Protein AF-A0A226E2F6-F1 (afdb_monomer_lite)

Secondary structure (DSSP, 8-state):
----------B--------PPP----------PPP-------PPP---------------------------------PPPPP--------PPPPTT--HHHHHHHHHHHHHT--SS--EEE-HHHHHH-EETTEEEEEETTEEEE-TTGGGT-TT-HHHHHTTTTEE-HHHHHHH-TTS-HHHHSGGGEEEEE-------------TTS-SSSSTT--EEEE-SSSSEEEEE---TT--GGGEEEEEETTTEEEEEEEEETTEEEEEEEEESS--SS--EEEEEETTTTEEEEEE--SSTT---SSSEEEPTTTTEEEETTT----EEEEEEEEEEE-SSSEEEEEEEESSEEE---TT-BEEEEEETTEEEEE--B-SSSSS-SHHHHHHHHHHT-EEEEEEEE--TT-HHHHHHHHHHHHHTTSSSS---EEEEEEEPPB----THHHHT-SSEEEEEEEGGGGHHHHHHHHHHHHTTTTS---EEEEEEEESSGGGSTTHHHHHHHHHTT-STT-SEEEEEEESS-TTS-TTS---S--HHHHHHHHHHHS-GGGSSSS--EEEEES-HHHHHHHHHHHHHTTSS-TT-TTSEEEE--

Structure (mmCIF, N/CA/C/O backbone):
data_AF-A0A226E2F6-F1
#
_entry.id   AF-A0A226E2F6-F1
#
loop_
_atom_site.group_PDB
_atom_site.id
_atom_site.type_symbol
_atom_site.label_atom_id
_atom_site.label_alt_id
_atom_site.label_comp_id
_atom_site.label_asym_id
_atom_site.label_entity_id
_atom_site.label_seq_id
_atom_site.pdbx_PDB_ins_code
_atom_site.Cartn_x
_atom_site.Cartn_y
_atom_site.Cartn_z
_atom_site.occupancy
_atom_site.B_iso_or_equiv
_atom_site.auth_seq_id
_atom_site.auth_comp_id
_atom_site.auth_asym_id
_atom_site.auth_atom_id
_atom_site.pdbx_PDB_model_num
ATOM 1 N N . MET A 1 1 ? -35.158 -21.942 29.501 1.00 29.14 1 MET A N 1
ATOM 2 C CA . MET A 1 1 ? -34.166 -21.169 30.271 1.00 29.14 1 MET A CA 1
ATOM 3 C C . MET A 1 1 ? -33.006 -20.903 29.334 1.00 29.14 1 MET A C 1
ATOM 5 O O . MET A 1 1 ? -32.248 -21.818 29.056 1.00 29.14 1 MET A O 1
ATOM 9 N N . ALA A 1 2 ? -32.993 -19.720 28.723 1.00 26.75 2 ALA A N 1
ATOM 10 C CA . ALA A 1 2 ? -31.900 -19.259 27.877 1.00 26.75 2 ALA A CA 1
ATOM 11 C C . ALA A 1 2 ? -30.891 -18.575 28.801 1.00 26.75 2 ALA A C 1
ATOM 13 O O . ALA A 1 2 ? -31.249 -17.608 29.470 1.00 26.75 2 ALA A O 1
ATOM 14 N N . THR A 1 3 ? -29.690 -19.129 28.910 1.00 27.70 3 THR A N 1
ATOM 15 C CA . THR A 1 3 ? -28.581 -18.489 29.616 1.00 27.70 3 THR A CA 1
ATOM 16 C C . THR A 1 3 ? -27.995 -17.420 28.701 1.00 27.70 3 THR A C 1
ATOM 18 O O . THR A 1 3 ? -27.703 -17.668 27.534 1.00 27.70 3 THR A O 1
ATOM 21 N N . SER A 1 4 ? -27.931 -16.203 29.226 1.00 32.97 4 SER A N 1
ATOM 22 C CA . SER A 1 4 ? -27.279 -15.043 28.638 1.00 32.97 4 SER A CA 1
ATOM 23 C C . SER A 1 4 ? -25.767 -15.266 28.598 1.00 32.97 4 SER A C 1
ATOM 25 O O . SER A 1 4 ? -25.115 -15.201 29.638 1.00 32.97 4 SER A O 1
ATOM 27 N N . ASP A 1 5 ? -25.216 -15.513 27.411 1.00 31.39 5 ASP A N 1
ATOM 28 C CA . ASP A 1 5 ? -23.769 -15.470 27.174 1.00 31.39 5 ASP A CA 1
ATOM 29 C C . ASP A 1 5 ? -23.309 -14.004 27.081 1.00 31.39 5 ASP A C 1
ATOM 31 O O . ASP A 1 5 ? -23.069 -13.472 25.994 1.00 31.39 5 ASP A O 1
ATOM 35 N N . ASP A 1 6 ? -23.240 -13.341 28.235 1.00 35.56 6 ASP A N 1
ATOM 36 C CA . ASP A 1 6 ? -22.464 -12.116 28.434 1.00 35.56 6 ASP A CA 1
ATOM 37 C C . ASP A 1 6 ? -21.092 -12.532 28.985 1.00 35.56 6 ASP A C 1
ATOM 39 O O . ASP A 1 6 ? -20.973 -12.945 30.137 1.00 35.56 6 ASP A O 1
ATOM 43 N N . GLN A 1 7 ? -20.054 -12.466 28.149 1.00 37.06 7 GLN A N 1
ATOM 44 C CA . GLN A 1 7 ? -18.663 -12.748 28.530 1.00 37.06 7 GLN A CA 1
ATOM 45 C C . GLN A 1 7 ? -17.840 -11.443 28.459 1.00 37.06 7 GLN A C 1
ATOM 47 O O . GLN A 1 7 ? -18.036 -10.659 27.525 1.00 37.06 7 GLN A O 1
ATOM 52 N N . PRO A 1 8 ? -16.951 -11.169 29.434 1.00 33.81 8 PRO A N 1
ATOM 53 C CA . PRO A 1 8 ? -16.326 -9.859 29.607 1.00 33.81 8 PRO A CA 1
ATOM 54 C C . PRO A 1 8 ? -15.238 -9.548 28.566 1.00 33.81 8 PRO A C 1
ATOM 56 O O . PRO A 1 8 ? -14.503 -10.417 28.100 1.00 33.81 8 PRO A O 1
ATOM 59 N N . ILE A 1 9 ? -15.125 -8.260 28.237 1.00 37.84 9 ILE A N 1
ATOM 60 C CA . ILE A 1 9 ? -14.129 -7.668 27.337 1.00 37.84 9 ILE A CA 1
ATOM 61 C C . ILE A 1 9 ? -12.982 -7.113 28.184 1.00 37.84 9 ILE A C 1
ATOM 63 O O . ILE A 1 9 ? -13.234 -6.423 29.170 1.00 37.84 9 ILE A O 1
ATOM 67 N N . VAL A 1 10 ? -11.731 -7.325 27.766 1.00 42.31 10 VAL A N 1
ATOM 68 C CA . VAL A 1 10 ? -10.587 -6.582 28.314 1.00 42.31 10 VAL A CA 1
ATOM 69 C C . VAL A 1 10 ? -10.218 -5.463 27.340 1.00 42.31 10 VAL A C 1
ATOM 71 O O . VAL A 1 10 ? -9.406 -5.652 26.435 1.00 42.31 10 VAL A O 1
ATOM 74 N N . ILE A 1 11 ? -10.834 -4.288 27.510 1.00 46.06 11 ILE A N 1
ATOM 75 C CA . ILE A 1 11 ? -10.255 -3.037 27.006 1.00 46.06 11 ILE A CA 1
ATOM 76 C C . ILE A 1 11 ? -9.177 -2.663 28.018 1.00 46.06 11 ILE A C 1
ATOM 78 O O . ILE A 1 11 ? -9.477 -2.339 29.166 1.00 46.06 11 ILE A O 1
ATOM 82 N N . VAL A 1 12 ? -7.914 -2.780 27.620 1.00 39.91 12 VAL A N 1
ATOM 83 C CA . VAL A 1 12 ? -6.788 -2.515 28.517 1.00 39.91 12 VAL A CA 1
ATOM 84 C C . VAL A 1 12 ? -6.653 -0.996 28.703 1.00 39.91 12 VAL A C 1
ATOM 86 O O . VAL A 1 12 ? -5.993 -0.330 27.911 1.00 39.91 12 VAL A O 1
ATOM 89 N N . ASN A 1 13 ? -7.282 -0.448 29.748 1.00 33.69 13 ASN A N 1
ATOM 90 C CA . ASN A 1 13 ? -7.002 0.899 30.253 1.00 33.69 13 ASN A CA 1
ATOM 91 C C . ASN A 1 13 ? -5.906 0.797 31.319 1.00 33.69 13 ASN A C 1
ATOM 93 O O . ASN A 1 13 ? -6.098 0.124 32.329 1.00 33.69 13 ASN A O 1
ATOM 97 N N . VAL A 1 14 ? -4.764 1.459 31.118 1.00 33.75 14 VAL A N 1
ATOM 98 C CA . VAL A 1 14 ? -3.654 1.442 32.086 1.00 33.75 14 VAL A CA 1
ATOM 99 C C . VAL A 1 14 ? -3.438 2.845 32.638 1.00 33.75 14 VAL A C 1
ATOM 101 O O . VAL A 1 14 ? -2.894 3.702 31.949 1.00 33.75 14 VAL A O 1
ATOM 104 N N . THR A 1 15 ? -3.833 3.066 33.891 1.00 29.45 15 THR A N 1
ATOM 105 C CA . THR A 1 15 ? -3.348 4.176 34.727 1.00 29.45 15 THR A CA 1
ATOM 106 C C . THR A 1 15 ? -2.287 3.629 35.675 1.00 29.45 15 THR A C 1
ATOM 108 O O . THR A 1 15 ? -2.497 2.575 36.274 1.00 29.45 15 THR A O 1
ATOM 111 N N . GLN A 1 16 ? -1.146 4.304 35.802 1.00 31.12 16 GLN A N 1
ATOM 112 C CA . GLN A 1 16 ? -0.064 3.864 36.684 1.00 31.12 16 GLN A CA 1
ATOM 113 C C . GLN A 1 16 ? -0.259 4.455 38.091 1.00 31.12 16 GLN A C 1
ATOM 115 O O . GLN A 1 16 ? -0.462 5.659 38.225 1.00 31.12 16 GLN A O 1
ATOM 120 N N . ASP A 1 17 ? -0.209 3.609 39.125 1.00 28.25 17 ASP A N 1
ATOM 121 C CA . ASP A 1 17 ? -0.193 4.034 40.529 1.00 28.25 17 ASP A CA 1
ATOM 122 C C . ASP A 1 17 ? 1.178 4.637 40.877 1.00 28.25 17 ASP A C 1
ATOM 124 O O . ASP A 1 17 ? 2.197 3.941 40.908 1.00 28.25 17 ASP A O 1
ATOM 128 N N . ASP A 1 18 ? 1.196 5.937 41.174 1.00 34.03 18 ASP A N 1
ATOM 129 C CA . ASP A 1 18 ? 2.343 6.638 41.748 1.00 34.03 18 ASP A CA 1
ATOM 130 C C . ASP A 1 18 ? 2.498 6.255 43.227 1.00 34.03 18 ASP A C 1
ATOM 132 O O . ASP A 1 18 ? 1.880 6.835 44.118 1.00 34.03 18 ASP A O 1
ATOM 136 N N . ASN A 1 19 ? 3.361 5.279 43.507 1.00 29.83 19 ASN A N 1
ATOM 137 C CA . ASN A 1 19 ? 3.920 5.064 44.843 1.00 29.83 19 ASN A CA 1
ATOM 138 C C . ASN A 1 19 ? 5.431 4.824 44.746 1.00 29.83 19 ASN A C 1
ATOM 140 O O . ASN A 1 19 ? 5.929 3.711 44.905 1.00 29.83 19 ASN A O 1
ATOM 144 N N . GLY A 1 20 ? 6.182 5.896 44.489 1.00 26.53 20 GLY A N 1
ATOM 145 C CA . GLY A 1 20 ? 7.627 5.912 44.711 1.00 26.53 20 GLY A CA 1
ATOM 146 C C . GLY A 1 20 ? 7.957 6.227 46.177 1.00 26.53 20 GLY A C 1
ATOM 147 O O . GLY A 1 20 ? 7.425 7.202 46.717 1.00 26.53 20 GLY A O 1
ATOM 148 N N . PRO A 1 21 ? 8.856 5.484 46.849 1.00 27.59 21 PRO A N 1
ATOM 149 C CA . PRO A 1 21 ? 9.433 5.946 48.101 1.00 27.59 21 PRO A CA 1
ATOM 150 C C . PRO A 1 21 ? 10.548 6.968 47.823 1.00 27.59 21 PRO A C 1
ATOM 152 O O . PRO A 1 21 ? 11.365 6.814 46.917 1.00 27.59 21 PRO A O 1
ATOM 155 N N . LYS A 1 22 ? 10.560 8.042 48.620 1.00 30.28 22 LYS A N 1
ATOM 156 C CA . LYS A 1 22 ? 11.579 9.105 48.625 1.00 30.28 22 LYS A CA 1
ATOM 157 C C . LYS A 1 22 ? 12.880 8.658 49.318 1.00 30.28 22 LYS A C 1
ATOM 159 O O . LYS A 1 22 ? 12.857 7.733 50.125 1.00 30.28 22 LYS A O 1
ATOM 164 N N . THR A 1 23 ? 13.925 9.483 49.124 1.00 29.69 23 THR A N 1
ATOM 165 C CA . THR A 1 23 ? 15.297 9.519 49.717 1.00 29.69 23 THR A CA 1
ATOM 166 C C . THR A 1 23 ? 16.363 8.764 48.897 1.00 29.69 23 THR A C 1
ATOM 168 O O . THR A 1 23 ? 16.068 7.700 48.383 1.00 29.69 23 THR A O 1
ATOM 171 N N . GLY A 1 24 ? 17.607 9.215 48.661 1.00 25.20 24 GLY A N 1
ATOM 172 C CA . GLY A 1 24 ? 18.409 10.404 49.002 1.00 25.20 24 GLY A CA 1
ATOM 173 C C . GLY A 1 24 ? 19.843 10.240 48.419 1.00 25.20 24 GLY A C 1
ATOM 174 O O . GLY A 1 24 ? 20.258 9.124 48.129 1.00 25.20 24 GLY A O 1
ATOM 175 N N . ASN A 1 25 ? 20.572 11.344 48.203 1.00 26.64 25 ASN A N 1
ATOM 176 C CA . ASN A 1 25 ? 21.879 11.469 47.510 1.00 26.64 25 ASN A CA 1
ATOM 177 C C . ASN A 1 25 ? 23.057 10.612 48.051 1.00 26.64 25 ASN A C 1
ATOM 179 O O . ASN A 1 25 ? 23.248 10.586 49.262 1.00 26.64 25 ASN A O 1
ATOM 183 N N . LEU A 1 26 ? 23.949 10.103 47.173 1.00 25.78 26 LEU A N 1
ATOM 184 C CA . LEU A 1 26 ? 25.378 10.504 47.019 1.00 25.78 26 LEU A CA 1
ATOM 185 C C . LEU A 1 26 ? 26.110 9.680 45.924 1.00 25.78 26 LEU A C 1
ATOM 187 O O . LEU A 1 26 ? 25.760 8.540 45.645 1.00 25.78 26 LEU A O 1
ATOM 191 N N . ALA A 1 27 ? 27.142 10.278 45.320 1.00 27.56 27 ALA A N 1
ATOM 192 C CA . ALA A 1 27 ? 27.911 9.792 44.169 1.00 27.56 27 ALA A CA 1
ATOM 193 C C . ALA A 1 27 ? 28.984 8.724 44.483 1.00 27.56 27 ALA A C 1
ATOM 195 O O . ALA A 1 27 ? 29.599 8.762 45.545 1.00 27.56 27 ALA A O 1
ATOM 196 N N . THR A 1 28 ? 29.308 7.861 43.506 1.00 25.06 28 THR A N 1
ATOM 197 C CA . THR A 1 28 ? 30.686 7.429 43.161 1.00 25.06 28 THR A CA 1
ATOM 198 C C . THR A 1 28 ? 30.715 6.629 41.850 1.00 25.06 28 THR A C 1
ATOM 200 O O . THR A 1 28 ? 29.845 5.809 41.579 1.00 25.06 28 THR A O 1
ATOM 203 N N . ILE A 1 29 ? 31.732 6.903 41.030 1.00 28.53 29 ILE A N 1
ATOM 204 C CA . ILE A 1 29 ? 32.050 6.236 39.760 1.00 28.53 29 ILE A CA 1
ATOM 205 C C . ILE A 1 29 ? 32.831 4.949 40.062 1.00 28.53 29 ILE A C 1
ATOM 207 O O . ILE A 1 29 ? 33.846 5.011 40.753 1.00 28.53 29 ILE A O 1
ATOM 211 N N . SER A 1 30 ? 32.412 3.810 39.502 1.00 24.23 30 SER A N 1
ATOM 212 C CA . SER A 1 30 ? 33.289 2.655 39.279 1.00 24.23 30 SER A CA 1
ATOM 213 C C . SER A 1 30 ? 32.788 1.798 38.115 1.00 24.23 30 SER A C 1
ATOM 215 O O . SER A 1 30 ? 31.594 1.577 37.933 1.00 24.23 30 SER A O 1
ATOM 217 N N . THR A 1 31 ? 33.754 1.371 37.316 1.00 26.61 31 THR A N 1
ATOM 218 C CA . THR A 1 31 ? 33.702 0.579 36.087 1.00 26.61 31 THR A CA 1
ATOM 219 C C . THR A 1 31 ? 33.392 -0.904 36.333 1.00 26.61 31 THR A C 1
ATOM 221 O O . THR A 1 31 ? 33.811 -1.434 37.358 1.00 26.61 31 THR A O 1
ATOM 224 N N . VAL A 1 32 ? 32.804 -1.556 35.310 1.00 27.95 32 VAL A N 1
ATOM 225 C CA . VAL A 1 32 ? 32.543 -3.007 35.061 1.00 27.95 32 VAL A CA 1
ATOM 226 C C . VAL A 1 32 ? 31.028 -3.334 34.999 1.00 27.95 32 VAL A C 1
ATOM 228 O O . VAL A 1 32 ? 30.280 -2.898 35.872 1.00 27.95 32 VAL A O 1
ATOM 231 N N . PRO A 1 33 ? 30.538 -4.051 33.957 1.00 26.52 33 PRO A N 1
ATOM 232 C CA . PRO A 1 33 ? 29.108 -4.152 33.654 1.00 26.52 33 PRO A CA 1
ATOM 233 C C . PRO A 1 33 ? 28.421 -5.277 34.448 1.00 26.52 33 PRO A C 1
ATOM 235 O O . PRO A 1 33 ? 28.984 -6.370 34.539 1.00 26.52 33 PRO A O 1
ATOM 238 N N . PRO A 1 34 ? 27.185 -5.092 34.950 1.00 26.31 34 PRO A N 1
ATOM 239 C CA . PRO A 1 34 ? 26.358 -6.208 35.374 1.00 26.31 34 PRO A CA 1
ATOM 240 C C . PRO A 1 34 ? 25.352 -6.599 34.283 1.00 26.31 34 PRO A C 1
ATOM 242 O O . PRO A 1 34 ? 24.802 -5.769 33.559 1.00 26.31 34 PRO A O 1
ATOM 245 N N . ALA A 1 35 ? 25.144 -7.908 34.177 1.00 25.41 35 ALA A N 1
ATOM 246 C CA . ALA A 1 35 ? 24.231 -8.575 33.265 1.00 25.41 35 ALA A CA 1
ATOM 247 C C . ALA A 1 35 ? 22.788 -8.050 33.375 1.00 25.41 35 ALA A C 1
ATOM 249 O O . ALA A 1 35 ? 22.246 -7.885 34.468 1.00 25.41 35 ALA A O 1
ATOM 250 N N . ILE A 1 36 ? 22.152 -7.841 32.222 1.00 26.83 36 ILE A N 1
ATOM 251 C CA . ILE A 1 36 ? 20.745 -7.459 32.118 1.00 26.83 36 ILE A CA 1
ATOM 252 C C . ILE A 1 36 ? 19.897 -8.729 32.216 1.00 26.83 36 ILE A C 1
ATOM 254 O O . ILE A 1 36 ? 19.836 -9.520 31.282 1.00 26.83 36 ILE A O 1
ATOM 258 N N . ASN A 1 37 ? 19.231 -8.895 33.352 1.00 30.47 37 ASN A N 1
ATOM 259 C CA . ASN A 1 37 ? 17.923 -9.534 33.445 1.00 30.47 37 ASN A CA 1
ATOM 260 C C . ASN A 1 37 ? 17.161 -8.847 34.582 1.00 30.47 37 ASN A C 1
ATOM 262 O O . ASN A 1 37 ? 17.550 -8.963 35.744 1.00 30.47 37 ASN A O 1
ATOM 266 N N . PRO A 1 38 ? 16.047 -8.181 34.256 1.00 27.84 38 PRO A N 1
ATOM 267 C CA . PRO A 1 38 ? 14.869 -8.363 35.077 1.00 27.84 38 PRO A CA 1
ATOM 268 C C . PRO A 1 38 ? 13.688 -8.753 34.192 1.00 27.84 38 PRO A C 1
ATOM 270 O O . PRO A 1 38 ? 13.253 -8.012 33.311 1.00 27.84 38 PRO A O 1
ATOM 273 N N . THR A 1 39 ? 13.149 -9.937 34.457 1.00 26.97 39 THR A N 1
ATOM 274 C CA . THR A 1 39 ? 11.805 -10.326 34.047 1.00 26.97 39 THR A CA 1
ATOM 275 C C . THR A 1 39 ? 10.828 -9.335 34.682 1.00 26.97 39 THR A C 1
ATOM 277 O O . THR A 1 39 ? 10.557 -9.406 35.878 1.00 26.97 39 THR A O 1
ATOM 280 N N . LEU A 1 40 ? 10.335 -8.370 33.905 1.00 23.69 40 LEU A N 1
ATOM 281 C CA . LEU A 1 40 ? 9.222 -7.515 34.313 1.00 23.69 40 LEU A CA 1
ATOM 282 C C . LEU A 1 40 ? 7.948 -8.366 34.295 1.00 23.69 40 LEU A C 1
ATOM 284 O O . LEU A 1 40 ? 7.384 -8.633 33.237 1.00 23.69 40 LEU A O 1
ATOM 288 N N . SER A 1 41 ? 7.506 -8.815 35.469 1.00 24.44 41 SER A N 1
ATOM 289 C CA . SER A 1 41 ? 6.156 -9.342 35.654 1.00 24.44 41 SER A CA 1
ATOM 290 C C . SER A 1 41 ? 5.184 -8.166 35.736 1.00 24.44 41 SER A C 1
ATOM 292 O O . SER A 1 41 ? 5.110 -7.486 36.759 1.00 24.44 41 SER A O 1
ATOM 294 N N . ILE A 1 42 ? 4.454 -7.914 34.653 1.00 25.70 42 ILE A N 1
ATOM 295 C CA . ILE A 1 42 ? 3.318 -6.990 34.643 1.00 25.70 42 ILE A CA 1
ATOM 296 C C . ILE A 1 42 ? 2.066 -7.843 34.841 1.00 25.70 42 ILE A C 1
ATOM 298 O O . ILE A 1 42 ? 1.657 -8.564 33.936 1.00 25.70 42 ILE A O 1
ATOM 302 N N . THR A 1 43 ? 1.481 -7.802 36.034 1.00 22.88 43 THR A N 1
ATOM 303 C CA . THR A 1 43 ? 0.131 -8.321 36.290 1.00 22.88 43 THR A CA 1
ATOM 304 C C . THR A 1 43 ? -0.891 -7.266 35.853 1.00 22.88 43 THR A C 1
ATOM 306 O O . THR A 1 43 ? -0.812 -6.143 36.361 1.00 22.88 43 THR A O 1
ATOM 309 N N . PRO A 1 44 ? -1.836 -7.562 34.943 1.00 25.75 44 PRO A N 1
ATOM 310 C CA . PRO A 1 44 ? -2.905 -6.631 34.617 1.00 25.75 44 PRO A CA 1
ATOM 311 C C . PRO A 1 44 ? -3.932 -6.620 35.754 1.00 25.75 44 PRO A C 1
ATOM 313 O O . PRO A 1 44 ? -4.532 -7.638 36.084 1.00 25.75 44 PRO A O 1
ATOM 316 N N . THR A 1 45 ? -4.145 -5.460 36.370 1.00 23.91 45 THR A N 1
ATOM 317 C CA . THR A 1 45 ? -5.230 -5.274 37.339 1.00 23.91 45 THR A CA 1
ATOM 318 C C . THR A 1 45 ? -6.514 -4.930 36.584 1.00 23.91 45 THR A C 1
ATOM 320 O O . THR A 1 45 ? -6.587 -3.909 35.902 1.00 23.91 45 THR A O 1
ATOM 323 N N . ILE A 1 46 ? -7.531 -5.785 36.702 1.00 27.78 46 ILE A N 1
ATOM 324 C CA . ILE A 1 46 ? -8.871 -5.578 36.136 1.00 27.78 46 ILE A CA 1
ATOM 325 C C . ILE A 1 46 ? -9.572 -4.457 36.919 1.00 27.78 46 ILE A C 1
ATOM 327 O O . ILE A 1 46 ? -9.880 -4.629 38.098 1.00 27.78 46 ILE A O 1
ATOM 331 N N . PHE A 1 47 ? -9.869 -3.327 36.270 1.00 23.53 47 PHE A N 1
ATOM 332 C CA . PHE A 1 47 ? -10.744 -2.287 36.825 1.00 23.53 47 PHE A CA 1
ATOM 333 C C . PHE A 1 47 ? -12.071 -2.213 36.057 1.00 23.53 47 PHE A C 1
ATOM 335 O O . PHE A 1 47 ? -12.072 -2.287 34.827 1.00 23.53 47 PHE A O 1
ATOM 342 N N . PRO A 1 48 ? -13.212 -2.022 36.747 1.00 22.81 48 PRO A N 1
ATOM 343 C CA . PRO A 1 48 ? -14.476 -1.737 36.085 1.00 22.81 48 PRO A CA 1
ATOM 344 C C . PRO A 1 48 ? -14.417 -0.376 35.377 1.00 22.81 48 PRO A C 1
ATOM 346 O O . PRO A 1 48 ? -13.872 0.599 35.897 1.00 22.81 48 PRO A O 1
ATOM 349 N N . ILE A 1 49 ? -15.017 -0.324 34.188 1.00 25.81 49 ILE A N 1
ATOM 350 C CA . ILE A 1 49 ? -15.134 0.855 33.325 1.00 25.81 49 ILE A CA 1
ATOM 351 C C . ILE A 1 49 ? -15.746 2.021 34.121 1.00 25.81 49 ILE A C 1
ATOM 353 O O . ILE A 1 49 ? -16.925 1.988 34.482 1.00 25.81 49 ILE A O 1
ATOM 357 N N . ARG A 1 50 ? -14.972 3.087 34.373 1.00 22.44 50 ARG A N 1
ATOM 358 C CA . ARG A 1 50 ? -15.549 4.384 34.753 1.00 22.44 50 ARG A CA 1
ATOM 359 C C . ARG A 1 50 ? -16.072 5.062 33.493 1.00 22.44 50 ARG A C 1
ATOM 361 O O . ARG A 1 50 ? -15.296 5.431 32.618 1.00 22.44 50 ARG A O 1
ATOM 368 N N . ARG A 1 51 ? -17.391 5.266 33.434 1.00 24.28 51 ARG A N 1
ATOM 369 C CA . ARG A 1 51 ? -18.010 6.234 32.522 1.00 24.28 51 ARG A CA 1
ATOM 370 C C . ARG A 1 51 ? -17.372 7.602 32.759 1.00 24.28 51 ARG A C 1
ATOM 372 O O . ARG A 1 51 ? -17.370 8.084 33.892 1.00 24.28 51 ARG A O 1
ATOM 379 N N . TYR A 1 52 ? -16.887 8.247 31.706 1.00 25.95 52 TYR A N 1
ATOM 380 C CA . TYR A 1 52 ? -16.713 9.694 31.737 1.00 25.95 52 TYR A CA 1
ATOM 381 C C . TYR A 1 52 ? -18.107 10.327 31.666 1.00 25.95 52 TYR A C 1
ATOM 383 O O . TYR A 1 52 ? -18.700 10.443 30.596 1.00 25.95 52 TYR A O 1
ATOM 391 N N . GLU A 1 53 ? -18.664 10.695 32.820 1.00 22.83 53 GLU A N 1
ATOM 392 C CA . GLU A 1 53 ? -19.809 11.603 32.864 1.00 22.83 53 GLU A CA 1
ATOM 393 C C . GLU A 1 53 ? -19.334 13.004 32.473 1.00 22.83 53 GLU A C 1
ATOM 395 O O . GLU A 1 53 ? -18.575 13.662 33.186 1.00 22.83 53 GLU A O 1
ATOM 400 N N . PHE A 1 54 ? -19.784 13.454 31.306 1.00 24.72 54 PHE A N 1
ATOM 401 C CA . PHE A 1 54 ? -19.641 14.827 30.852 1.00 24.72 54 PHE A CA 1
ATOM 402 C C . PHE A 1 54 ? -20.469 15.723 31.788 1.00 24.72 54 PHE A C 1
ATOM 404 O O . PHE A 1 54 ? -21.698 15.678 31.753 1.00 24.72 54 PHE A O 1
ATOM 411 N N . GLN A 1 55 ? -19.830 16.521 32.650 1.00 22.88 55 GLN A N 1
ATOM 412 C CA . GLN A 1 55 ? -20.545 17.569 33.382 1.00 22.88 55 GLN A CA 1
ATOM 413 C C . GLN A 1 55 ? -20.674 18.807 32.484 1.00 22.88 55 GLN A C 1
ATOM 415 O O . GLN A 1 55 ? -19.654 19.418 32.156 1.00 22.88 55 GLN A O 1
ATOM 420 N N . PRO A 1 56 ? -21.892 19.208 32.073 1.00 26.36 56 PRO A N 1
ATOM 421 C CA . PRO A 1 56 ? -22.070 20.460 31.355 1.00 26.36 56 PRO A CA 1
ATOM 422 C C . PRO A 1 56 ? -21.765 21.655 32.281 1.00 26.36 56 PRO A C 1
ATOM 424 O O . PRO A 1 56 ? -21.986 21.576 33.495 1.00 26.36 56 PRO A O 1
ATOM 427 N N . PRO A 1 57 ? -21.264 22.779 31.737 1.00 26.86 57 PRO A N 1
ATOM 428 C CA . PRO A 1 57 ? -20.966 23.966 32.526 1.00 26.86 57 PRO A CA 1
ATOM 429 C C . PRO A 1 57 ? -22.233 24.525 33.186 1.00 26.86 57 PRO A C 1
ATOM 431 O O . PRO A 1 57 ? -23.291 24.631 32.567 1.00 26.86 57 PRO A O 1
ATOM 434 N N . LYS A 1 58 ? -22.109 24.913 34.460 1.00 25.25 58 LYS A N 1
ATOM 435 C CA . LYS A 1 58 ? -23.160 25.587 35.230 1.00 25.25 58 LYS A CA 1
ATOM 436 C C . LYS A 1 58 ? -23.460 26.954 34.609 1.00 25.25 58 LYS A C 1
ATOM 438 O O . LYS A 1 58 ? -22.738 27.915 34.860 1.00 25.25 58 LYS A O 1
ATOM 443 N N . THR A 1 59 ? -24.541 27.059 33.847 1.00 28.98 59 THR A N 1
ATOM 444 C CA . THR A 1 59 ? -25.161 28.347 33.519 1.00 28.98 59 THR A CA 1
ATOM 445 C C . THR A 1 59 ? -26.161 28.727 34.605 1.00 28.98 59 THR A C 1
ATOM 447 O O . THR A 1 59 ? -27.013 27.932 35.002 1.00 28.98 59 THR A O 1
ATOM 450 N N . SER A 1 60 ? -26.013 29.950 35.110 1.00 26.58 60 SER A N 1
ATOM 451 C CA . SER A 1 60 ? -26.853 30.563 36.132 1.00 26.58 60 SER A CA 1
ATOM 452 C C . SER A 1 60 ? -28.315 30.681 35.703 1.00 26.58 60 SER A C 1
ATOM 454 O O . SER A 1 60 ? -28.619 30.906 34.535 1.00 26.58 60 SER A O 1
ATOM 456 N N . MET A 1 61 ? -29.192 30.585 36.700 1.00 25.94 61 MET A N 1
ATOM 457 C CA . MET A 1 61 ? -30.642 30.746 36.637 1.00 25.94 61 MET A CA 1
ATOM 458 C C . MET A 1 61 ? -31.128 31.902 35.749 1.00 25.94 61 MET A C 1
ATOM 460 O O . MET A 1 61 ? -30.693 33.040 35.908 1.00 25.94 61 MET A O 1
ATOM 464 N N . ALA A 1 62 ? -32.168 31.625 34.962 1.00 26.84 62 ALA A N 1
ATOM 465 C CA . ALA A 1 62 ? -33.292 32.537 34.793 1.00 26.84 62 ALA A CA 1
ATOM 466 C C . ALA A 1 62 ? -34.582 31.713 34.674 1.00 26.84 62 ALA A C 1
ATOM 468 O O . ALA A 1 62 ? -34.718 30.819 33.843 1.00 26.84 62 ALA A O 1
ATOM 469 N N . SER A 1 63 ? -35.497 32.004 35.586 1.00 26.72 63 SER A N 1
ATOM 470 C CA . SER A 1 63 ? -36.838 31.458 35.734 1.00 26.72 63 SER A CA 1
ATOM 471 C C . SER A 1 63 ? -37.765 31.829 34.576 1.00 26.72 63 SER A C 1
ATOM 473 O O . SER A 1 63 ? -37.834 32.998 34.204 1.00 26.72 63 SER A O 1
ATOM 475 N N . SER A 1 64 ? -38.609 30.899 34.135 1.00 27.70 64 SER A N 1
ATOM 476 C CA . SER A 1 64 ? -40.037 31.190 33.960 1.00 27.70 64 SER A CA 1
ATOM 477 C C . SER A 1 64 ? -40.860 29.903 33.963 1.00 27.70 64 SER A C 1
ATOM 479 O O . SER A 1 64 ? -40.482 28.864 33.432 1.00 27.70 64 SER A O 1
ATOM 481 N N . SER A 1 65 ? -41.952 30.004 34.700 1.00 25.34 65 SER A N 1
ATOM 482 C CA . SER A 1 65 ? -42.952 29.012 35.063 1.00 25.34 65 SER A CA 1
ATOM 483 C C . SER A 1 65 ? -44.040 28.826 33.998 1.00 25.34 65 SER A C 1
ATOM 485 O O . SER A 1 65 ? -44.224 29.697 33.152 1.00 25.34 65 SER A O 1
ATOM 487 N N . SER A 1 66 ? -44.863 27.786 34.215 1.00 26.92 66 SER A N 1
ATOM 488 C CA . SER A 1 66 ? -46.239 27.549 33.714 1.00 26.92 66 SER A CA 1
ATOM 489 C C . SER A 1 66 ? -46.378 26.871 32.342 1.00 26.92 66 SER A C 1
ATOM 491 O O . SER A 1 66 ? -45.600 27.161 31.448 1.00 26.92 66 SER A O 1
ATOM 493 N N . LEU A 1 67 ? -47.350 25.994 32.055 1.00 25.77 67 LEU A N 1
ATOM 494 C CA . LEU A 1 67 ? -48.424 25.270 32.770 1.00 25.77 67 LEU A CA 1
ATOM 495 C C . LEU A 1 67 ? -49.048 24.297 31.728 1.00 25.77 67 LEU A C 1
ATOM 497 O O . LEU A 1 67 ? -48.871 24.517 30.533 1.00 25.77 67 LEU A O 1
ATOM 501 N N . LEU A 1 68 ? -49.858 23.335 32.203 1.00 27.61 68 LEU A N 1
ATOM 502 C CA . LEU A 1 68 ? -50.701 22.344 31.482 1.00 27.61 68 LEU A CA 1
ATOM 503 C C . LEU A 1 68 ? -49.956 21.066 31.039 1.00 27.61 68 LEU A C 1
ATOM 505 O O . LEU A 1 68 ? -49.050 21.126 30.225 1.00 27.61 68 LEU A O 1
ATOM 509 N N . GLY A 1 69 ? -50.240 19.853 31.523 1.00 25.11 69 GLY A N 1
ATOM 510 C CA . GLY A 1 69 ? -51.428 19.328 32.199 1.00 25.11 69 GLY A CA 1
ATOM 511 C C . GLY A 1 69 ? -52.395 18.703 31.194 1.00 25.11 69 GLY A C 1
ATOM 512 O O . GLY A 1 69 ? -53.217 19.428 30.648 1.00 25.11 69 GLY A O 1
ATOM 513 N N . ALA A 1 70 ? -52.295 17.385 30.975 1.00 28.33 70 ALA A N 1
ATOM 514 C CA . ALA A 1 70 ? -53.411 16.501 30.615 1.00 28.33 70 ALA A CA 1
ATOM 515 C C . ALA A 1 70 ? -52.958 15.028 30.611 1.00 28.33 70 ALA A C 1
ATOM 517 O O . ALA A 1 70 ? -52.207 14.593 29.738 1.00 28.33 70 ALA A O 1
ATOM 518 N N . ASP A 1 71 ? -53.459 14.278 31.590 1.00 26.36 71 ASP A N 1
ATOM 519 C CA . ASP A 1 71 ? -53.632 12.829 31.525 1.00 26.36 71 ASP A CA 1
ATOM 520 C C . ASP A 1 71 ? -54.562 12.456 30.361 1.00 26.36 71 ASP A C 1
ATOM 522 O O . ASP A 1 71 ? -55.556 13.144 30.134 1.00 26.36 71 ASP A O 1
ATOM 526 N N . LEU A 1 72 ? -54.318 11.317 29.703 1.00 28.00 72 LEU A N 1
ATOM 527 C CA . LEU A 1 72 ? -55.406 10.450 29.245 1.00 28.00 72 LEU A CA 1
ATOM 528 C C . LEU A 1 72 ? -54.945 8.991 29.096 1.00 28.00 72 LEU A C 1
ATOM 530 O O . LEU A 1 72 ? -53.861 8.675 28.615 1.00 28.00 72 LEU A O 1
ATOM 534 N N . SER A 1 73 ? -55.834 8.123 29.557 1.00 26.31 73 SER A N 1
ATOM 535 C CA . SER A 1 73 ? -55.751 6.686 29.774 1.00 26.31 73 SER A CA 1
ATOM 536 C C . SER A 1 73 ? -55.703 5.812 28.516 1.00 26.31 73 SER A C 1
ATOM 538 O O . SER A 1 73 ? -56.265 6.145 27.475 1.00 26.31 73 SER A O 1
ATOM 540 N N . SER A 1 74 ? -55.147 4.613 28.707 1.00 29.09 74 SER A N 1
ATOM 541 C CA . SER A 1 74 ? -55.201 3.423 27.853 1.00 29.09 74 SER A CA 1
ATOM 542 C C . SER A 1 74 ? -56.536 3.163 27.146 1.00 29.09 74 SER A C 1
ATOM 544 O O . SER A 1 74 ? -57.590 3.146 27.780 1.00 29.09 74 SER A O 1
ATOM 546 N N . SER A 1 75 ? -56.460 2.769 25.871 1.00 26.66 75 SER A N 1
ATOM 547 C CA . SER A 1 75 ? -57.350 1.766 25.266 1.00 26.66 75 SER A CA 1
ATOM 548 C C . SER A 1 75 ? -56.703 1.110 24.040 1.00 26.66 75 SER A C 1
ATOM 550 O O . SER A 1 75 ? -56.451 1.733 23.016 1.00 26.66 75 SER A O 1
ATOM 552 N N . THR A 1 76 ? -56.427 -0.178 24.221 1.00 28.36 76 THR A N 1
ATOM 553 C CA . THR A 1 76 ? -56.356 -1.300 23.282 1.00 28.36 76 THR A CA 1
ATOM 554 C C . THR A 1 76 ? -56.713 -1.043 21.812 1.00 28.36 76 THR A C 1
ATOM 556 O O . THR A 1 76 ? -57.875 -0.832 21.479 1.00 28.36 76 THR A O 1
ATOM 559 N N . LEU A 1 77 ? -55.747 -1.299 20.924 1.00 27.67 77 LEU A N 1
ATOM 560 C CA . LEU A 1 77 ? -55.977 -1.900 19.605 1.00 27.67 77 LEU A CA 1
ATOM 561 C C . LEU A 1 77 ? -54.820 -2.865 19.305 1.00 27.67 77 LEU A C 1
ATOM 563 O O . LEU A 1 77 ? -53.716 -2.474 18.939 1.00 27.67 77 LEU A O 1
ATOM 567 N N . MET A 1 78 ? -55.085 -4.151 19.533 1.00 26.50 78 MET A N 1
ATOM 568 C CA . MET A 1 78 ? -54.228 -5.263 19.131 1.00 26.50 78 MET A CA 1
ATOM 569 C C . MET A 1 78 ? -54.275 -5.396 17.605 1.00 26.50 78 MET A C 1
ATOM 571 O O . MET A 1 78 ? -55.313 -5.760 17.056 1.00 26.50 78 MET A O 1
ATOM 575 N N . MET A 1 79 ? -53.156 -5.152 16.921 1.00 27.78 79 MET A N 1
ATOM 576 C CA . MET A 1 79 ? -52.935 -5.675 15.572 1.00 27.78 79 MET A CA 1
ATOM 577 C C . MET A 1 79 ? -51.971 -6.855 15.660 1.00 27.78 79 MET A C 1
ATOM 579 O O . MET A 1 79 ? -50.878 -6.751 16.212 1.00 27.78 79 MET A O 1
ATOM 583 N N . ALA A 1 80 ? -52.424 -7.999 15.150 1.00 30.05 80 ALA A N 1
ATOM 584 C CA . ALA A 1 80 ? -51.650 -9.227 15.071 1.00 30.05 80 ALA A CA 1
ATOM 585 C C . ALA A 1 80 ? -50.363 -9.025 14.242 1.00 30.05 80 ALA A C 1
ATOM 587 O O . ALA A 1 80 ? -50.378 -8.259 13.274 1.00 30.05 80 ALA A O 1
ATOM 588 N N . PRO A 1 81 ? -49.263 -9.730 14.567 1.00 31.42 81 PRO A N 1
ATOM 589 C CA . PRO A 1 81 ? -48.033 -9.647 13.791 1.00 31.42 81 PRO A CA 1
ATOM 590 C C . PRO A 1 81 ? -48.265 -10.135 12.349 1.00 31.42 81 PRO A C 1
ATOM 592 O O . PRO A 1 81 ? -48.971 -11.132 12.143 1.00 31.42 81 PRO A O 1
ATOM 595 N N . PRO A 1 82 ? -47.673 -9.480 11.333 1.00 29.59 82 PRO A N 1
ATOM 596 C CA . PRO A 1 82 ? -47.735 -9.962 9.963 1.00 29.59 82 PRO A CA 1
ATOM 597 C C . PRO A 1 82 ? -47.037 -11.323 9.880 1.00 29.59 82 PRO A C 1
ATOM 599 O O . PRO A 1 82 ? -45.913 -11.505 10.351 1.00 29.59 82 PRO A O 1
ATOM 602 N N . LYS A 1 83 ? -47.730 -12.305 9.297 1.00 28.06 83 LYS A N 1
ATOM 603 C CA . LYS A 1 83 ? -47.192 -13.646 9.056 1.00 28.06 83 LYS A CA 1
ATOM 604 C C . LYS A 1 83 ? -45.895 -13.533 8.254 1.00 28.06 83 LYS A C 1
ATOM 606 O O . LYS A 1 83 ? -45.877 -12.929 7.183 1.00 28.06 83 LYS A O 1
ATOM 611 N N . LEU A 1 84 ? -44.835 -14.153 8.772 1.00 27.70 84 LEU A N 1
ATOM 612 C CA . LEU A 1 84 ? -43.575 -14.373 8.071 1.00 27.70 84 LEU A CA 1
ATOM 613 C C . LEU A 1 84 ? -43.869 -15.051 6.722 1.00 27.70 84 LEU A C 1
ATOM 615 O O . LEU A 1 84 ? -44.173 -16.246 6.675 1.00 27.70 84 LEU A O 1
ATOM 619 N N . ASN A 1 85 ? -43.742 -14.314 5.619 1.00 26.55 85 ASN A N 1
ATOM 620 C CA . ASN A 1 85 ? -43.532 -14.944 4.323 1.00 26.55 85 ASN A CA 1
ATOM 621 C C . ASN A 1 85 ? -42.118 -15.519 4.345 1.00 26.55 85 ASN A C 1
ATOM 623 O O . ASN A 1 85 ? -41.125 -14.837 4.108 1.00 26.55 85 ASN A O 1
ATOM 627 N N . THR A 1 86 ? -42.044 -16.799 4.691 1.00 27.94 86 THR A N 1
ATOM 628 C CA . THR A 1 86 ? -40.864 -17.628 4.493 1.00 27.94 86 THR A CA 1
ATOM 629 C C . THR A 1 86 ? -40.550 -17.610 3.002 1.00 27.94 86 THR A C 1
ATOM 631 O O . THR A 1 86 ? -41.236 -18.249 2.205 1.00 27.94 86 THR A O 1
ATOM 634 N N . VAL A 1 87 ? -39.503 -16.883 2.609 1.00 31.16 87 VAL A N 1
ATOM 635 C CA . VAL A 1 87 ? -38.872 -17.092 1.307 1.00 31.16 87 VAL A CA 1
ATOM 636 C C . VAL A 1 87 ? -38.297 -18.504 1.348 1.00 31.16 87 VAL A C 1
ATOM 638 O O . VAL A 1 87 ? -37.226 -18.758 1.901 1.00 31.16 87 VAL A O 1
ATOM 641 N N . LYS A 1 88 ? -39.064 -19.464 0.824 1.00 26.88 88 LYS A N 1
ATOM 642 C CA . LYS A 1 88 ? -38.574 -20.808 0.536 1.00 26.88 88 LYS A CA 1
ATOM 643 C C . LYS A 1 88 ? -37.371 -20.646 -0.391 1.00 26.88 88 LYS A C 1
ATOM 645 O O . LYS A 1 88 ? -37.532 -20.178 -1.514 1.00 26.88 88 LYS A O 1
ATOM 650 N N . LYS A 1 89 ? -36.183 -21.065 0.061 1.00 38.94 89 LYS A N 1
ATOM 651 C CA . LYS A 1 89 ? -35.081 -21.433 -0.839 1.00 38.94 89 LYS A CA 1
ATOM 652 C C . LYS A 1 89 ? -35.659 -22.424 -1.848 1.00 38.94 89 LYS A C 1
ATOM 654 O O . LYS A 1 89 ? -35.932 -23.572 -1.492 1.00 38.94 89 LYS A O 1
ATOM 659 N N . SER A 1 90 ? -35.897 -21.980 -3.076 1.00 31.91 90 SER A N 1
ATOM 660 C CA . SER A 1 90 ? -36.198 -22.879 -4.178 1.00 31.91 90 SER A CA 1
ATOM 661 C C . SER A 1 90 ? -34.961 -23.754 -4.373 1.00 31.91 90 SER A C 1
ATOM 663 O O . SER A 1 90 ? -33.900 -23.291 -4.782 1.00 31.91 90 SER A O 1
ATOM 665 N N . ARG A 1 91 ? -35.067 -25.040 -4.025 1.00 37.50 91 ARG A N 1
ATOM 666 C CA . ARG A 1 91 ? -34.186 -26.054 -4.606 1.00 37.50 91 ARG A CA 1
ATOM 667 C C . ARG A 1 91 ? -34.535 -26.076 -6.089 1.00 37.50 91 ARG A C 1
ATOM 669 O O . ARG A 1 91 ? -35.543 -26.671 -6.460 1.00 37.50 91 ARG A O 1
ATOM 676 N N . LEU A 1 92 ? -33.776 -25.342 -6.898 1.00 42.62 92 LEU A N 1
ATOM 677 C CA . LEU A 1 92 ? -33.851 -25.447 -8.349 1.00 42.62 92 LEU A CA 1
ATOM 678 C C . LEU A 1 92 ? -33.633 -26.919 -8.710 1.00 42.62 92 LEU A C 1
ATOM 680 O O . LEU A 1 92 ? -32.672 -27.551 -8.271 1.00 42.62 92 LEU A O 1
ATOM 684 N N . LEU A 1 93 ? -34.622 -27.478 -9.402 1.00 39.75 93 LEU A N 1
ATOM 685 C CA . LEU A 1 93 ? -34.649 -28.862 -9.842 1.00 39.75 93 LEU A CA 1
ATOM 686 C C . LEU A 1 93 ? -33.458 -29.094 -10.772 1.00 39.75 93 LEU A C 1
ATOM 688 O O . LEU A 1 93 ? -33.375 -28.501 -11.844 1.00 39.75 93 LEU A O 1
ATOM 692 N N . VAL A 1 94 ? -32.548 -29.973 -10.360 1.00 48.16 94 VAL A N 1
ATOM 693 C CA . VAL A 1 94 ? -31.618 -30.624 -11.283 1.00 48.16 94 VAL A CA 1
ATOM 694 C C . VAL A 1 94 ? -32.472 -31.366 -12.315 1.00 48.16 94 VAL A C 1
ATOM 696 O O . VAL A 1 94 ? -33.427 -32.047 -11.930 1.00 48.16 94 VAL A O 1
ATOM 699 N N . ASN A 1 95 ? -32.174 -31.201 -13.607 1.00 51.78 95 ASN A N 1
ATOM 700 C CA . ASN A 1 95 ? -32.902 -31.862 -14.693 1.00 51.78 95 ASN A CA 1
ATOM 701 C C . ASN A 1 95 ? -33.100 -33.363 -14.377 1.00 51.78 95 ASN A C 1
ATOM 703 O O . ASN A 1 95 ? -32.131 -34.011 -13.959 1.00 51.78 95 ASN A O 1
ATOM 707 N N . PRO A 1 96 ? -34.312 -33.937 -14.547 1.00 47.62 96 PRO A N 1
ATOM 708 C CA . PRO A 1 96 ? -34.563 -35.342 -14.238 1.00 47.62 96 PRO A CA 1
ATOM 709 C C . PRO A 1 96 ? -33.558 -36.241 -14.969 1.00 47.62 96 PRO A C 1
ATOM 711 O O . PRO A 1 96 ? -33.542 -36.286 -16.196 1.00 47.62 96 PRO A O 1
ATOM 714 N N . GLY A 1 97 ? -32.699 -36.928 -14.211 1.00 58.19 97 GLY A N 1
ATOM 715 C CA . GLY A 1 97 ? -31.720 -37.874 -14.753 1.00 58.19 97 GLY A CA 1
ATOM 716 C C . GLY A 1 97 ? -30.352 -37.308 -15.145 1.00 58.19 97 GLY A C 1
ATOM 717 O O . GLY A 1 97 ? -29.668 -37.978 -15.896 1.00 58.19 97 GLY A O 1
ATOM 718 N N . LYS A 1 98 ? -29.936 -36.121 -14.673 1.00 68.88 98 LYS A N 1
ATOM 719 C CA . LYS A 1 98 ? -28.559 -35.615 -14.866 1.00 68.88 98 LYS A CA 1
ATOM 720 C C . LYS A 1 98 ? -27.918 -35.234 -13.536 1.00 68.88 98 LYS A C 1
ATOM 722 O O . LYS A 1 98 ? -28.113 -34.132 -13.041 1.00 68.88 98 LYS A O 1
ATOM 727 N N . SER A 1 99 ? -27.172 -36.152 -12.921 1.00 81.31 99 SER A N 1
ATOM 728 C CA . SER A 1 99 ? -26.547 -35.931 -11.600 1.00 81.31 99 SER A CA 1
ATOM 729 C C . SER A 1 99 ? -25.038 -35.678 -11.685 1.00 81.31 99 SER A C 1
ATOM 731 O O . SER A 1 99 ? -24.376 -36.131 -12.615 1.00 81.31 99 SER A O 1
ATOM 733 N N . MET A 1 100 ? -24.452 -35.048 -10.660 1.00 82.62 100 MET A N 1
ATOM 734 C CA . MET A 1 100 ? -22.989 -34.904 -10.555 1.00 82.62 100 MET A CA 1
ATOM 735 C C . MET A 1 100 ? -22.249 -36.251 -10.547 1.00 82.62 100 MET A C 1
ATOM 737 O O . MET A 1 100 ? -21.105 -36.327 -10.983 1.00 82.62 100 MET A O 1
ATOM 741 N N . VAL A 1 101 ? -22.893 -37.325 -10.080 1.00 82.19 101 VAL A N 1
ATOM 742 C CA . VAL A 1 101 ? -22.314 -38.679 -10.095 1.00 82.19 101 VAL A CA 1
ATOM 743 C C . VAL A 1 101 ? -22.197 -39.209 -11.524 1.00 82.19 101 VAL A C 1
ATOM 745 O O . VAL A 1 101 ? -21.211 -39.848 -11.875 1.00 82.19 101 VAL A O 1
ATOM 748 N N . GLU A 1 102 ? -23.191 -38.929 -12.358 1.00 84.62 102 GLU A N 1
ATOM 749 C CA . GLU A 1 102 ? -23.182 -39.290 -13.772 1.00 84.62 102 GLU A CA 1
ATOM 750 C C . GLU A 1 102 ? -22.182 -38.445 -14.560 1.00 84.62 102 GLU A C 1
ATOM 752 O O . GLU A 1 102 ? -21.421 -38.984 -15.358 1.00 84.62 102 GLU A O 1
ATOM 757 N N . TRP A 1 103 ? -22.089 -37.151 -14.243 1.00 89.50 103 TRP A N 1
ATOM 758 C CA . TRP A 1 103 ? -21.064 -36.279 -14.806 1.00 89.50 103 TRP A CA 1
ATOM 759 C C . TRP A 1 103 ? -19.642 -36.776 -14.512 1.00 89.50 103 TRP A C 1
ATOM 761 O O . TRP A 1 103 ? -18.799 -36.806 -15.405 1.00 89.50 103 TRP A O 1
ATOM 771 N N . MET A 1 104 ? -19.373 -37.250 -13.290 1.00 86.75 104 MET A N 1
ATOM 772 C CA . MET A 1 104 ? -18.063 -37.818 -12.947 1.00 86.75 104 MET A CA 1
ATOM 773 C C . MET A 1 104 ? -17.724 -39.080 -13.757 1.00 86.75 104 MET A C 1
ATOM 775 O O . MET A 1 104 ? -16.558 -39.286 -14.089 1.00 86.75 104 MET A O 1
ATOM 779 N N . LYS A 1 105 ? -18.719 -39.898 -14.134 1.00 86.00 105 LYS A N 1
ATOM 780 C CA . LYS A 1 105 ? -18.505 -41.044 -15.040 1.00 86.00 105 LYS A CA 1
ATOM 781 C C . LYS A 1 105 ? -18.127 -40.575 -16.447 1.00 86.00 105 LYS A C 1
ATOM 783 O O . LYS A 1 105 ? -17.161 -41.079 -17.013 1.00 86.00 105 LYS A O 1
ATOM 788 N N . ILE A 1 106 ? -18.819 -39.557 -16.965 1.00 85.31 106 ILE A N 1
ATOM 789 C CA . ILE A 1 106 ? -18.510 -38.941 -18.266 1.00 85.31 106 ILE A CA 1
ATOM 790 C C . ILE A 1 106 ? -17.085 -38.360 -18.263 1.00 85.31 106 ILE A C 1
ATOM 792 O O . ILE A 1 106 ? -16.324 -38.592 -19.199 1.00 85.31 106 ILE A O 1
ATOM 796 N N . GLN A 1 107 ? -16.669 -37.684 -17.186 1.00 86.56 107 GLN A N 1
ATOM 797 C CA . GLN A 1 107 ? -15.299 -37.170 -17.045 1.00 86.56 107 GLN A CA 1
ATOM 798 C C . GLN A 1 107 ? -14.240 -38.273 -17.043 1.00 86.56 107 GLN A C 1
ATOM 800 O O . GLN A 1 107 ? -13.167 -38.100 -17.630 1.00 86.56 107 GLN A O 1
ATOM 805 N N . GLN A 1 108 ? -14.523 -39.408 -16.402 1.00 82.44 108 GLN A N 1
ATOM 806 C CA . GLN A 1 108 ? -13.616 -40.550 -16.391 1.00 82.44 108 GLN A CA 1
ATOM 807 C C . GLN A 1 108 ? -13.423 -41.114 -17.806 1.00 82.44 108 GLN A C 1
ATOM 809 O O . GLN A 1 108 ? -12.292 -41.400 -18.195 1.00 82.44 108 GLN A O 1
ATOM 814 N N . GLU A 1 109 ? -14.491 -41.196 -18.602 1.00 81.69 109 GLU A N 1
ATOM 815 C CA . GLU A 1 109 ? -14.430 -41.628 -20.003 1.00 81.69 109 GLU A CA 1
ATOM 816 C C . GLU A 1 109 ? -13.711 -40.617 -20.909 1.00 81.69 109 GLU A C 1
ATOM 818 O O . GLU A 1 109 ? -12.878 -41.014 -21.725 1.00 81.69 109 GLU A O 1
ATOM 823 N N . LEU A 1 110 ? -13.985 -39.316 -20.756 1.00 78.69 110 LEU A N 1
ATOM 824 C CA . LEU A 1 110 ? -13.312 -38.248 -21.507 1.00 78.69 110 LEU A CA 1
ATOM 825 C C . LEU A 1 110 ? -11.810 -38.209 -21.204 1.00 78.69 110 LEU A C 1
ATOM 827 O O . LEU A 1 110 ? -10.992 -38.085 -22.112 1.00 78.69 110 LEU A O 1
ATOM 831 N N . THR A 1 111 ? -11.435 -38.390 -19.937 1.00 74.62 111 THR A N 1
ATOM 832 C CA . THR A 1 111 ? -10.025 -38.443 -19.527 1.00 74.62 111 THR A CA 1
ATOM 833 C C . THR A 1 111 ? -9.345 -39.721 -20.033 1.00 74.62 111 THR A C 1
ATOM 835 O O . THR A 1 111 ? -8.189 -39.672 -20.450 1.00 74.62 111 THR A O 1
ATOM 838 N N . ALA A 1 112 ? -10.054 -40.858 -20.048 1.00 73.25 112 ALA A N 1
ATOM 839 C CA . ALA A 1 112 ? -9.539 -42.137 -20.545 1.00 73.25 112 ALA A CA 1
ATOM 840 C C . ALA A 1 112 ? -9.323 -42.157 -22.069 1.00 73.25 112 ALA A C 1
ATOM 842 O O . ALA A 1 112 ? -8.413 -42.832 -22.546 1.00 73.25 112 ALA A O 1
ATOM 843 N N . LYS A 1 113 ? -10.117 -41.397 -22.834 1.00 66.50 113 LYS A N 1
ATOM 844 C CA . LYS A 1 113 ? -9.948 -41.227 -24.289 1.00 66.50 113 LYS A CA 1
ATOM 845 C C . LYS A 1 113 ? -8.767 -40.316 -24.664 1.00 66.50 113 LYS A C 1
ATOM 847 O O . LYS A 1 113 ? -8.399 -40.263 -25.836 1.00 66.50 113 LYS A O 1
ATOM 852 N N . GLY A 1 114 ? -8.137 -39.660 -23.683 1.00 57.44 114 GLY A N 1
ATOM 853 C CA . GLY A 1 114 ? -7.084 -38.668 -23.898 1.00 57.44 114 GLY A CA 1
ATOM 854 C C . GLY A 1 114 ? -7.634 -37.352 -24.471 1.00 57.44 114 GLY A C 1
ATOM 855 O O . GLY A 1 114 ? -8.768 -37.307 -24.950 1.00 57.44 114 GLY A O 1
ATOM 856 N N . PRO A 1 115 ? -6.868 -36.247 -24.418 1.00 59.09 115 PRO A N 1
ATOM 857 C CA . PRO A 1 115 ? -7.334 -34.964 -24.931 1.00 59.09 115 PRO A CA 1
ATOM 858 C C . PRO A 1 115 ? -7.592 -35.069 -26.440 1.00 59.09 115 PRO A C 1
ATOM 860 O O . PRO A 1 115 ? -6.663 -35.244 -27.229 1.00 59.09 115 PRO A O 1
ATOM 863 N N . SER A 1 116 ? -8.861 -34.948 -26.841 1.00 54.31 116 SER A N 1
ATOM 864 C CA . SER A 1 116 ? -9.292 -35.083 -28.242 1.00 54.31 116 SER A CA 1
ATOM 865 C C . SER A 1 116 ? -8.758 -33.958 -29.149 1.00 54.31 116 SER A C 1
ATOM 867 O O . SER A 1 116 ? -8.843 -34.061 -30.372 1.00 54.31 116 SER A O 1
ATOM 869 N N . ALA A 1 117 ? -8.179 -32.901 -28.566 1.00 60.25 117 ALA A N 1
ATOM 870 C CA . ALA A 1 117 ? -7.536 -31.786 -29.252 1.00 60.25 117 ALA A CA 1
ATOM 871 C C . ALA A 1 117 ? -6.245 -31.363 -28.523 1.00 60.25 117 ALA A C 1
ATOM 873 O O . ALA A 1 117 ? -6.155 -31.424 -27.297 1.00 60.25 117 ALA A O 1
ATOM 874 N N . LYS A 1 118 ? -5.231 -30.904 -29.271 1.00 70.88 118 LYS A N 1
ATOM 875 C CA . LYS A 1 118 ? -4.026 -30.290 -28.682 1.00 70.88 118 LYS A CA 1
ATOM 876 C C . LYS A 1 118 ? -4.423 -29.038 -27.892 1.00 70.88 118 LYS A C 1
ATOM 878 O O . LYS A 1 118 ? -5.084 -28.164 -28.454 1.00 70.88 118 LYS A O 1
ATOM 883 N N . LEU A 1 119 ? -3.958 -28.938 -26.643 1.00 84.12 119 LEU A N 1
ATOM 884 C CA . LEU A 1 119 ? -4.122 -27.742 -25.811 1.00 84.12 119 LEU A CA 1
ATOM 885 C C . LEU A 1 119 ? -3.583 -26.516 -26.554 1.00 84.12 119 LEU A C 1
ATOM 887 O O . LEU A 1 119 ? -2.425 -26.507 -26.983 1.00 84.12 119 LEU A O 1
ATOM 891 N N . ARG A 1 120 ? -4.428 -25.497 -26.713 1.00 87.19 120 ARG A N 1
ATOM 892 C CA . ARG A 1 120 ? -4.111 -24.289 -27.486 1.00 87.19 120 ARG A CA 1
ATOM 893 C C . ARG A 1 120 ? -4.149 -23.021 -26.637 1.00 87.19 120 ARG A C 1
ATOM 895 O O . ARG A 1 120 ? -4.599 -23.010 -25.497 1.00 87.19 120 ARG A O 1
ATOM 902 N N . LYS A 1 121 ? -3.615 -21.950 -27.207 1.00 87.50 121 LYS A N 1
ATOM 903 C CA . LYS A 1 121 ? -3.691 -20.589 -26.681 1.00 87.50 121 LYS A CA 1
ATOM 904 C C . LYS A 1 121 ? -4.975 -19.954 -27.216 1.00 87.50 121 LYS A C 1
ATOM 906 O O . LYS A 1 121 ? -5.120 -19.911 -28.430 1.00 87.50 121 LYS A O 1
ATOM 911 N N . ILE A 1 122 ? -5.880 -19.529 -26.336 1.00 86.62 122 ILE A N 1
ATOM 912 C CA . ILE A 1 122 ? -7.209 -18.998 -26.696 1.00 86.62 122 ILE A CA 1
ATOM 913 C C . ILE A 1 122 ? -7.276 -17.533 -26.270 1.00 86.62 122 ILE A C 1
ATOM 915 O O . ILE A 1 122 ? -6.956 -17.225 -25.124 1.00 86.62 122 ILE A O 1
ATOM 919 N N . GLY A 1 123 ? -7.648 -16.628 -27.175 1.00 84.12 123 GLY A N 1
ATOM 920 C CA . GLY A 1 123 ? -7.798 -15.198 -26.871 1.00 84.12 123 GLY A CA 1
ATOM 921 C C . GLY A 1 123 ? -9.155 -14.860 -26.243 1.00 84.12 123 GLY A C 1
ATOM 922 O O . GLY A 1 123 ? -10.088 -15.657 -26.304 1.00 84.12 123 GLY A O 1
ATOM 923 N N . PHE A 1 124 ? -9.301 -13.657 -25.674 1.00 82.06 124 PHE A N 1
ATOM 924 C CA . PHE A 1 124 ? -10.602 -13.190 -25.165 1.00 82.06 124 PHE A CA 1
ATOM 925 C C . PHE A 1 124 ? -11.655 -13.048 -26.267 1.00 82.06 124 PHE A C 1
ATOM 927 O O . PHE A 1 124 ? -12.819 -13.341 -26.016 1.00 82.06 124 PHE A O 1
ATOM 934 N N . ASP A 1 125 ? -11.253 -12.620 -27.465 1.00 82.88 125 ASP A N 1
ATOM 935 C CA . ASP A 1 125 ? -12.176 -12.446 -28.591 1.00 82.88 125 ASP A CA 1
ATOM 936 C C . ASP A 1 125 ? -12.734 -13.792 -29.067 1.00 82.88 125 ASP A C 1
ATOM 938 O O . ASP A 1 125 ? -13.927 -13.900 -29.323 1.00 82.88 125 ASP A O 1
ATOM 942 N N . GLU A 1 126 ? -11.890 -14.830 -29.114 1.00 87.12 126 GLU A N 1
ATOM 943 C CA . GLU A 1 126 ? -12.312 -16.209 -29.394 1.00 87.12 126 GLU A CA 1
ATOM 944 C C . GLU A 1 126 ? -13.183 -16.744 -28.254 1.00 87.12 126 GLU A C 1
ATOM 946 O O . GLU A 1 126 ? -14.266 -17.254 -28.498 1.00 87.12 126 GLU A O 1
ATOM 951 N N . LEU A 1 127 ? -12.781 -16.560 -26.992 1.00 89.19 127 LEU A N 1
ATOM 952 C CA . LEU A 1 127 ? -13.597 -16.986 -25.853 1.00 89.19 127 LEU A CA 1
ATOM 953 C C . LEU A 1 127 ? -15.008 -16.369 -25.900 1.00 89.19 127 LEU A C 1
ATOM 955 O O . LEU A 1 127 ? -15.988 -17.069 -25.659 1.00 89.19 127 LEU A O 1
ATOM 959 N N . ALA A 1 128 ? -15.117 -15.088 -26.258 1.00 88.25 128 ALA A N 1
ATOM 960 C CA . ALA A 1 128 ? -16.376 -14.350 -26.305 1.00 88.25 128 ALA A CA 1
ATOM 961 C C . ALA A 1 128 ? -17.371 -14.850 -27.362 1.00 88.25 128 ALA A C 1
ATOM 963 O O . ALA A 1 128 ? -18.566 -14.572 -27.221 1.00 88.25 128 ALA A O 1
ATOM 964 N N . THR A 1 129 ? -16.930 -15.589 -28.390 1.00 89.62 129 THR A N 1
ATOM 965 C CA . THR A 1 129 ? -17.843 -16.156 -29.397 1.00 89.62 129 THR A CA 1
ATOM 966 C C . THR A 1 129 ? -18.620 -17.370 -28.891 1.00 89.62 129 THR A C 1
ATOM 968 O O . THR A 1 129 ? -19.676 -17.674 -29.437 1.00 89.62 129 THR A O 1
ATOM 971 N N . HIS A 1 130 ? -18.150 -18.023 -27.825 1.00 91.44 130 HIS A N 1
ATOM 972 C CA . HIS A 1 130 ? -18.726 -19.253 -27.271 1.00 91.44 130 HIS A CA 1
ATOM 973 C C . HIS A 1 130 ? -19.611 -18.958 -26.050 1.00 91.44 130 HIS A C 1
ATOM 975 O O . HIS A 1 130 ? -19.276 -19.287 -24.906 1.00 91.44 130 HIS A O 1
ATOM 981 N N . ASN A 1 131 ? -20.730 -18.264 -26.289 1.00 91.31 131 ASN A N 1
ATOM 982 C CA . ASN A 1 131 ? -21.623 -17.750 -25.245 1.00 91.31 131 ASN A CA 1
ATOM 983 C C . ASN A 1 131 ? -23.098 -18.190 -25.377 1.00 91.31 131 ASN A C 1
ATOM 985 O O . ASN A 1 131 ? -23.977 -17.585 -24.757 1.00 91.31 131 ASN A O 1
ATOM 989 N N . THR A 1 132 ? -23.390 -19.232 -26.162 1.00 89.25 132 THR A N 1
ATOM 990 C CA . THR A 1 132 ? -24.768 -19.666 -26.462 1.00 89.25 132 THR A CA 1
ATOM 991 C C . THR A 1 132 ? -25.081 -21.044 -25.887 1.00 89.25 132 THR A C 1
ATOM 993 O O . THR A 1 132 ? -24.193 -21.856 -25.661 1.00 89.25 132 THR A O 1
ATOM 996 N N . LEU A 1 133 ? -26.357 -21.336 -25.613 1.00 81.50 133 LEU A N 1
ATOM 997 C CA . LEU A 1 133 ? -26.751 -22.621 -25.029 1.00 81.50 133 LEU A CA 1
ATOM 998 C C . LEU A 1 133 ? -26.469 -23.771 -26.017 1.00 81.50 133 LEU A C 1
ATOM 1000 O O . LEU A 1 133 ? -27.160 -23.901 -27.024 1.00 81.50 133 LEU A O 1
ATOM 1004 N N . GLY A 1 134 ? -25.463 -24.594 -25.709 1.00 82.44 134 GLY A N 1
ATOM 1005 C CA . GLY A 1 134 ? -24.945 -25.656 -26.587 1.00 82.44 134 GLY A CA 1
ATOM 1006 C C . GLY A 1 134 ? -23.537 -25.389 -27.131 1.00 82.44 134 GLY A C 1
ATOM 1007 O O . GLY A 1 134 ? -22.916 -26.316 -27.637 1.00 82.44 134 GLY A O 1
ATOM 1008 N N . ASP A 1 135 ? -23.035 -24.162 -26.973 1.00 90.12 135 ASP A N 1
ATOM 1009 C CA . ASP A 1 135 ? -21.663 -23.751 -27.274 1.00 90.12 135 ASP A CA 1
ATOM 1010 C C . ASP A 1 135 ? -21.201 -22.720 -26.228 1.00 90.12 135 ASP A C 1
ATOM 1012 O O . ASP A 1 135 ? -21.329 -21.501 -26.400 1.00 90.12 135 ASP A O 1
ATOM 1016 N N . VAL A 1 136 ? -20.764 -23.237 -25.076 1.00 92.81 136 VAL A N 1
ATOM 1017 C CA . VAL A 1 136 ? -20.435 -22.461 -23.877 1.00 92.81 136 VAL A CA 1
ATOM 1018 C C . VAL A 1 136 ? -19.009 -22.745 -23.456 1.00 92.81 136 VAL A C 1
ATOM 1020 O O . VAL A 1 136 ? -18.715 -23.799 -22.887 1.00 92.81 136 VAL A O 1
ATOM 1023 N N . TRP A 1 137 ? -18.129 -21.770 -23.648 1.00 95.00 137 TRP A N 1
ATOM 1024 C CA . TRP A 1 137 ? -16.788 -21.815 -23.076 1.00 95.00 137 TRP A CA 1
ATOM 1025 C C . TRP A 1 137 ? -16.683 -20.843 -21.914 1.00 95.00 137 TRP A C 1
ATOM 1027 O O . TRP A 1 137 ? -17.358 -19.816 -21.865 1.00 95.00 137 TRP A O 1
ATOM 1037 N N . MET A 1 138 ? -15.819 -21.156 -20.959 1.00 94.38 138 MET A N 1
ATOM 1038 C CA . MET A 1 138 ? -15.498 -20.232 -19.877 1.00 94.38 138 MET A CA 1
ATOM 1039 C C . MET A 1 138 ? -14.057 -20.391 -19.437 1.00 94.38 138 MET A C 1
ATOM 1041 O O . MET A 1 138 ? -13.504 -21.493 -19.461 1.00 94.38 138 MET A O 1
ATOM 1045 N N . ALA A 1 139 ? -13.459 -19.282 -19.009 1.00 93.69 139 ALA A N 1
ATOM 1046 C CA . ALA A 1 139 ? -12.147 -19.309 -18.392 1.00 93.69 139 ALA A CA 1
ATOM 1047 C C . ALA A 1 139 ? -12.256 -19.280 -16.863 1.00 93.69 139 ALA A C 1
ATOM 1049 O O . ALA A 1 139 ? -12.997 -18.476 -16.298 1.00 93.69 139 ALA A O 1
ATOM 1050 N N . ILE A 1 140 ? -11.513 -20.163 -16.194 1.00 89.88 140 ILE A N 1
ATOM 1051 C CA . ILE A 1 140 ? -11.370 -20.200 -14.735 1.00 89.88 140 ILE A CA 1
ATOM 1052 C C . ILE A 1 140 ? -9.882 -20.374 -14.420 1.00 89.88 140 ILE A C 1
ATOM 1054 O O . ILE A 1 140 ? -9.269 -21.357 -14.838 1.00 89.88 140 ILE A O 1
ATOM 1058 N N . ASN A 1 141 ? -9.297 -19.422 -13.688 1.00 87.75 141 ASN A N 1
ATOM 1059 C CA . ASN A 1 141 ? -7.866 -19.357 -13.371 1.00 87.75 141 ASN A CA 1
ATOM 1060 C C . ASN A 1 141 ? -6.977 -19.513 -14.624 1.00 87.75 141 ASN A C 1
ATOM 1062 O O . ASN A 1 141 ? -6.101 -20.377 -14.670 1.00 87.75 141 ASN A O 1
ATOM 1066 N N . ASP A 1 142 ? -7.242 -18.698 -15.652 1.00 90.31 142 ASP A N 1
ATOM 1067 C CA . ASP A 1 142 ? -6.519 -18.661 -16.937 1.00 90.31 142 ASP A CA 1
ATOM 1068 C C . ASP A 1 142 ? -6.577 -19.961 -17.771 1.00 90.31 142 ASP A C 1
ATOM 1070 O O . ASP A 1 142 ? -5.846 -20.122 -18.751 1.00 90.31 142 ASP A O 1
ATOM 1074 N N . ARG A 1 143 ? -7.475 -20.893 -17.432 1.00 90.94 143 ARG A N 1
ATOM 1075 C CA . ARG A 1 143 ? -7.730 -22.125 -18.193 1.00 90.94 143 ARG A CA 1
ATOM 1076 C C . ARG A 1 143 ? -9.108 -22.079 -18.819 1.00 90.94 143 ARG A C 1
ATOM 1078 O O . ARG A 1 143 ? -10.071 -21.761 -18.129 1.00 90.94 143 ARG A O 1
ATOM 1085 N N . VAL A 1 144 ? -9.191 -22.405 -20.104 1.00 93.12 144 VAL A N 1
ATOM 1086 C CA . VAL A 1 144 ? -10.438 -22.363 -20.875 1.00 93.12 144 VAL A CA 1
ATOM 1087 C C . VAL A 1 144 ? -11.030 -23.762 -20.968 1.00 93.12 144 VAL A C 1
ATOM 1089 O O . VAL A 1 144 ? -10.364 -24.693 -21.430 1.00 93.12 144 VAL A O 1
ATOM 1092 N N . PHE A 1 145 ? -12.281 -23.893 -20.539 1.00 93.19 145 PHE A N 1
ATOM 1093 C CA . PHE A 1 145 ? -13.036 -25.140 -20.539 1.00 93.19 145 PHE A CA 1
ATOM 1094 C C . PHE A 1 145 ? -14.247 -25.032 -21.462 1.00 93.19 145 PHE A C 1
ATOM 1096 O O . PHE A 1 145 ? -14.957 -24.026 -21.423 1.00 93.19 145 PHE A O 1
ATOM 1103 N N . ASP A 1 146 ? -14.509 -26.092 -22.223 1.00 93.75 146 ASP A N 1
ATOM 1104 C CA . ASP A 1 146 ? -15.786 -26.285 -22.909 1.00 93.75 146 ASP A CA 1
ATOM 1105 C C . ASP A 1 146 ? -16.811 -26.855 -21.924 1.00 93.75 146 ASP A C 1
ATOM 1107 O O . ASP A 1 146 ? -16.787 -28.040 -21.593 1.00 93.75 146 ASP A O 1
ATOM 1111 N N . VAL A 1 147 ? -17.714 -26.022 -21.421 1.00 93.75 147 VAL A N 1
ATOM 1112 C CA . VAL A 1 147 ? -18.727 -26.440 -20.444 1.00 93.75 147 VAL A CA 1
ATOM 1113 C C . VAL A 1 147 ? -20.090 -26.695 -21.081 1.00 93.75 147 VAL A C 1
ATOM 1115 O O . VAL A 1 147 ? -21.072 -26.838 -20.351 1.00 93.75 147 VAL A O 1
ATOM 1118 N N . SER A 1 148 ? -20.164 -26.794 -22.413 1.00 91.06 148 SER A N 1
ATOM 1119 C CA . SER A 1 148 ? -21.414 -26.968 -23.167 1.00 91.06 148 SER A CA 1
ATOM 1120 C C . SER A 1 148 ? -22.245 -28.136 -22.637 1.00 91.06 148 SER A C 1
ATOM 1122 O O . SER A 1 148 ? -23.412 -27.958 -22.280 1.00 91.06 148 SER A O 1
ATOM 1124 N N . ASP A 1 149 ? -21.623 -29.303 -22.456 1.00 88.75 149 ASP A N 1
ATOM 1125 C CA . ASP A 1 149 ? -22.292 -30.488 -21.910 1.00 88.75 149 ASP A CA 1
ATOM 1126 C C . ASP A 1 149 ? -22.612 -30.347 -20.415 1.00 88.75 149 ASP A C 1
ATOM 1128 O O . ASP A 1 149 ? -23.660 -30.806 -19.947 1.00 88.75 149 ASP A O 1
ATOM 1132 N N . TYR A 1 150 ? -21.735 -29.667 -19.668 1.00 90.75 150 TYR A N 1
ATOM 1133 C CA . TYR A 1 150 ? -21.854 -29.490 -18.220 1.00 90.75 150 TYR A CA 1
ATOM 1134 C C . TYR A 1 150 ? -23.003 -28.559 -17.813 1.00 90.75 150 TYR A C 1
ATOM 1136 O O . TYR A 1 150 ? -23.503 -28.671 -16.691 1.00 90.75 150 TYR A O 1
ATOM 1144 N N . THR A 1 151 ? -23.485 -27.695 -18.715 1.00 88.50 151 THR A N 1
ATOM 1145 C CA . THR A 1 151 ? -24.640 -26.798 -18.484 1.00 88.50 151 THR A CA 1
ATOM 1146 C C . THR A 1 151 ? -25.810 -27.497 -17.795 1.00 88.50 151 THR A C 1
ATOM 1148 O O . THR A 1 151 ? -26.398 -26.960 -16.858 1.00 88.50 151 THR A O 1
ATOM 1151 N N . ASN A 1 152 ? -26.098 -28.736 -18.195 1.00 86.00 152 ASN A N 1
ATOM 1152 C CA . ASN A 1 152 ? -27.226 -29.512 -17.692 1.00 86.00 152 ASN A CA 1
ATOM 1153 C C . ASN A 1 152 ? -26.954 -30.286 -16.391 1.00 86.00 152 ASN A C 1
ATOM 1155 O O . ASN A 1 152 ? -27.899 -30.834 -15.822 1.00 86.00 152 ASN A O 1
ATOM 1159 N N . TYR A 1 153 ? -25.695 -30.360 -15.952 1.00 86.81 153 TYR A N 1
ATOM 1160 C CA . TYR A 1 153 ? -25.251 -31.061 -14.740 1.00 86.81 153 TYR A CA 1
ATOM 1161 C C . TYR A 1 153 ? -24.899 -30.091 -13.602 1.00 86.81 153 TYR A C 1
ATOM 1163 O O . TYR A 1 153 ? -24.707 -30.522 -12.464 1.00 86.81 153 TYR A O 1
ATOM 1171 N N . HIS A 1 154 ? -24.835 -28.786 -13.889 1.00 89.00 154 HIS A N 1
ATOM 1172 C CA . HIS A 1 154 ? -24.497 -27.764 -12.909 1.00 89.00 154 HIS A CA 1
ATOM 1173 C C . HIS A 1 154 ? -25.549 -27.675 -11.777 1.00 89.00 154 HIS A C 1
ATOM 1175 O O . HIS A 1 154 ? -26.710 -27.356 -12.048 1.00 89.00 154 HIS A O 1
ATOM 1181 N N . PRO A 1 155 ? -25.173 -27.875 -10.494 1.00 84.44 155 PRO A N 1
ATOM 1182 C CA . PRO A 1 155 ? -26.121 -27.870 -9.371 1.00 84.44 155 PRO A CA 1
ATOM 1183 C C . PRO A 1 155 ? -26.831 -26.532 -9.128 1.00 84.44 155 PRO A C 1
ATOM 1185 O O . PRO A 1 155 ? -27.894 -26.509 -8.512 1.00 84.44 155 PRO A O 1
ATOM 1188 N N . GLY A 1 156 ? -26.243 -25.420 -9.584 1.00 79.88 156 GLY A N 1
ATOM 1189 C CA . GLY A 1 156 ? -26.856 -24.089 -9.530 1.00 79.88 156 GLY A CA 1
ATOM 1190 C C . GLY A 1 156 ? -27.852 -23.814 -10.661 1.00 79.88 156 GLY A C 1
ATOM 1191 O O . GLY A 1 156 ? -28.469 -22.756 -10.673 1.00 79.88 156 GLY A O 1
ATOM 1192 N N . GLY A 1 157 ? -28.016 -24.751 -11.601 1.00 85.06 157 GLY A N 1
ATOM 1193 C CA . GLY A 1 157 ? -28.843 -24.589 -12.793 1.00 85.06 157 GLY A CA 1
ATOM 1194 C C . GLY A 1 157 ? -28.108 -23.923 -13.960 1.00 85.06 157 GLY A C 1
ATOM 1195 O O . GLY A 1 157 ? -27.014 -23.368 -13.806 1.00 85.06 157 GLY A O 1
ATOM 1196 N N . VAL A 1 158 ? -28.734 -24.000 -15.138 1.00 86.06 158 VAL A N 1
ATOM 1197 C CA . VAL A 1 158 ? -28.210 -23.461 -16.403 1.00 86.06 158 VAL A CA 1
ATOM 1198 C C . VAL A 1 158 ? -28.061 -21.940 -16.327 1.00 86.06 158 VAL A C 1
ATOM 1200 O O . VAL A 1 158 ? -27.027 -21.414 -16.721 1.00 86.06 158 VAL A O 1
ATOM 1203 N N . GLU A 1 159 ? -29.053 -21.235 -15.772 1.00 84.44 159 GLU A N 1
ATOM 1204 C CA . GLU A 1 159 ? -29.066 -19.765 -15.694 1.00 84.44 159 GLU A CA 1
ATOM 1205 C C . GLU A 1 159 ? -27.856 -19.202 -14.937 1.00 84.44 159 GLU A C 1
ATOM 1207 O O . GLU A 1 159 ? -27.234 -18.241 -15.388 1.00 84.44 159 GLU A O 1
ATOM 1212 N N . GLU A 1 160 ? -27.476 -19.825 -13.818 1.00 85.38 160 GLU A N 1
ATOM 1213 C CA . GLU A 1 160 ? -26.313 -19.401 -13.032 1.00 85.38 160 GLU A CA 1
ATOM 1214 C C . GLU A 1 160 ? -24.992 -19.688 -13.751 1.00 85.38 160 GLU A C 1
ATOM 1216 O O . GLU A 1 160 ? -24.078 -18.867 -13.697 1.00 85.38 160 GLU A O 1
ATOM 1221 N N . LEU A 1 161 ? -24.891 -20.815 -14.466 1.00 88.31 161 LEU A N 1
ATOM 1222 C CA . LEU A 1 161 ? -23.684 -21.142 -15.229 1.00 88.31 161 LEU A CA 1
ATOM 1223 C C . LEU A 1 161 ? -23.512 -20.205 -16.435 1.00 88.31 161 LEU A C 1
ATOM 1225 O O . LEU A 1 161 ? -22.405 -19.739 -16.705 1.00 88.31 161 LEU A O 1
ATOM 1229 N N . MET A 1 162 ? -24.609 -19.886 -17.127 1.00 90.00 162 MET A N 1
ATOM 1230 C CA . MET A 1 162 ? -24.606 -19.027 -18.315 1.00 90.00 162 MET A CA 1
ATOM 1231 C C . MET A 1 162 ? -24.155 -17.594 -18.020 1.00 90.00 162 MET A C 1
ATOM 1233 O O . MET A 1 162 ? -23.658 -16.922 -18.920 1.00 90.00 162 MET A O 1
ATOM 1237 N N . LYS A 1 163 ? -24.218 -17.133 -16.762 1.00 88.31 163 LYS A N 1
ATOM 1238 C CA . LYS A 1 163 ? -23.605 -15.855 -16.362 1.00 88.31 163 LYS A CA 1
ATOM 1239 C C . LYS A 1 163 ? -22.102 -15.819 -16.626 1.00 88.31 163 LYS A C 1
ATOM 1241 O O . LYS A 1 163 ? -21.564 -14.732 -16.763 1.00 88.31 163 LYS A O 1
ATOM 1246 N N . GLY A 1 164 ? -21.417 -16.963 -16.669 1.00 87.19 164 GLY A N 1
ATOM 1247 C CA . GLY A 1 164 ? -19.988 -17.076 -16.975 1.00 87.19 164 GLY A CA 1
ATOM 1248 C C . GLY A 1 164 ? -19.666 -17.401 -18.438 1.00 87.19 164 GLY A C 1
ATOM 1249 O O . GLY A 1 164 ? -18.492 -17.572 -18.754 1.00 87.19 164 GLY A O 1
ATOM 1250 N N . ALA A 1 165 ? -20.671 -17.519 -19.310 1.00 91.75 165 ALA A N 1
ATOM 1251 C CA . ALA A 1 165 ? -20.498 -17.953 -20.694 1.00 91.75 165 ALA A CA 1
ATOM 1252 C C . ALA A 1 165 ? -19.696 -16.938 -21.525 1.00 91.75 165 ALA A C 1
ATOM 1254 O O . ALA A 1 165 ? -19.958 -15.736 -21.481 1.00 91.75 165 ALA A O 1
ATOM 1255 N N . GLY A 1 166 ? -18.719 -17.429 -22.283 1.00 89.25 166 GLY A N 1
ATOM 1256 C CA . GLY A 1 166 ? -17.856 -16.644 -23.161 1.00 89.25 166 GLY A CA 1
ATOM 1257 C C . GLY A 1 166 ? -16.935 -15.650 -22.450 1.00 89.25 166 GLY A C 1
ATOM 1258 O O . GLY A 1 166 ? -16.466 -14.694 -23.063 1.00 89.25 166 GLY A O 1
ATOM 1259 N N . GLN A 1 167 ? -16.678 -15.821 -21.150 1.00 91.19 167 GLN A N 1
ATOM 1260 C CA . GLN A 1 167 ? -15.857 -14.876 -20.392 1.00 91.19 167 GLN A CA 1
ATOM 1261 C C . GLN A 1 167 ? -14.948 -15.536 -19.352 1.00 91.19 167 GLN A C 1
ATOM 1263 O O . GLN A 1 167 ? -15.030 -16.733 -19.067 1.00 91.19 167 GLN A O 1
ATOM 1268 N N . ASP A 1 168 ? -14.063 -14.721 -18.773 1.00 90.75 168 ASP A N 1
ATOM 1269 C CA . ASP A 1 168 ? -13.308 -15.088 -17.580 1.00 90.75 168 ASP A CA 1
ATOM 1270 C C . ASP A 1 168 ? -14.229 -15.077 -16.356 1.00 90.75 168 ASP A C 1
ATOM 1272 O O . ASP A 1 168 ? -14.483 -14.054 -15.715 1.00 90.75 168 ASP A O 1
ATOM 1276 N N . ALA A 1 169 ? -14.748 -16.261 -16.052 1.00 90.44 169 ALA A N 1
ATOM 1277 C CA . ALA A 1 169 ? -15.652 -16.522 -14.953 1.00 90.44 169 ALA A CA 1
ATOM 1278 C C . ALA A 1 169 ? -14.910 -16.747 -13.626 1.00 90.44 169 ALA A C 1
ATOM 1280 O O . ALA A 1 169 ? -15.559 -17.080 -12.638 1.00 90.44 169 ALA A O 1
ATOM 1281 N N . THR A 1 170 ? -13.587 -16.537 -13.544 1.00 87.88 170 THR A N 1
ATOM 1282 C CA . THR A 1 170 ? -12.795 -16.765 -12.319 1.00 87.88 170 THR A CA 1
ATOM 1283 C C . THR A 1 170 ? -13.389 -16.058 -11.102 1.00 87.88 170 THR A C 1
ATOM 1285 O O . THR A 1 170 ? -13.562 -16.658 -10.040 1.00 87.88 170 THR A O 1
ATOM 1288 N N . ASN A 1 171 ? -13.756 -14.783 -11.248 1.00 83.69 171 ASN A N 1
ATOM 1289 C CA . ASN A 1 171 ? -14.347 -14.014 -10.153 1.00 83.69 171 ASN A CA 1
ATOM 1290 C C . ASN A 1 171 ? -15.748 -14.517 -9.785 1.00 83.69 171 ASN A C 1
ATOM 1292 O O . ASN A 1 171 ? -16.056 -14.622 -8.600 1.00 83.69 171 ASN A O 1
ATOM 1296 N N . LEU A 1 172 ? -16.575 -14.855 -10.778 1.00 84.19 172 LEU A N 1
ATOM 1297 C CA . LEU A 1 172 ? -17.923 -15.389 -10.564 1.00 84.19 172 LEU A CA 1
ATOM 1298 C C . LEU A 1 172 ? -17.867 -16.754 -9.859 1.00 84.19 172 LEU A C 1
ATOM 1300 O O . LEU A 1 172 ? -18.567 -16.987 -8.875 1.00 84.19 172 LEU A O 1
ATOM 1304 N N . PHE A 1 173 ? -16.961 -17.623 -10.305 1.00 84.12 173 PHE A N 1
ATOM 1305 C CA . PHE A 1 173 ? -16.698 -18.921 -9.701 1.00 84.12 173 PHE A CA 1
ATOM 1306 C C . PHE A 1 173 ? -16.227 -18.771 -8.250 1.00 84.12 173 PHE A C 1
ATOM 1308 O O . PHE A 1 173 ? -16.773 -19.410 -7.355 1.00 84.12 173 PHE A O 1
ATOM 1315 N N . ASN A 1 174 ? -15.273 -17.877 -7.978 1.00 80.81 174 ASN A N 1
ATOM 1316 C CA . ASN A 1 174 ? -14.735 -17.670 -6.631 1.00 80.81 174 ASN A CA 1
ATOM 1317 C C . ASN A 1 174 ? -15.741 -17.057 -5.641 1.00 80.81 174 ASN A C 1
ATOM 1319 O O . ASN A 1 174 ? -15.559 -17.207 -4.433 1.00 80.81 174 ASN A O 1
ATOM 1323 N N . GLN A 1 175 ? -16.801 -16.394 -6.114 1.00 81.25 175 GLN A N 1
ATOM 1324 C CA . GLN A 1 175 ? -17.859 -15.863 -5.245 1.00 81.25 175 GLN A CA 1
ATOM 1325 C C . GLN A 1 175 ? -18.731 -16.969 -4.641 1.00 81.25 175 GLN A C 1
ATOM 1327 O O . GLN A 1 175 ? -19.121 -16.871 -3.479 1.00 81.25 175 GLN A O 1
ATOM 1332 N N . ILE A 1 176 ? -19.028 -18.018 -5.414 1.00 77.50 176 ILE A N 1
ATOM 1333 C CA . ILE A 1 176 ? -20.020 -19.041 -5.039 1.00 77.50 176 ILE A CA 1
ATOM 1334 C C . ILE A 1 176 ? -19.357 -20.399 -4.755 1.00 77.50 176 ILE A C 1
ATOM 1336 O O . ILE A 1 176 ? -19.769 -21.130 -3.855 1.00 77.50 176 ILE A O 1
ATOM 1340 N N . HIS A 1 177 ? -18.295 -20.734 -5.485 1.00 81.31 177 HIS A N 1
ATOM 1341 C CA . HIS A 1 177 ? -17.715 -22.075 -5.575 1.00 81.31 177 HIS A CA 1
ATOM 1342 C C . HIS A 1 177 ? -16.225 -22.127 -5.203 1.00 81.31 177 HIS A C 1
ATOM 1344 O O . HIS A 1 177 ? -15.527 -23.054 -5.599 1.00 81.31 177 HIS A O 1
ATOM 1350 N N . ARG A 1 178 ? -15.732 -21.189 -4.377 1.00 77.75 178 ARG A N 1
ATOM 1351 C CA . ARG A 1 178 ? -14.310 -21.090 -3.972 1.00 77.75 178 ARG A CA 1
ATOM 1352 C C . ARG A 1 178 ? -13.678 -22.404 -3.492 1.00 77.75 178 ARG A C 1
ATOM 1354 O O . ARG A 1 178 ? -12.491 -22.625 -3.697 1.00 77.75 178 ARG A O 1
ATOM 1361 N N . TRP A 1 179 ? -14.458 -23.247 -2.820 1.00 77.12 179 TRP A N 1
ATOM 1362 C CA . TRP A 1 179 ? -14.004 -24.515 -2.234 1.00 77.12 179 TRP A CA 1
ATOM 1363 C C . TRP A 1 179 ? -14.248 -25.729 -3.140 1.00 77.12 179 TRP A C 1
ATOM 1365 O O . TRP A 1 179 ? -13.971 -26.860 -2.750 1.00 77.12 179 TRP A O 1
ATOM 1375 N N . VAL A 1 180 ? -14.803 -25.515 -4.334 1.00 81.06 180 VAL A N 1
ATOM 1376 C CA . VAL A 1 180 ? -15.117 -26.573 -5.293 1.00 81.06 180 VAL A CA 1
ATOM 1377 C C . VAL A 1 180 ? -13.915 -26.791 -6.204 1.00 81.06 180 VAL A C 1
ATOM 1379 O O . VAL A 1 180 ? -13.399 -25.862 -6.822 1.00 81.06 180 VAL A O 1
ATOM 1382 N N . ASN A 1 181 ? -13.482 -28.044 -6.324 1.00 85.00 181 ASN A N 1
ATOM 1383 C CA . ASN A 1 181 ? -12.401 -28.418 -7.226 1.00 85.00 181 ASN A CA 1
ATOM 1384 C C . ASN A 1 181 ? -12.913 -28.522 -8.675 1.00 85.00 181 ASN A C 1
ATOM 1386 O O . ASN A 1 181 ? -13.245 -29.611 -9.150 1.00 85.00 181 ASN A O 1
ATOM 1390 N N . PHE A 1 182 ? -12.980 -27.386 -9.374 1.00 87.75 182 PHE A N 1
ATOM 1391 C CA . PHE A 1 182 ? -13.392 -27.341 -10.781 1.00 87.75 182 PHE A CA 1
ATOM 1392 C C . PHE A 1 182 ? -12.454 -28.134 -11.700 1.00 87.75 182 PHE A C 1
ATOM 1394 O O . PHE A 1 182 ? -12.914 -28.669 -12.702 1.00 87.75 182 PHE A O 1
ATOM 1401 N N . GLU A 1 183 ? -11.170 -28.272 -11.350 1.00 83.00 183 GLU A N 1
ATOM 1402 C CA . GLU A 1 183 ? -10.205 -29.030 -12.155 1.00 83.00 183 GLU A CA 1
ATOM 1403 C C . GLU A 1 183 ? -10.559 -30.513 -12.217 1.00 83.00 183 GLU A C 1
ATOM 1405 O O . GLU A 1 183 ? -10.359 -31.138 -13.249 1.00 83.00 183 GLU A O 1
ATOM 1410 N N . SER A 1 184 ? -11.102 -31.073 -11.132 1.00 81.38 184 SER A N 1
ATOM 1411 C CA . SER A 1 184 ? -11.579 -32.459 -11.108 1.00 81.38 184 SER A CA 1
ATOM 1412 C C . SER A 1 184 ? -12.869 -32.626 -11.916 1.00 81.38 184 SER A C 1
ATOM 1414 O O . SER A 1 184 ? -13.057 -33.624 -12.604 1.00 81.38 184 SER A O 1
ATOM 1416 N N . ILE A 1 185 ? -13.749 -31.623 -11.857 1.00 86.94 185 ILE A N 1
ATOM 1417 C CA . ILE A 1 185 ? -15.079 -31.662 -12.479 1.00 86.94 185 ILE A CA 1
ATOM 1418 C C . ILE A 1 185 ? -15.009 -31.418 -13.991 1.00 86.94 185 ILE A C 1
ATOM 1420 O O . ILE A 1 185 ? -15.825 -31.966 -14.720 1.00 86.94 185 ILE A O 1
ATOM 1424 N N . LEU A 1 186 ? -14.072 -30.600 -14.471 1.00 90.00 186 LEU A N 1
ATOM 1425 C CA . LEU A 1 186 ? -13.997 -30.159 -15.872 1.00 90.00 186 LEU A CA 1
ATOM 1426 C C . LEU A 1 186 ? -12.725 -30.637 -16.583 1.00 90.00 186 LEU A C 1
ATOM 1428 O O . LEU A 1 186 ? -12.387 -30.139 -17.656 1.00 90.00 186 LEU A O 1
ATOM 1432 N N . ARG A 1 187 ? -11.991 -31.585 -15.989 1.00 84.00 187 ARG A N 1
ATOM 1433 C CA . ARG A 1 187 ? -10.673 -32.018 -16.473 1.00 84.00 187 ARG A CA 1
ATOM 1434 C C . ARG A 1 187 ? -10.680 -32.429 -17.943 1.00 84.00 187 ARG A C 1
ATOM 1436 O O . ARG A 1 187 ? -9.784 -32.038 -18.688 1.00 84.00 187 ARG A O 1
ATOM 1443 N N . GLY A 1 188 ? -11.671 -33.226 -18.336 1.00 81.62 188 GLY A N 1
ATOM 1444 C CA . GLY A 1 188 ? -11.825 -33.755 -19.690 1.00 81.62 188 GLY A CA 1
ATOM 1445 C C . GLY A 1 188 ? -12.251 -32.705 -20.717 1.00 81.62 188 GLY A C 1
ATOM 1446 O O . GLY A 1 188 ? -12.167 -32.964 -21.912 1.00 81.62 188 GLY A O 1
ATOM 1447 N N . ASN A 1 189 ? -12.662 -31.520 -20.261 1.00 88.62 189 ASN A N 1
ATOM 1448 C CA . ASN A 1 189 ? -13.182 -30.423 -21.075 1.00 88.62 189 ASN A CA 1
ATOM 1449 C C . ASN A 1 189 ? -12.172 -29.282 -21.266 1.00 88.62 189 ASN A C 1
ATOM 1451 O O . ASN A 1 189 ? -12.528 -28.210 -21.754 1.00 88.62 189 ASN A O 1
ATOM 1455 N N . LEU A 1 190 ? -10.919 -29.470 -20.848 1.00 89.81 190 LEU A N 1
ATOM 1456 C CA . LEU A 1 190 ? -9.887 -28.451 -20.987 1.00 89.81 190 LEU A CA 1
ATOM 1457 C C . LEU A 1 190 ? -9.498 -28.268 -22.462 1.00 89.81 190 LEU A C 1
ATOM 1459 O O . LEU A 1 190 ? -8.936 -29.170 -23.082 1.00 89.81 190 LEU A O 1
ATOM 1463 N N . LEU A 1 191 ? -9.728 -27.069 -22.992 1.00 88.56 191 LEU A N 1
ATOM 1464 C CA . LEU A 1 191 ? -9.366 -26.699 -24.362 1.00 88.56 191 LEU A CA 1
ATOM 1465 C C . LEU A 1 191 ? -7.963 -26.095 -24.451 1.00 88.56 191 LEU A C 1
ATOM 1467 O O . LEU A 1 191 ? -7.269 -26.227 -25.465 1.00 88.56 191 LEU A O 1
ATOM 1471 N N . GLY A 1 192 ? -7.528 -25.410 -23.392 1.00 89.75 192 GLY A N 1
ATOM 1472 C CA . GLY A 1 192 ? -6.279 -24.672 -23.427 1.00 89.75 192 GLY A CA 1
ATOM 1473 C C . GLY A 1 192 ? -6.149 -23.593 -22.363 1.00 89.75 192 GLY A C 1
ATOM 1474 O O . GLY A 1 192 ? -6.808 -23.623 -21.323 1.00 89.75 192 GLY A O 1
ATOM 1475 N N . PHE A 1 193 ? -5.273 -22.635 -22.642 1.00 91.44 193 PHE A N 1
ATOM 1476 C CA . PHE A 1 193 ? -4.943 -21.538 -21.738 1.00 91.44 193 PHE A CA 1
ATOM 1477 C C . PHE A 1 193 ? -5.389 -20.212 -22.337 1.00 91.44 193 PHE A C 1
ATOM 1479 O O . PHE A 1 193 ? -5.140 -19.944 -23.517 1.00 91.44 193 PHE A O 1
ATOM 1486 N N . LEU A 1 194 ? -6.028 -19.391 -21.508 1.00 88.94 194 LEU A N 1
ATOM 1487 C CA . LEU A 1 194 ? -6.448 -18.052 -21.883 1.00 88.94 194 LEU A CA 1
ATOM 1488 C C . LEU A 1 194 ? -5.199 -17.187 -22.050 1.00 88.94 194 LEU A C 1
ATOM 1490 O O . LEU A 1 194 ? -4.477 -16.912 -21.091 1.00 88.94 194 LEU A O 1
ATOM 1494 N N . VAL A 1 195 ? -4.934 -16.761 -23.277 1.00 83.38 195 VAL A N 1
ATOM 1495 C CA . VAL A 1 195 ? -3.867 -15.818 -23.569 1.00 83.38 195 VAL A CA 1
ATOM 1496 C C . VAL A 1 195 ? -4.442 -14.427 -23.475 1.00 83.38 195 VAL A C 1
ATOM 1498 O O . VAL A 1 195 ? -5.230 -13.977 -24.305 1.00 83.38 195 VAL A O 1
ATOM 1501 N N . LYS A 1 196 ? -3.993 -13.733 -22.438 1.00 71.06 196 LYS A N 1
ATOM 1502 C CA . LYS A 1 196 ? -4.098 -12.288 -22.337 1.00 71.06 196 LYS A CA 1
ATOM 1503 C C . LYS A 1 196 ? -3.085 -11.728 -23.335 1.00 71.06 196 LYS A C 1
ATOM 1505 O O . LYS A 1 196 ? -1.973 -11.378 -22.957 1.00 71.06 196 LYS A O 1
ATOM 1510 N N . GLU A 1 197 ? -3.408 -11.757 -24.631 1.00 44.78 197 GLU A N 1
ATOM 1511 C CA . GLU A 1 197 ? -2.643 -10.948 -25.578 1.00 44.78 197 GLU A CA 1
ATOM 1512 C C . GLU A 1 197 ? -2.709 -9.498 -25.087 1.00 44.78 197 GLU A C 1
ATOM 1514 O O . GLU A 1 197 ? -3.717 -9.121 -24.473 1.00 44.78 197 GLU A O 1
ATOM 1519 N N . PRO A 1 198 ? -1.656 -8.688 -25.297 1.00 36.00 198 PRO A N 1
ATOM 1520 C CA . PRO A 1 198 ? -1.668 -7.276 -24.962 1.00 36.00 198 PRO A CA 1
ATOM 1521 C C . PRO A 1 198 ? -2.662 -6.589 -25.895 1.00 36.00 198 PRO A C 1
ATOM 1523 O O . PRO A 1 198 ? -2.302 -5.936 -26.873 1.00 36.00 198 PRO A O 1
ATOM 1526 N N . THR A 1 199 ? -3.951 -6.759 -25.618 1.00 28.97 199 THR A N 1
ATOM 1527 C CA . THR A 1 199 ? -4.999 -5.984 -26.237 1.00 28.97 199 THR A CA 1
ATOM 1528 C C . THR A 1 199 ? -4.736 -4.570 -25.765 1.00 28.97 199 THR A C 1
ATOM 1530 O O . THR A 1 199 ? -5.051 -4.207 -24.627 1.00 28.97 199 THR A O 1
ATOM 1533 N N . LEU A 1 200 ? -4.136 -3.778 -26.653 1.00 33.12 200 LEU A N 1
ATOM 1534 C CA . LEU A 1 200 ? -4.434 -2.368 -26.790 1.00 33.12 200 LEU A CA 1
ATOM 1535 C C . LEU A 1 200 ? -5.959 -2.276 -26.786 1.00 33.12 200 LEU A C 1
ATOM 1537 O O . LEU A 1 200 ? -6.606 -2.328 -27.830 1.00 33.12 200 LEU A O 1
ATOM 1541 N N . ARG A 1 201 ? -6.561 -2.198 -25.594 1.00 27.62 201 ARG A N 1
ATOM 1542 C CA . ARG A 1 201 ? -7.920 -1.709 -25.479 1.00 27.62 201 ARG A CA 1
ATOM 1543 C C . ARG A 1 201 ? -7.820 -0.342 -26.105 1.00 27.62 201 ARG A C 1
ATOM 1545 O O . ARG A 1 201 ? -7.152 0.536 -25.563 1.00 27.62 201 ARG A O 1
ATOM 1552 N N . VAL A 1 202 ? -8.425 -0.203 -27.278 1.00 32.56 202 VAL A N 1
ATOM 1553 C CA . VAL A 1 202 ? -8.756 1.089 -27.843 1.00 32.56 202 VAL A CA 1
ATOM 1554 C C . VAL A 1 202 ? -9.555 1.778 -26.748 1.00 32.56 202 VAL A C 1
ATOM 1556 O O . VAL A 1 202 ? -10.756 1.565 -26.586 1.00 32.56 202 VAL A O 1
ATOM 1559 N N . VAL A 1 203 ? -8.849 2.556 -25.924 1.00 33.56 203 VAL A N 1
ATOM 1560 C CA . VAL A 1 203 ? -9.425 3.630 -25.141 1.00 33.56 203 VAL A CA 1
ATOM 1561 C C . VAL A 1 203 ? -10.226 4.377 -26.182 1.00 33.56 203 VAL A C 1
ATOM 1563 O O . VAL A 1 203 ? -9.649 4.852 -27.165 1.00 33.56 203 VAL A O 1
ATOM 1566 N N . ARG A 1 204 ? -11.559 4.368 -26.046 1.00 29.23 204 ARG A N 1
ATOM 1567 C CA . ARG A 1 204 ? -12.429 5.195 -26.880 1.00 29.23 204 ARG A CA 1
ATOM 1568 C C . ARG A 1 204 ? -11.726 6.539 -26.983 1.00 29.23 204 ARG A C 1
ATOM 1570 O O . ARG A 1 204 ? -11.516 7.169 -25.946 1.00 29.23 204 ARG A O 1
ATOM 1577 N N . LYS A 1 205 ? -11.305 6.932 -28.194 1.00 28.66 205 LYS A N 1
ATOM 1578 C CA . LYS A 1 205 ? -10.892 8.310 -28.454 1.00 28.66 205 LYS A CA 1
ATOM 1579 C C . LYS A 1 205 ? -12.019 9.144 -27.876 1.00 28.66 205 LYS A C 1
ATOM 1581 O O . LYS A 1 205 ? -13.138 9.093 -28.386 1.00 28.66 205 LYS A O 1
ATOM 1586 N N . ILE A 1 206 ? -11.755 9.812 -26.760 1.00 32.22 206 ILE A N 1
ATOM 1587 C CA . ILE A 1 206 ? -12.675 10.806 -26.245 1.00 32.22 206 ILE A CA 1
ATOM 1588 C C . ILE A 1 206 ? -12.789 11.794 -27.396 1.00 32.22 206 ILE A C 1
ATOM 1590 O O . ILE A 1 206 ? -11.780 12.365 -27.817 1.00 32.22 206 ILE A O 1
ATOM 1594 N N . GLN A 1 207 ? -13.981 11.899 -27.985 1.00 27.28 207 GLN A N 1
ATOM 1595 C CA . GLN A 1 207 ? -14.214 12.921 -28.991 1.00 27.28 207 GLN A CA 1
ATOM 1596 C C . GLN A 1 207 ? -13.841 14.264 -28.348 1.00 27.28 207 GLN A C 1
ATOM 1598 O O . GLN A 1 207 ? -14.264 14.522 -27.214 1.00 27.28 207 GLN A O 1
ATOM 1603 N N . PRO A 1 208 ? -13.019 15.093 -29.011 1.00 33.41 208 PRO A N 1
ATOM 1604 C CA . PRO A 1 208 ? -12.633 16.393 -28.490 1.00 33.41 208 PRO A CA 1
ATOM 1605 C C . PRO A 1 208 ? -13.869 17.296 -28.516 1.00 33.41 208 PRO A C 1
ATOM 1607 O O . PRO A 1 208 ? -14.141 17.975 -29.496 1.00 33.41 208 PRO A O 1
ATOM 1610 N N . GLY A 1 209 ? -14.674 17.223 -27.459 1.00 34.38 209 GLY A N 1
ATOM 1611 C CA . GLY A 1 209 ? -15.939 17.948 -27.372 1.00 34.38 209 GLY A CA 1
ATOM 1612 C C . GLY A 1 209 ? -16.466 18.187 -25.958 1.00 34.38 209 GLY A C 1
ATOM 1613 O O . GLY A 1 209 ? -17.483 18.849 -25.820 1.00 34.38 209 GLY A O 1
ATOM 1614 N N . SER A 1 210 ? -15.804 17.703 -24.895 1.00 34.81 210 SER A N 1
ATOM 1615 C CA . SER A 1 210 ? -16.283 17.944 -23.516 1.00 34.81 210 SER A CA 1
ATOM 1616 C C . SER A 1 210 ? -15.190 18.044 -22.436 1.00 34.81 210 SER A C 1
ATOM 1618 O O . SER A 1 210 ? -15.486 17.962 -21.247 1.00 34.81 210 SER A O 1
ATOM 1620 N N . LEU A 1 211 ? -13.921 18.237 -22.799 1.00 38.16 211 LEU A N 1
ATOM 1621 C CA . LEU A 1 211 ? -12.822 18.406 -21.834 1.00 38.16 211 LEU A CA 1
ATOM 1622 C C . LEU A 1 211 ? -12.051 19.692 -22.128 1.00 38.16 211 LEU A C 1
ATOM 1624 O O . LEU A 1 211 ? -10.893 19.644 -22.522 1.00 38.16 211 LEU A O 1
ATOM 1628 N N . SER A 1 212 ? -12.686 20.852 -21.956 1.00 37.88 212 SER A N 1
ATOM 1629 C CA . SER A 1 212 ? -11.978 22.133 -22.108 1.00 37.88 212 SER A CA 1
ATOM 1630 C C . SER A 1 212 ? -11.391 22.679 -20.799 1.00 37.88 212 SER A C 1
ATOM 1632 O O . SER A 1 212 ? -10.830 23.766 -20.811 1.00 37.88 212 SER A O 1
ATOM 1634 N N . THR A 1 213 ? -11.475 21.952 -19.676 1.00 37.72 213 THR A N 1
ATOM 1635 C CA . THR A 1 213 ? -10.976 22.441 -18.371 1.00 37.72 213 THR A CA 1
ATOM 1636 C C . THR A 1 213 ? -10.052 21.486 -17.604 1.00 37.72 213 THR A C 1
ATOM 1638 O O . THR A 1 213 ? -9.522 21.888 -16.577 1.00 37.72 213 THR A O 1
ATOM 1641 N N . ALA A 1 214 ? -9.784 20.260 -18.081 1.00 39.94 214 ALA A N 1
ATOM 1642 C CA . ALA A 1 214 ? -8.942 19.282 -17.357 1.00 39.94 214 ALA A CA 1
ATOM 1643 C C . ALA A 1 214 ? -7.563 18.994 -17.993 1.00 39.94 214 ALA A C 1
ATOM 1645 O O . ALA A 1 214 ? -6.828 18.142 -17.501 1.00 39.94 214 ALA A O 1
ATOM 1646 N N . LEU A 1 215 ? -7.211 19.671 -19.091 1.00 43.50 215 LEU A N 1
ATOM 1647 C CA . LEU A 1 215 ? -5.959 19.453 -19.836 1.00 43.50 215 LEU A CA 1
ATOM 1648 C C . LEU A 1 215 ? -4.773 20.301 -19.339 1.00 43.50 215 LEU A C 1
ATOM 1650 O O . LEU A 1 215 ? -3.662 20.107 -19.816 1.00 43.50 215 LEU A O 1
ATOM 1654 N N . SER A 1 216 ? -4.973 21.211 -18.381 1.00 48.50 216 SER A N 1
ATOM 1655 C CA . SER A 1 216 ? -3.924 22.135 -17.917 1.00 48.50 216 SER A CA 1
ATOM 1656 C C . SER A 1 216 ? -2.952 21.552 -16.879 1.00 48.50 216 SER A C 1
ATOM 1658 O O . SER A 1 216 ? -2.013 22.245 -16.511 1.00 48.50 216 SER A O 1
ATOM 1660 N N . CYS A 1 217 ? -3.160 20.317 -16.399 1.00 56.75 217 CYS A N 1
ATOM 1661 C CA . CYS A 1 217 ? -2.374 19.717 -15.302 1.00 56.75 217 CYS A CA 1
ATOM 1662 C C . CYS A 1 217 ? -1.694 18.382 -15.671 1.00 56.75 217 CYS A C 1
ATOM 1664 O O . CYS A 1 217 ? -1.332 17.607 -14.784 1.00 56.75 217 CYS A O 1
ATOM 1666 N N . LEU A 1 218 ? -1.573 18.046 -16.962 1.00 75.12 218 LEU A N 1
ATOM 1667 C CA . LEU A 1 218 ? -0.829 16.849 -17.364 1.00 75.12 218 LEU A CA 1
ATOM 1668 C C . LEU A 1 218 ? 0.680 17.112 -17.269 1.00 75.12 218 LEU A C 1
ATOM 1670 O O . LEU A 1 218 ? 1.123 18.191 -17.670 1.00 75.12 218 LEU A O 1
ATOM 1674 N N . PRO A 1 219 ? 1.481 16.149 -16.779 1.00 77.50 219 PRO A N 1
ATOM 1675 C CA . PRO A 1 219 ? 2.923 16.307 -16.770 1.00 77.50 219 PRO A CA 1
ATOM 1676 C C . PRO A 1 219 ? 3.474 16.488 -18.186 1.00 77.50 219 PRO A C 1
ATOM 1678 O O . PRO A 1 219 ? 3.042 15.823 -19.129 1.00 77.50 219 PRO A O 1
ATOM 1681 N N . SER A 1 220 ? 4.464 17.364 -18.323 1.00 78.44 220 SER A N 1
ATOM 1682 C CA . SER A 1 220 ? 5.258 17.503 -19.539 1.00 78.44 220 SER A CA 1
ATOM 1683 C C . SER A 1 220 ? 6.667 16.998 -19.267 1.00 78.44 220 SER A C 1
ATOM 1685 O O . SER A 1 220 ? 7.288 17.375 -18.276 1.00 78.44 220 SER A O 1
ATOM 1687 N N . THR A 1 221 ? 7.174 16.127 -20.132 1.00 75.31 221 THR A N 1
ATOM 1688 C CA . THR A 1 221 ? 8.545 15.624 -20.029 1.00 75.31 221 THR A CA 1
ATOM 1689 C C . THR A 1 221 ? 9.359 16.190 -21.183 1.00 75.31 221 THR A C 1
ATOM 1691 O O . THR A 1 221 ? 8.996 16.028 -22.349 1.00 75.31 221 THR A O 1
ATOM 1694 N N . LYS A 1 222 ? 10.452 16.876 -20.853 1.00 73.88 222 LYS A N 1
ATOM 1695 C CA . LYS A 1 222 ? 11.441 17.385 -21.798 1.00 73.88 222 LYS A CA 1
ATOM 1696 C C . LYS A 1 222 ? 12.773 16.681 -21.568 1.00 73.88 222 LYS A C 1
ATOM 1698 O O . LYS A 1 222 ? 13.099 16.235 -20.471 1.00 73.88 222 LYS A O 1
ATOM 1703 N N . PHE A 1 223 ? 13.547 16.594 -22.637 1.00 71.44 223 PHE A N 1
ATOM 1704 C CA . PHE A 1 223 ? 14.884 16.020 -22.628 1.00 71.44 223 PHE A CA 1
ATOM 1705 C C . PHE A 1 223 ? 15.847 17.114 -23.076 1.00 71.44 223 PHE A C 1
ATOM 1707 O O . PHE A 1 223 ? 15.553 17.805 -24.053 1.00 71.44 223 PHE A O 1
ATOM 1714 N N . SER A 1 224 ? 16.954 17.301 -22.360 1.00 62.22 224 SER A N 1
ATOM 1715 C CA . SER A 1 224 ? 18.023 18.194 -22.808 1.00 62.22 224 SER A CA 1
ATOM 1716 C C . SER A 1 224 ? 19.007 17.425 -23.690 1.00 62.22 224 SER A C 1
ATOM 1718 O O . SER A 1 224 ? 19.302 16.253 -23.453 1.00 62.22 224 SER A O 1
ATOM 1720 N N . GLU A 1 225 ? 19.480 18.086 -24.748 1.00 50.28 225 GLU A N 1
ATOM 1721 C CA . GLU A 1 225 ? 20.366 17.483 -25.754 1.00 50.28 225 GLU A CA 1
ATOM 1722 C C . GLU A 1 225 ? 21.791 17.243 -25.237 1.00 50.28 225 GLU A C 1
ATOM 1724 O O . GLU A 1 225 ? 22.522 16.445 -25.831 1.00 50.28 225 GLU A O 1
ATOM 1729 N N . ASP A 1 226 ? 22.172 17.905 -24.141 1.00 54.25 226 ASP A N 1
ATOM 1730 C CA . ASP A 1 226 ? 23.573 18.005 -23.746 1.00 54.25 226 ASP A CA 1
ATOM 1731 C C . ASP A 1 226 ? 24.029 16.856 -22.833 1.00 54.25 226 ASP A C 1
ATOM 1733 O O . ASP A 1 226 ? 25.012 16.211 -23.168 1.00 54.25 226 ASP A O 1
ATOM 1737 N N . ASP A 1 227 ? 23.318 16.457 -21.772 1.00 53.03 227 ASP A N 1
ATOM 1738 C CA . ASP A 1 227 ? 23.957 15.578 -20.775 1.00 53.03 227 ASP A CA 1
ATOM 1739 C C . ASP A 1 227 ? 22.975 14.790 -19.917 1.00 53.03 227 ASP A C 1
ATOM 1741 O O . ASP A 1 227 ? 22.503 15.328 -18.952 1.00 53.03 227 ASP A O 1
ATOM 1745 N N . ASN A 1 228 ? 22.739 13.492 -20.122 1.00 61.66 228 ASN A N 1
ATOM 1746 C CA . ASN A 1 228 ? 22.279 12.595 -19.034 1.00 61.66 228 ASN A CA 1
ATOM 1747 C C . ASN A 1 228 ? 20.968 12.921 -18.261 1.00 61.66 228 ASN A C 1
ATOM 1749 O O . ASN A 1 228 ? 20.595 12.127 -17.403 1.00 61.66 228 ASN A O 1
ATOM 1753 N N . PHE A 1 229 ? 20.250 14.015 -18.529 1.00 68.00 229 PHE A N 1
ATOM 1754 C CA . PHE A 1 229 ? 19.139 14.480 -17.696 1.00 68.00 229 PHE A CA 1
ATOM 1755 C C . PHE A 1 229 ? 17.790 14.379 -18.415 1.00 68.00 229 PHE A C 1
ATOM 1757 O O . PHE A 1 229 ? 17.658 14.591 -19.623 1.00 68.00 229 PHE A O 1
ATOM 1764 N N . ILE A 1 230 ? 16.761 14.082 -17.633 1.00 69.06 230 ILE A N 1
ATOM 1765 C CA . ILE A 1 230 ? 15.356 14.130 -18.013 1.00 69.06 230 ILE A CA 1
ATOM 1766 C C . ILE A 1 230 ? 14.697 15.135 -17.098 1.00 69.06 230 ILE A C 1
ATOM 1768 O O . ILE A 1 230 ? 14.753 15.009 -15.878 1.00 69.06 230 ILE A O 1
ATOM 1772 N N . ASP A 1 231 ? 14.058 16.119 -17.702 1.00 72.81 231 ASP A N 1
ATOM 1773 C CA . ASP A 1 231 ? 13.371 17.172 -16.988 1.00 72.81 231 ASP A CA 1
ATOM 1774 C C . ASP A 1 231 ? 11.871 16.939 -17.117 1.00 72.81 231 ASP A C 1
ATOM 1776 O O . ASP A 1 231 ? 11.282 17.131 -18.185 1.00 72.81 231 ASP A O 1
ATOM 1780 N N . SER A 1 232 ? 11.253 16.456 -16.043 1.00 72.75 232 SER A N 1
ATOM 1781 C CA . SER A 1 232 ? 9.814 16.253 -16.014 1.00 72.75 232 SER A CA 1
ATOM 1782 C C . SER A 1 232 ? 9.149 17.277 -15.113 1.00 72.75 232 SER A C 1
ATOM 1784 O O . SER A 1 232 ? 9.458 17.397 -13.931 1.00 72.75 232 SER A O 1
ATOM 1786 N N . HIS A 1 233 ? 8.171 17.974 -15.676 1.00 77.44 233 HIS A N 1
ATOM 1787 C CA . HIS A 1 233 ? 7.390 18.999 -15.007 1.00 77.44 233 HIS A CA 1
ATOM 1788 C C . HIS A 1 233 ? 5.952 18.532 -14.810 1.00 77.44 233 HIS A C 1
ATOM 1790 O O . HIS A 1 233 ? 5.348 17.986 -15.732 1.00 77.44 233 HIS A O 1
ATOM 1796 N N . MET A 1 234 ? 5.387 18.783 -13.637 1.00 76.31 234 MET A N 1
ATOM 1797 C CA . MET A 1 234 ? 3.984 18.578 -13.324 1.00 76.31 234 MET A CA 1
ATOM 1798 C C . MET A 1 234 ? 3.420 19.815 -12.628 1.00 76.31 234 MET A C 1
ATOM 1800 O O . MET A 1 234 ? 3.773 20.146 -11.497 1.00 76.31 234 MET A O 1
ATOM 1804 N N . ASP A 1 235 ? 2.458 20.444 -13.293 1.00 62.19 235 ASP A N 1
ATOM 1805 C CA . ASP A 1 235 ? 1.682 21.538 -12.731 1.00 62.19 235 ASP A CA 1
ATOM 1806 C C . ASP A 1 235 ? 0.547 20.986 -11.862 1.00 62.19 235 ASP A C 1
ATOM 1808 O O . ASP A 1 235 ? -0.519 20.600 -12.342 1.00 62.19 235 ASP A O 1
ATOM 1812 N N . GLY A 1 236 ? 0.787 20.921 -10.553 1.00 61.75 236 GLY A N 1
ATOM 1813 C CA . GLY A 1 236 ? -0.207 20.503 -9.569 1.00 61.75 236 GLY A CA 1
ATOM 1814 C C . GLY A 1 236 ? 0.052 21.130 -8.205 1.00 61.75 236 GLY A C 1
ATOM 1815 O O . GLY A 1 236 ? 1.197 21.336 -7.814 1.00 61.75 236 GLY A O 1
ATOM 1816 N N . ASN A 1 237 ? -1.010 21.454 -7.469 1.00 59.50 237 ASN A N 1
ATOM 1817 C CA . ASN A 1 237 ? -0.881 22.096 -6.156 1.00 59.50 237 ASN A CA 1
ATOM 1818 C C . ASN A 1 237 ? -0.500 21.122 -5.021 1.00 59.50 237 ASN A C 1
ATOM 1820 O O . ASN A 1 237 ? -0.063 21.593 -3.980 1.00 59.50 237 ASN A O 1
ATOM 1824 N N . ASP A 1 238 ? -0.627 19.802 -5.218 1.00 67.06 238 ASP A N 1
ATOM 1825 C CA . ASP A 1 238 ? -0.337 18.763 -4.203 1.00 67.06 238 ASP A CA 1
ATOM 1826 C C . ASP A 1 238 ? 0.585 17.655 -4.757 1.00 67.06 238 ASP A C 1
ATOM 1828 O O . ASP A 1 238 ? 0.407 16.471 -4.475 1.00 67.06 238 ASP A O 1
ATOM 1832 N N . VAL A 1 239 ? 1.555 18.027 -5.602 1.00 77.81 239 VAL A N 1
ATOM 1833 C CA . VAL A 1 239 ? 2.603 17.092 -6.047 1.00 77.81 239 VAL A CA 1
ATOM 1834 C C . VAL A 1 239 ? 3.591 16.884 -4.903 1.00 77.81 239 VAL A C 1
ATOM 1836 O O . VAL A 1 239 ? 4.033 17.844 -4.275 1.00 77.81 239 VAL A O 1
ATOM 1839 N N . ARG A 1 240 ? 3.943 15.629 -4.627 1.00 82.88 240 ARG A N 1
ATOM 1840 C CA . ARG A 1 240 ? 4.891 15.248 -3.570 1.00 82.88 240 ARG A CA 1
ATOM 1841 C C . ARG A 1 240 ? 6.002 14.400 -4.161 1.00 82.88 240 ARG A C 1
ATOM 1843 O O . ARG A 1 240 ? 5.829 13.830 -5.232 1.00 82.88 240 ARG A O 1
ATOM 1850 N N . GLN A 1 241 ? 7.105 14.242 -3.437 1.00 84.44 241 GLN A N 1
ATOM 1851 C CA . GLN A 1 241 ? 8.153 13.268 -3.773 1.00 84.44 241 GLN A CA 1
ATOM 1852 C C . GLN A 1 241 ? 7.565 11.878 -4.059 1.00 84.44 241 GLN A C 1
ATOM 1854 O O . GLN A 1 241 ? 7.911 11.231 -5.040 1.00 84.44 241 GLN A O 1
ATOM 1859 N N . GLU A 1 242 ? 6.572 11.463 -3.270 1.00 87.75 242 GLU A N 1
ATOM 1860 C CA . GLU A 1 242 ? 5.906 10.163 -3.397 1.00 87.75 242 GLU A CA 1
ATOM 1861 C C . GLU A 1 242 ? 5.005 10.046 -4.638 1.00 87.75 242 GLU A C 1
ATOM 1863 O O . GLU A 1 242 ? 4.501 8.965 -4.931 1.00 87.75 242 GLU A O 1
ATOM 1868 N N . SER A 1 243 ? 4.758 11.143 -5.359 1.00 87.81 243 SER A N 1
ATOM 1869 C CA . SER A 1 243 ? 4.001 11.140 -6.613 1.00 87.81 243 SER A CA 1
ATOM 1870 C C . SER A 1 243 ? 4.831 10.635 -7.793 1.00 87.81 243 SER A C 1
ATOM 1872 O O . SER A 1 243 ? 4.258 10.298 -8.828 1.00 87.81 243 SER A O 1
ATOM 1874 N N . TRP A 1 244 ? 6.155 10.586 -7.656 1.00 89.38 244 TRP A N 1
ATOM 1875 C CA . TRP A 1 244 ? 7.080 10.251 -8.730 1.00 89.38 244 TRP A CA 1
ATOM 1876 C C . TRP A 1 244 ? 7.602 8.826 -8.563 1.00 89.38 244 TRP A C 1
ATOM 1878 O O . TRP A 1 244 ? 8.072 8.434 -7.500 1.00 89.38 244 TRP A O 1
ATOM 1888 N N . THR A 1 245 ? 7.540 8.025 -9.622 1.00 91.12 245 THR A N 1
ATOM 1889 C CA . THR A 1 245 ? 8.276 6.761 -9.704 1.00 91.12 245 THR A CA 1
ATOM 1890 C C . THR A 1 245 ? 9.057 6.718 -11.001 1.00 91.12 245 THR A C 1
ATOM 1892 O O . THR A 1 245 ? 8.488 6.901 -12.077 1.00 91.12 245 THR A O 1
ATOM 1895 N N . VAL A 1 246 ? 10.347 6.426 -10.905 1.00 90.75 246 VAL A N 1
ATOM 1896 C CA . VAL A 1 246 ? 11.227 6.231 -12.055 1.00 90.75 246 VAL A CA 1
ATOM 1897 C C . VAL A 1 246 ? 11.845 4.859 -11.937 1.00 90.75 246 VAL A C 1
ATOM 1899 O O . VAL A 1 246 ? 12.373 4.511 -10.887 1.00 90.75 246 VAL A O 1
ATOM 1902 N N . GLY A 1 247 ? 11.788 4.084 -13.007 1.00 90.12 247 GLY A N 1
ATOM 1903 C CA . GLY A 1 247 ? 12.394 2.770 -13.047 1.00 90.12 247 GLY A CA 1
ATOM 1904 C C . GLY A 1 247 ? 13.093 2.499 -14.364 1.00 90.12 247 GLY A C 1
ATOM 1905 O O . GLY A 1 247 ? 12.687 2.987 -15.424 1.00 90.12 247 GLY A O 1
ATOM 1906 N N . LEU A 1 248 ? 14.153 1.707 -14.274 1.00 87.75 248 LEU A N 1
ATOM 1907 C CA . LEU A 1 248 ? 14.977 1.281 -15.387 1.00 87.75 248 LEU A CA 1
ATOM 1908 C C . LEU A 1 248 ? 14.988 -0.247 -15.442 1.00 87.75 248 LEU A C 1
ATOM 1910 O O . LEU A 1 248 ? 15.440 -0.919 -14.521 1.00 87.75 248 LEU A O 1
ATOM 1914 N N . LEU A 1 249 ? 14.497 -0.803 -16.546 1.00 86.50 249 LEU A N 1
ATOM 1915 C CA . LEU A 1 249 ? 14.497 -2.240 -16.796 1.00 86.50 249 LEU A CA 1
ATOM 1916 C C . LEU A 1 249 ? 15.574 -2.584 -17.819 1.00 86.50 249 LEU A C 1
ATOM 1918 O O . LEU A 1 249 ? 15.615 -2.012 -18.913 1.00 86.50 249 LEU A O 1
ATOM 1922 N N . ASN A 1 250 ? 16.437 -3.535 -17.457 1.00 84.38 250 ASN A N 1
ATOM 1923 C CA . ASN A 1 250 ? 17.514 -4.061 -18.302 1.00 84.38 250 ASN A CA 1
ATOM 1924 C C . ASN A 1 250 ? 18.421 -2.975 -18.906 1.00 84.38 250 ASN A C 1
ATOM 1926 O O . ASN A 1 250 ? 18.949 -3.163 -19.995 1.00 84.38 250 ASN A O 1
ATOM 1930 N N . ARG A 1 251 ? 18.554 -1.812 -18.250 1.00 84.88 251 ARG A N 1
ATOM 1931 C CA . ARG A 1 251 ? 19.317 -0.637 -18.727 1.00 84.88 251 ARG A CA 1
ATOM 1932 C C . ARG A 1 251 ? 18.862 -0.024 -20.050 1.00 84.88 251 ARG A C 1
ATOM 1934 O O . ARG A 1 251 ? 19.473 0.935 -20.508 1.00 84.88 251 ARG A O 1
ATOM 1941 N N . GLU A 1 252 ? 17.788 -0.528 -20.644 1.00 85.50 252 GLU A N 1
ATOM 1942 C CA . GLU A 1 252 ? 17.324 -0.143 -21.979 1.00 85.50 252 GLU A CA 1
ATOM 1943 C C . GLU A 1 252 ? 15.915 0.440 -21.970 1.00 85.50 252 GLU A C 1
ATOM 1945 O O . GLU A 1 252 ? 15.522 1.120 -22.914 1.00 85.50 252 GLU A O 1
ATOM 1950 N N . ARG A 1 253 ? 15.125 0.169 -20.932 1.00 87.94 253 ARG A N 1
ATOM 1951 C CA . ARG A 1 253 ? 13.719 0.558 -20.868 1.00 87.94 253 ARG A CA 1
ATOM 1952 C C . ARG A 1 253 ? 13.499 1.461 -19.665 1.00 87.94 253 ARG A C 1
ATOM 1954 O O . ARG A 1 253 ? 13.588 1.014 -18.528 1.00 87.94 253 ARG A O 1
ATOM 1961 N N . LEU A 1 254 ? 13.201 2.726 -19.933 1.00 88.12 254 LEU A N 1
ATOM 1962 C CA . LEU A 1 254 ? 12.908 3.734 -18.924 1.00 88.12 254 LEU A CA 1
ATOM 1963 C C . LEU A 1 254 ? 11.398 3.899 -18.774 1.00 88.12 254 LEU A C 1
ATOM 1965 O O . LEU A 1 254 ? 10.691 4.149 -19.755 1.00 88.12 254 LEU A O 1
ATOM 1969 N N . ILE A 1 255 ? 10.930 3.842 -17.533 1.00 89.62 255 ILE A N 1
ATOM 1970 C CA . ILE A 1 255 ? 9.535 4.065 -17.177 1.00 89.62 255 ILE A CA 1
ATOM 1971 C C . ILE A 1 255 ? 9.477 5.152 -16.108 1.00 89.62 255 ILE A C 1
ATOM 1973 O O . ILE A 1 255 ? 9.951 4.970 -14.992 1.00 89.62 255 ILE A O 1
ATOM 1977 N N . LEU A 1 256 ? 8.864 6.278 -16.448 1.00 89.94 256 LEU A N 1
ATOM 1978 C CA . L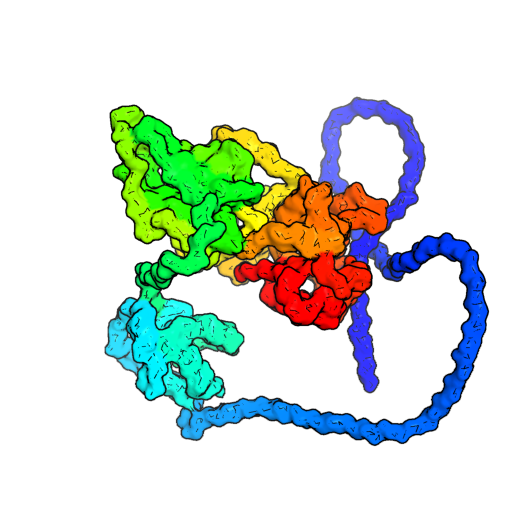EU A 1 256 ? 8.536 7.353 -15.522 1.00 89.94 256 LEU A CA 1
ATOM 1979 C C . LEU A 1 256 ? 7.019 7.369 -15.337 1.00 89.94 256 LEU A C 1
ATOM 1981 O O . LEU A 1 256 ? 6.266 7.498 -16.301 1.00 89.94 256 LEU A O 1
ATOM 1985 N N . LYS A 1 257 ? 6.570 7.234 -14.095 1.00 89.50 257 LYS A N 1
ATOM 1986 C CA . LYS A 1 257 ? 5.166 7.311 -13.702 1.00 89.50 257 LYS A CA 1
ATOM 1987 C C . LYS A 1 257 ? 4.985 8.463 -12.726 1.00 89.50 257 LYS A C 1
ATOM 1989 O O . LYS A 1 257 ? 5.701 8.557 -11.733 1.00 89.50 257 LYS A O 1
ATOM 1994 N N . VAL A 1 258 ? 4.014 9.324 -13.010 1.00 89.88 258 VAL A N 1
ATOM 1995 C CA . VAL A 1 258 ? 3.678 10.484 -12.183 1.00 89.88 258 VAL A CA 1
ATOM 1996 C C . VAL A 1 258 ? 2.219 10.382 -11.759 1.00 89.88 258 VAL A C 1
ATOM 1998 O O . VAL A 1 258 ? 1.317 10.330 -12.598 1.00 89.88 258 VAL A O 1
ATOM 2001 N N . MET A 1 259 ? 1.968 10.322 -10.455 1.00 88.69 259 MET A N 1
ATOM 2002 C CA . MET A 1 259 ? 0.625 10.280 -9.884 1.00 88.69 259 MET A CA 1
ATOM 2003 C C . MET A 1 259 ? -0.052 11.640 -10.076 1.00 88.69 259 MET A C 1
ATOM 2005 O O . MET A 1 259 ? 0.247 12.590 -9.360 1.00 88.69 259 MET A O 1
ATOM 2009 N N . VAL A 1 260 ? -0.978 11.732 -11.034 1.00 87.88 260 VAL A N 1
ATOM 2010 C CA . VAL A 1 260 ? -1.699 12.986 -11.309 1.00 87.88 260 VAL A CA 1
ATOM 2011 C C . VAL A 1 260 ? -2.818 13.188 -10.295 1.00 87.88 260 VAL A C 1
ATOM 2013 O O . VAL A 1 260 ? -2.985 14.266 -9.733 1.00 87.88 260 VAL A O 1
ATOM 2016 N N . LYS A 1 261 ? -3.605 12.133 -10.079 1.00 87.25 261 LYS A N 1
ATOM 2017 C CA . LYS A 1 261 ? -4.666 12.068 -9.072 1.00 87.25 261 LYS A CA 1
ATOM 2018 C C . LYS A 1 261 ? -5.033 10.605 -8.867 1.00 87.25 261 LYS A C 1
ATOM 2020 O O . LYS A 1 261 ? -5.390 9.988 -9.864 1.00 87.25 261 LYS A O 1
ATOM 2025 N N . PRO A 1 262 ? -5.049 10.046 -7.650 1.00 87.19 262 PRO A N 1
ATOM 2026 C CA . PRO A 1 262 ? -5.437 8.654 -7.424 1.00 87.19 262 PRO A CA 1
ATOM 2027 C C . PRO A 1 262 ? -6.759 8.259 -8.122 1.00 87.19 262 PRO A C 1
ATOM 2029 O O . PRO A 1 262 ? -7.741 8.999 -8.030 1.00 87.19 262 PRO A O 1
ATOM 2032 N N . PRO A 1 263 ? -6.832 7.117 -8.839 1.00 88.00 263 PRO A N 1
ATOM 2033 C CA . PRO A 1 263 ? -5.759 6.170 -9.181 1.00 88.00 263 PRO A CA 1
ATOM 2034 C C . PRO A 1 263 ? -5.039 6.484 -10.515 1.00 88.00 263 PRO A C 1
ATOM 2036 O O . PRO A 1 263 ? -4.329 5.640 -11.048 1.00 88.00 263 PRO A O 1
ATOM 2039 N N . LYS A 1 264 ? -5.259 7.656 -11.111 1.00 88.94 264 LYS A N 1
ATOM 2040 C CA . LYS A 1 264 ? -4.733 8.073 -12.417 1.00 88.94 264 LYS A CA 1
ATOM 2041 C C . LYS A 1 264 ? -3.253 8.455 -12.352 1.00 88.94 264 LYS A C 1
ATOM 2043 O O . LYS A 1 264 ? -2.850 9.366 -11.623 1.00 88.94 264 LYS A O 1
ATOM 2048 N N . VAL A 1 265 ? -2.475 7.809 -13.209 1.00 88.44 265 VAL A N 1
ATOM 2049 C CA . VAL A 1 265 ? -1.028 7.966 -13.340 1.00 88.44 265 VAL A CA 1
ATOM 2050 C C . VAL A 1 265 ? -0.704 8.363 -14.769 1.00 88.44 265 VAL A C 1
ATOM 2052 O O . VAL A 1 265 ? -1.179 7.738 -15.712 1.00 88.44 265 VAL A O 1
ATOM 2055 N N . TRP A 1 266 ? 0.104 9.399 -14.942 1.00 88.75 266 TRP A N 1
ATOM 2056 C CA . TRP A 1 266 ? 0.702 9.725 -16.227 1.00 88.75 266 TRP A CA 1
ATOM 2057 C C . TRP A 1 266 ? 1.965 8.900 -16.428 1.00 88.75 266 TRP A C 1
ATOM 2059 O O . TRP A 1 266 ? 2.802 8.836 -15.529 1.00 88.75 266 TRP A O 1
ATOM 2069 N N . MET A 1 267 ? 2.104 8.271 -17.589 1.00 87.94 267 MET A N 1
ATOM 2070 C CA . MET A 1 267 ? 3.225 7.392 -17.883 1.00 87.94 267 MET A CA 1
ATOM 2071 C C . MET A 1 267 ? 4.032 7.892 -19.075 1.00 87.94 267 MET A C 1
ATOM 2073 O O . MET A 1 267 ? 3.517 8.047 -20.180 1.00 87.94 267 MET A O 1
ATOM 2077 N N . THR A 1 268 ? 5.329 8.062 -18.858 1.00 87.44 268 THR A N 1
ATOM 2078 C CA . THR A 1 268 ? 6.341 8.284 -19.885 1.00 87.44 268 THR A CA 1
ATOM 2079 C C . THR A 1 268 ? 7.153 7.005 -20.012 1.00 87.44 268 THR A C 1
ATOM 2081 O O . THR A 1 268 ? 7.842 6.599 -19.079 1.00 87.44 268 THR A O 1
ATOM 2084 N N . HIS A 1 269 ? 7.066 6.359 -21.173 1.00 87.94 269 HIS A N 1
ATOM 2085 C CA . HIS A 1 269 ? 7.665 5.049 -21.385 1.00 87.94 269 HIS A CA 1
ATOM 2086 C C . HIS A 1 269 ? 8.528 5.033 -22.649 1.00 87.94 269 HIS A C 1
ATOM 2088 O O . HIS A 1 269 ? 8.046 5.318 -23.747 1.00 87.94 269 HIS A O 1
ATOM 2094 N N . LEU A 1 270 ? 9.824 4.771 -22.486 1.00 86.75 270 LEU A N 1
ATOM 2095 C CA . LEU A 1 270 ? 10.822 4.896 -23.542 1.00 86.75 270 LEU A CA 1
ATOM 2096 C C . LEU A 1 270 ? 11.731 3.671 -23.590 1.00 86.75 270 LEU A C 1
ATOM 2098 O O . LEU A 1 270 ? 12.185 3.177 -22.560 1.00 86.75 270 LEU A O 1
ATOM 2102 N N . ARG A 1 271 ? 12.077 3.244 -24.805 1.00 88.38 271 ARG A N 1
ATOM 2103 C CA . ARG A 1 271 ? 13.260 2.420 -25.055 1.00 88.38 271 ARG A CA 1
ATOM 2104 C C . ARG A 1 271 ? 14.435 3.340 -25.359 1.00 88.38 271 ARG A C 1
ATOM 2106 O O . ARG A 1 271 ? 14.389 4.067 -26.347 1.00 88.38 271 ARG A O 1
ATOM 2113 N N . LEU A 1 272 ? 15.455 3.340 -24.517 1.00 86.12 272 LEU A N 1
ATOM 2114 C CA . LEU A 1 272 ? 16.661 4.146 -24.676 1.00 86.12 272 LEU A CA 1
ATOM 2115 C C . LEU A 1 272 ? 17.396 3.782 -25.973 1.00 86.12 272 LEU A C 1
ATOM 2117 O O . LEU A 1 272 ? 17.288 2.661 -26.468 1.00 86.12 272 LEU A O 1
ATOM 2121 N N . LEU A 1 273 ? 18.133 4.742 -26.542 1.00 82.75 273 LEU A N 1
ATOM 2122 C CA . LEU A 1 273 ? 18.891 4.507 -27.780 1.00 82.75 273 LEU A CA 1
ATOM 2123 C C . LEU A 1 273 ? 20.008 3.474 -27.607 1.00 82.75 273 LEU A C 1
ATOM 2125 O O . LEU A 1 273 ? 20.305 2.730 -28.540 1.00 82.75 273 LEU A O 1
ATOM 2129 N N . LYS A 1 274 ? 20.631 3.452 -26.427 1.00 81.94 274 LYS A N 1
ATOM 2130 C CA . LYS A 1 274 ? 21.640 2.475 -26.015 1.00 81.94 274 LYS A CA 1
ATOM 2131 C C . LYS A 1 274 ? 21.444 2.146 -24.535 1.00 81.94 274 LYS A C 1
ATOM 2133 O O . LYS A 1 274 ? 20.921 2.973 -23.787 1.00 81.94 274 LYS A O 1
ATOM 2138 N N . ALA A 1 275 ? 21.890 0.961 -24.129 1.00 83.00 275 ALA A N 1
ATOM 2139 C CA . ALA A 1 275 ? 21.874 0.544 -22.733 1.00 83.00 275 ALA A CA 1
ATOM 2140 C C . ALA A 1 275 ? 22.765 1.450 -21.863 1.00 83.00 275 ALA A C 1
ATOM 2142 O O . ALA A 1 275 ? 23.875 1.790 -22.264 1.00 83.00 275 ALA A O 1
ATOM 2143 N N . LEU A 1 276 ? 22.298 1.837 -20.676 1.00 83.50 276 LEU A N 1
ATOM 2144 C CA . LEU A 1 276 ? 23.065 2.644 -19.713 1.00 83.50 276 LEU A CA 1
ATOM 2145 C C . LEU A 1 276 ? 24.277 1.893 -19.126 1.00 83.50 276 LEU A C 1
ATOM 2147 O O . LEU A 1 276 ? 24.361 0.667 -19.204 1.00 83.50 276 LEU A O 1
ATOM 2151 N N . THR A 1 277 ? 25.238 2.625 -18.542 1.00 78.81 277 THR A N 1
ATOM 2152 C CA . THR A 1 277 ? 26.443 2.013 -17.929 1.00 78.81 277 THR A CA 1
ATOM 2153 C C . THR A 1 277 ? 26.169 1.338 -16.602 1.00 78.81 277 THR A C 1
ATOM 2155 O O . THR A 1 277 ? 26.797 0.333 -16.276 1.00 78.81 277 THR A O 1
ATOM 2158 N N . ASP A 1 278 ? 25.273 1.930 -15.823 1.00 80.38 278 ASP A N 1
ATOM 2159 C CA . ASP A 1 278 ? 24.858 1.457 -14.516 1.00 80.38 278 ASP A CA 1
ATOM 2160 C C . ASP A 1 278 ? 23.343 1.621 -14.378 1.00 80.38 278 ASP A C 1
ATOM 2162 O O . ASP A 1 278 ? 22.671 2.175 -15.252 1.00 80.38 278 ASP A O 1
ATOM 2166 N N . ASP A 1 279 ? 22.812 1.057 -13.299 1.00 76.81 279 ASP A N 1
ATOM 2167 C CA . ASP A 1 279 ? 21.377 1.032 -13.025 1.00 76.81 279 ASP A CA 1
ATOM 2168 C C . ASP A 1 279 ? 20.909 2.248 -12.210 1.00 76.81 279 ASP A C 1
ATOM 2170 O O . ASP A 1 279 ? 19.728 2.382 -11.917 1.00 76.81 279 ASP A O 1
ATOM 2174 N N . ASN A 1 280 ? 21.844 3.136 -11.874 1.00 78.12 280 ASN A N 1
ATOM 2175 C CA . ASN A 1 280 ? 21.702 4.219 -10.916 1.00 78.12 280 ASN A CA 1
ATOM 2176 C C . ASN A 1 280 ? 20.786 5.340 -11.430 1.00 78.12 280 ASN A C 1
ATOM 2178 O O . ASN A 1 280 ? 21.038 5.934 -12.482 1.00 78.12 280 ASN A O 1
ATOM 2182 N N . ILE A 1 281 ? 19.770 5.691 -10.637 1.00 80.31 281 ILE A N 1
ATOM 2183 C CA . ILE A 1 281 ? 18.814 6.763 -10.940 1.00 80.31 281 ILE A CA 1
ATOM 2184 C C . ILE A 1 281 ? 18.899 7.825 -9.848 1.00 80.31 281 ILE A C 1
ATOM 2186 O O . ILE A 1 281 ? 18.453 7.595 -8.731 1.00 80.31 281 ILE A O 1
ATOM 2190 N N . ASN A 1 282 ? 19.397 9.014 -10.191 1.00 82.19 282 ASN A N 1
ATOM 2191 C CA . ASN A 1 282 ? 19.328 10.163 -9.285 1.00 82.19 282 ASN A CA 1
ATOM 2192 C C . ASN A 1 282 ? 18.125 11.033 -9.642 1.00 82.19 282 ASN A C 1
ATOM 2194 O O . ASN A 1 282 ? 17.946 11.366 -10.815 1.00 82.19 282 ASN A O 1
ATOM 2198 N N . ILE A 1 283 ? 17.344 11.452 -8.647 1.00 84.31 283 ILE A N 1
ATOM 2199 C CA . ILE A 1 283 ? 16.243 12.401 -8.835 1.00 84.31 283 ILE A CA 1
ATOM 2200 C C . ILE A 1 283 ? 16.470 13.605 -7.934 1.00 84.31 283 ILE A C 1
ATOM 2202 O O . ILE A 1 283 ? 16.576 13.462 -6.721 1.00 84.31 283 ILE A O 1
ATOM 2206 N N . ASN A 1 284 ? 16.504 14.790 -8.535 1.00 84.81 284 ASN A N 1
ATOM 2207 C CA . ASN A 1 284 ? 16.468 16.052 -7.817 1.00 84.81 284 ASN A CA 1
ATOM 2208 C C . ASN A 1 284 ? 15.097 16.710 -8.001 1.00 84.81 284 ASN A C 1
ATOM 2210 O O . ASN A 1 284 ? 14.569 16.743 -9.113 1.00 84.81 284 ASN A O 1
ATOM 2214 N N . TYR A 1 285 ? 14.521 17.239 -6.926 1.00 84.44 285 TYR A N 1
ATOM 2215 C CA . TYR A 1 285 ? 13.206 17.869 -6.954 1.00 84.44 285 TYR A CA 1
ATOM 2216 C C . TYR A 1 285 ? 13.324 19.385 -6.816 1.00 84.44 285 TYR A C 1
ATOM 2218 O O . TYR A 1 285 ? 13.996 19.894 -5.925 1.00 84.44 285 TYR A O 1
ATOM 2226 N N . GLU A 1 286 ? 12.604 20.112 -7.664 1.00 84.12 286 GLU A N 1
ATOM 2227 C CA . GLU A 1 286 ? 12.521 21.571 -7.644 1.00 84.12 286 GLU A CA 1
ATOM 2228 C C . GLU A 1 286 ? 11.057 22.026 -7.528 1.00 84.12 286 GLU A C 1
ATOM 2230 O O . GLU A 1 286 ? 10.115 21.263 -7.771 1.00 84.12 286 GLU A O 1
ATOM 2235 N N . ASN A 1 287 ? 10.853 23.298 -7.171 1.00 83.56 287 ASN A N 1
ATOM 2236 C CA . ASN A 1 287 ? 9.538 23.949 -7.130 1.00 83.56 287 ASN A CA 1
ATOM 2237 C C . ASN A 1 287 ? 8.495 23.192 -6.287 1.00 83.56 287 ASN A C 1
ATOM 2239 O O . ASN A 1 287 ? 7.357 23.018 -6.722 1.00 83.56 287 ASN A O 1
ATOM 2243 N N . ASN A 1 288 ? 8.872 22.745 -5.084 1.00 81.94 288 ASN A N 1
ATOM 2244 C CA . ASN A 1 288 ? 8.021 21.931 -4.204 1.00 81.94 288 ASN A CA 1
ATOM 2245 C C . ASN A 1 288 ? 7.539 20.645 -4.895 1.00 81.94 288 ASN A C 1
ATOM 2247 O O . ASN A 1 288 ? 6.340 20.388 -4.974 1.00 81.94 288 ASN A O 1
ATOM 2251 N N . PHE A 1 289 ? 8.479 19.864 -5.437 1.00 85.25 289 PHE A N 1
ATOM 2252 C CA . PHE A 1 289 ? 8.233 18.597 -6.143 1.00 85.25 289 PHE A CA 1
ATOM 2253 C C . PHE A 1 289 ? 7.448 18.711 -7.455 1.00 85.25 289 PHE A C 1
ATOM 2255 O O . PHE A 1 289 ? 7.150 17.686 -8.064 1.00 85.25 289 PHE A O 1
ATOM 2262 N N . LYS A 1 290 ? 7.136 19.924 -7.930 1.00 84.88 290 LYS A N 1
ATOM 2263 C CA . LYS A 1 290 ? 6.482 20.142 -9.232 1.00 84.88 290 LYS A CA 1
ATOM 2264 C C . LYS A 1 290 ? 7.404 19.848 -10.411 1.00 84.88 290 LYS A C 1
ATOM 2266 O O . LYS A 1 290 ? 6.929 19.619 -11.517 1.00 84.88 290 LYS A O 1
ATOM 2271 N N . ARG A 1 291 ? 8.718 19.839 -10.199 1.00 85.62 291 ARG A N 1
ATOM 2272 C CA . ARG A 1 291 ? 9.701 19.481 -11.219 1.00 85.62 291 ARG A CA 1
ATOM 2273 C C . ARG A 1 291 ? 10.631 18.410 -10.669 1.00 85.62 291 ARG A C 1
ATOM 2275 O O . ARG A 1 291 ? 11.153 18.563 -9.569 1.00 85.62 291 ARG A O 1
ATOM 2282 N N . ALA A 1 292 ? 10.819 17.342 -11.432 1.00 85.44 292 ALA A N 1
ATOM 2283 C CA . ALA A 1 292 ? 11.749 16.264 -11.138 1.00 85.44 292 ALA A CA 1
ATOM 2284 C C . ALA A 1 292 ? 12.822 16.221 -12.232 1.00 85.44 292 ALA A C 1
ATOM 2286 O O . ALA A 1 292 ? 12.520 15.982 -13.405 1.00 85.44 292 ALA A O 1
ATOM 2287 N N . LEU A 1 293 ? 14.070 16.455 -11.832 1.00 85.75 293 LEU A N 1
ATOM 2288 C CA . LEU A 1 293 ? 15.254 16.367 -12.672 1.00 85.75 293 LEU A CA 1
ATOM 2289 C C . LEU A 1 293 ? 15.910 14.999 -12.450 1.00 85.75 293 LEU A C 1
ATOM 2291 O O . LEU A 1 293 ? 16.506 14.738 -11.406 1.00 85.75 293 LEU A O 1
ATOM 2295 N N . ILE A 1 294 ? 15.766 14.105 -13.419 1.00 85.50 294 ILE A N 1
ATOM 2296 C CA . ILE A 1 294 ? 16.226 12.718 -13.332 1.00 85.50 294 ILE A CA 1
ATOM 2297 C C . ILE A 1 294 ? 17.542 12.598 -14.091 1.00 85.50 294 ILE A C 1
ATOM 2299 O O . ILE A 1 294 ? 17.611 12.972 -15.256 1.00 85.50 294 ILE A O 1
ATOM 2303 N N . THR A 1 295 ? 18.570 12.042 -13.462 1.00 82.19 295 THR A N 1
ATOM 2304 C CA . THR A 1 295 ? 19.907 11.884 -14.051 1.00 82.19 295 THR A CA 1
ATOM 2305 C C . THR A 1 295 ? 20.214 10.416 -14.306 1.00 82.19 295 THR A C 1
ATOM 2307 O O . THR A 1 295 ? 20.111 9.602 -13.389 1.00 82.19 295 THR A O 1
ATOM 2310 N N . LEU A 1 296 ? 20.638 10.096 -15.528 1.00 80.94 296 LEU A N 1
ATOM 2311 C CA . LEU A 1 296 ? 20.981 8.761 -16.019 1.00 80.94 296 LEU A CA 1
ATOM 2312 C C . LEU A 1 296 ? 22.398 8.747 -16.603 1.00 80.94 296 LEU A C 1
ATOM 2314 O O . LEU A 1 296 ? 22.750 9.614 -17.398 1.00 80.94 296 LEU A O 1
ATOM 2318 N N . LYS A 1 297 ? 23.213 7.738 -16.291 1.00 78.06 297 LYS A N 1
ATOM 2319 C CA . LYS A 1 297 ? 24.607 7.682 -16.757 1.00 78.06 297 LYS A CA 1
ATOM 2320 C C . LYS A 1 297 ? 24.756 6.932 -18.092 1.00 78.06 297 LYS A C 1
ATOM 2322 O O . LYS A 1 297 ? 24.550 5.719 -18.172 1.00 78.06 297 LYS A O 1
ATOM 2327 N N . LYS A 1 298 ? 25.127 7.653 -19.158 1.00 73.12 298 LYS A N 1
ATOM 2328 C CA . LYS A 1 298 ? 25.299 7.102 -20.519 1.00 73.12 298 LYS A CA 1
ATOM 2329 C C . LYS A 1 298 ? 26.554 6.218 -20.691 1.00 73.12 298 LYS A C 1
ATOM 2331 O O . LYS A 1 298 ? 27.582 6.481 -20.063 1.00 73.12 298 LYS A O 1
ATOM 2336 N N . PRO A 1 299 ? 26.520 5.239 -21.622 1.00 66.56 299 PRO A N 1
ATOM 2337 C CA . PRO A 1 299 ? 27.688 4.488 -22.095 1.00 66.56 299 PRO A CA 1
ATOM 2338 C C . PRO A 1 299 ? 28.588 5.371 -22.969 1.00 66.56 299 PRO A C 1
ATOM 2340 O O . PRO A 1 299 ? 28.281 5.611 -24.128 1.00 66.56 299 PRO A O 1
ATOM 2343 N N . GLN A 1 300 ? 29.711 5.830 -22.404 1.00 63.69 300 GLN A N 1
ATOM 2344 C CA . GLN A 1 300 ? 30.721 6.730 -22.999 1.00 63.69 300 GLN A CA 1
ATOM 2345 C C . GLN A 1 300 ? 30.300 8.205 -23.179 1.00 63.69 300 GLN A C 1
ATOM 2347 O O . GLN A 1 300 ? 29.271 8.539 -23.756 1.00 63.69 300 GLN A O 1
ATOM 2352 N N . GLN A 1 301 ? 31.174 9.109 -22.722 1.00 58.72 301 GLN A N 1
ATOM 2353 C CA . GLN A 1 301 ? 30.980 10.568 -22.652 1.00 58.72 301 GLN A CA 1
ATOM 2354 C C . GLN A 1 301 ? 31.024 11.317 -24.004 1.00 58.72 301 GLN A C 1
ATOM 2356 O O . GLN A 1 301 ? 30.939 12.539 -24.006 1.00 58.72 301 GLN A O 1
ATOM 2361 N N . GLN A 1 302 ? 31.186 10.638 -25.146 1.00 55.41 302 GLN A N 1
ATOM 2362 C CA . GLN A 1 302 ? 31.523 11.299 -26.423 1.00 55.41 302 GLN A CA 1
ATOM 2363 C C . GLN A 1 302 ? 30.435 11.257 -27.508 1.00 55.41 302 GLN A C 1
ATOM 2365 O O . GLN A 1 302 ? 30.571 11.951 -28.513 1.00 55.41 302 GLN A O 1
ATOM 2370 N N . GLU A 1 303 ? 29.342 10.510 -27.330 1.00 62.53 303 GLU A N 1
ATOM 2371 C CA . GLU A 1 303 ? 28.240 10.513 -28.299 1.00 62.53 303 GLU A CA 1
ATOM 2372 C C . GLU A 1 303 ? 27.070 11.384 -27.829 1.00 62.53 303 GLU A C 1
ATOM 2374 O O . GLU A 1 303 ? 26.375 11.074 -26.857 1.00 62.53 303 GLU A O 1
ATOM 2379 N N . ARG A 1 304 ? 26.801 12.464 -28.570 1.00 68.75 304 ARG A N 1
ATOM 2380 C CA . ARG A 1 304 ? 25.624 13.308 -28.346 1.00 68.75 304 ARG A CA 1
ATOM 2381 C C . ARG A 1 304 ? 24.356 12.548 -28.734 1.00 68.75 304 ARG A C 1
ATOM 2383 O O . ARG A 1 304 ? 24.203 12.101 -29.869 1.00 68.75 304 ARG A O 1
ATOM 2390 N N . TRP A 1 305 ? 23.422 12.423 -27.793 1.00 71.81 305 TRP A N 1
ATOM 2391 C CA . TRP A 1 305 ? 22.110 11.829 -28.052 1.00 71.81 305 TRP A CA 1
ATOM 2392 C C . TRP A 1 305 ? 21.142 12.940 -28.458 1.00 71.81 305 TRP A C 1
ATOM 2394 O O . TRP A 1 305 ? 20.705 13.707 -27.611 1.00 71.81 305 TRP A O 1
ATOM 2404 N N . LEU A 1 306 ? 20.769 13.001 -29.741 1.00 71.81 306 LEU A N 1
ATOM 2405 C CA . LEU A 1 306 ? 19.765 13.961 -30.241 1.00 71.81 306 LEU A CA 1
ATOM 2406 C C . LEU A 1 306 ? 18.354 13.707 -29.678 1.00 71.81 306 LEU A C 1
ATOM 2408 O O . LEU A 1 306 ? 17.474 14.554 -29.766 1.00 71.81 306 LEU A O 1
ATOM 2412 N N . LYS A 1 307 ? 18.117 12.510 -29.135 1.00 74.69 307 LYS A N 1
ATOM 2413 C CA . LYS A 1 307 ? 16.901 12.129 -28.411 1.00 74.69 307 LYS A CA 1
ATOM 2414 C C . LYS A 1 307 ? 17.236 11.040 -27.401 1.00 74.69 307 LYS A C 1
ATOM 2416 O O . LYS A 1 307 ? 18.151 10.257 -27.631 1.00 74.69 307 LYS A O 1
ATOM 2421 N N . LEU A 1 308 ? 16.474 10.948 -26.314 1.00 77.50 308 LEU A N 1
ATOM 2422 C CA . LEU A 1 308 ? 16.736 9.957 -25.267 1.00 77.50 308 LEU A CA 1
ATOM 2423 C C . LEU A 1 308 ? 16.463 8.511 -25.724 1.00 77.50 308 LEU A C 1
ATOM 2425 O O . LEU A 1 308 ? 17.170 7.578 -25.345 1.00 77.50 308 LEU A O 1
ATOM 2429 N N . GLY A 1 309 ? 15.427 8.316 -26.539 1.00 82.69 309 GLY A N 1
ATOM 2430 C CA . GLY A 1 309 ? 14.959 6.989 -26.909 1.00 82.69 309 GLY A CA 1
ATOM 2431 C C . GLY A 1 309 ? 13.796 6.999 -27.895 1.00 82.69 309 GLY A C 1
ATOM 2432 O O . GLY A 1 309 ? 13.430 8.034 -28.456 1.00 82.69 309 GLY A O 1
ATOM 2433 N N . VAL A 1 310 ? 13.226 5.818 -28.112 1.00 84.12 310 VAL A N 1
ATOM 2434 C CA . VAL A 1 310 ? 12.029 5.577 -28.916 1.00 84.12 310 VAL A CA 1
ATOM 2435 C C . VAL A 1 310 ? 10.834 5.370 -27.975 1.00 84.12 310 VAL A C 1
ATOM 2437 O O . VAL A 1 310 ? 10.893 4.484 -27.118 1.00 84.12 310 VAL A O 1
ATOM 2440 N N . PRO A 1 311 ? 9.753 6.157 -28.117 1.00 85.75 311 PRO A N 1
ATOM 2441 C CA . PRO A 1 311 ? 8.492 5.928 -27.417 1.00 85.75 311 PRO A CA 1
ATOM 2442 C C . PRO A 1 311 ? 7.937 4.521 -27.619 1.00 85.75 311 PRO A C 1
ATOM 2444 O O . PRO A 1 311 ? 7.937 4.003 -28.735 1.00 85.75 311 PRO A O 1
ATOM 2447 N N . LEU A 1 312 ? 7.447 3.919 -26.537 1.00 85.44 312 LEU A N 1
ATOM 2448 C CA . LEU A 1 312 ? 6.711 2.654 -26.579 1.00 85.44 312 LEU A CA 1
ATOM 2449 C C . LEU A 1 312 ? 5.197 2.908 -26.682 1.00 85.44 312 LEU A C 1
ATOM 2451 O O . LEU A 1 312 ? 4.747 4.051 -26.638 1.00 85.44 312 LEU A O 1
ATOM 2455 N N . SER A 1 313 ? 4.405 1.856 -26.910 1.00 79.88 313 SER A N 1
ATOM 2456 C CA . SER A 1 313 ? 2.980 1.951 -27.296 1.00 79.88 313 SER A CA 1
ATOM 2457 C C . SER A 1 313 ? 2.081 2.683 -26.295 1.00 79.88 313 SER A C 1
ATOM 2459 O O . SER A 1 313 ? 1.011 3.169 -26.643 1.00 79.88 313 SER A O 1
ATOM 2461 N N . ASP A 1 314 ? 2.520 2.738 -25.052 1.00 80.19 314 ASP A N 1
ATOM 2462 C CA . ASP A 1 314 ? 1.874 3.267 -23.859 1.00 80.19 314 ASP A CA 1
ATOM 2463 C C . ASP A 1 314 ? 2.557 4.560 -23.350 1.00 80.19 314 ASP A C 1
ATOM 2465 O O . ASP A 1 314 ? 2.252 5.063 -22.269 1.00 80.19 314 ASP A O 1
ATOM 2469 N N . HIS A 1 315 ? 3.467 5.131 -24.145 1.00 82.31 315 HIS A N 1
ATOM 2470 C CA . HIS A 1 315 ? 4.114 6.412 -23.878 1.00 82.31 315 HIS A CA 1
ATOM 2471 C C . HIS A 1 315 ? 3.122 7.584 -23.885 1.00 82.31 315 HIS A C 1
ATOM 2473 O O . HIS A 1 315 ? 2.299 7.703 -24.793 1.00 82.31 315 HIS A O 1
ATOM 2479 N N . HIS A 1 316 ? 3.258 8.486 -22.906 1.00 84.31 316 HIS A N 1
ATOM 2480 C CA . HIS A 1 316 ? 2.405 9.662 -22.705 1.00 84.31 316 HIS A CA 1
ATOM 2481 C C . HIS A 1 316 ? 0.919 9.300 -22.622 1.00 84.31 316 HIS A C 1
ATOM 2483 O O . HIS A 1 316 ? 0.058 9.910 -23.261 1.00 84.31 316 HIS A O 1
ATOM 2489 N N . GLN A 1 317 ? 0.625 8.275 -21.823 1.00 84.12 317 GLN A N 1
ATOM 2490 C CA . GLN A 1 317 ? -0.737 7.837 -21.557 1.00 84.12 317 GLN A CA 1
ATOM 2491 C C . GLN A 1 317 ? -1.104 8.018 -20.093 1.00 84.12 317 GLN A C 1
ATOM 2493 O O . GLN A 1 317 ? -0.289 7.851 -19.184 1.00 84.12 317 GLN A O 1
ATOM 2498 N N . LEU A 1 318 ? -2.379 8.329 -19.880 1.00 86.31 318 LEU A N 1
ATOM 2499 C CA . LEU A 1 318 ? -2.988 8.294 -18.565 1.00 86.31 318 LEU A CA 1
ATOM 2500 C C . LEU A 1 318 ? -3.487 6.873 -18.299 1.00 86.31 318 LEU A C 1
ATOM 2502 O O . LEU A 1 318 ? -4.408 6.399 -18.963 1.00 86.31 318 LEU A O 1
ATOM 2506 N N . VAL A 1 319 ? -2.882 6.208 -17.324 1.00 85.69 319 VAL A N 1
ATOM 2507 C CA . VAL A 1 319 ? -3.183 4.828 -16.943 1.00 85.69 319 VAL A CA 1
ATOM 2508 C C . VAL A 1 319 ? -3.781 4.772 -15.540 1.00 85.69 319 VAL A C 1
ATOM 2510 O O . VAL A 1 319 ? -3.601 5.677 -14.725 1.00 85.69 319 VAL A O 1
ATOM 2513 N N . ASP A 1 320 ? -4.519 3.704 -15.250 1.00 87.50 320 ASP A N 1
ATOM 2514 C CA . ASP A 1 320 ? -4.975 3.406 -13.892 1.00 87.50 320 ASP A CA 1
ATOM 2515 C C . ASP A 1 320 ? -3.864 2.643 -13.159 1.00 87.50 320 ASP A C 1
ATOM 2517 O O . ASP A 1 320 ? -3.410 1.600 -13.638 1.00 87.50 320 ASP A O 1
ATOM 2521 N N . SER A 1 321 ? -3.437 3.137 -11.994 1.00 82.62 321 SER A N 1
ATOM 2522 C CA . SER A 1 321 ? -2.404 2.508 -11.157 1.00 82.62 321 SER A CA 1
ATOM 2523 C C . SER A 1 321 ? -2.735 1.051 -10.820 1.00 82.62 321 SER A C 1
ATOM 2525 O O . SER A 1 321 ? -1.849 0.238 -10.580 1.00 82.62 321 SER A O 1
ATOM 2527 N N . ARG A 1 322 ? -4.016 0.675 -10.839 1.00 83.06 322 ARG A N 1
ATOM 2528 C CA . ARG A 1 322 ? -4.480 -0.676 -10.522 1.00 83.06 322 ARG A CA 1
ATOM 2529 C C . ARG A 1 322 ? -4.440 -1.618 -11.724 1.00 83.06 322 ARG A C 1
ATOM 2531 O O . ARG A 1 322 ? -4.634 -2.810 -11.516 1.00 83.06 322 ARG A O 1
ATOM 2538 N N . ALA A 1 323 ? -4.216 -1.140 -12.946 1.00 70.75 323 ALA A N 1
ATOM 2539 C CA . ALA A 1 323 ? -4.300 -1.964 -14.155 1.00 70.75 323 ALA A CA 1
ATOM 2540 C C . ALA A 1 323 ? -2.971 -2.631 -14.565 1.00 70.75 323 ALA A C 1
ATOM 2542 O O . ALA A 1 323 ? -2.997 -3.620 -15.290 1.00 70.75 323 ALA A O 1
ATOM 2543 N N . SER A 1 324 ? -1.822 -2.121 -14.109 1.00 61.91 324 SER A N 1
ATOM 2544 C CA . SER A 1 324 ? -0.489 -2.575 -14.540 1.00 61.91 324 SER A CA 1
ATOM 2545 C C . SER A 1 324 ? 0.176 -3.474 -13.485 1.00 61.91 324 SER A C 1
ATOM 2547 O O . SER A 1 324 ? 0.233 -3.109 -12.311 1.00 61.91 324 SER A O 1
ATOM 2549 N N . ILE A 1 325 ? 0.649 -4.659 -13.897 1.00 58.22 325 ILE A N 1
ATOM 2550 C CA . ILE A 1 325 ? 1.340 -5.658 -13.043 1.00 58.22 325 ILE A CA 1
ATOM 2551 C C . ILE A 1 325 ? 2.721 -6.046 -13.614 1.00 58.22 325 ILE A C 1
ATOM 2553 O O . ILE A 1 325 ? 3.515 -6.716 -12.957 1.00 58.22 325 ILE A O 1
ATOM 2557 N N . GLU A 1 326 ? 3.021 -5.651 -14.849 1.00 66.62 326 GLU A N 1
ATOM 2558 C CA . GLU A 1 326 ? 4.147 -6.229 -15.592 1.00 66.62 326 GLU A CA 1
ATOM 2559 C C . GLU A 1 326 ? 5.491 -5.580 -15.278 1.00 66.62 326 GLU A C 1
ATOM 2561 O O . GLU A 1 326 ? 6.530 -6.220 -15.424 1.00 66.62 326 GLU A O 1
ATOM 2566 N N . ASP A 1 327 ? 5.488 -4.336 -14.812 1.00 82.19 327 ASP A N 1
ATOM 2567 C CA . ASP A 1 327 ? 6.728 -3.621 -14.569 1.00 82.19 327 ASP A CA 1
ATOM 2568 C C . ASP A 1 327 ? 7.195 -3.845 -13.121 1.00 82.19 327 ASP A C 1
ATOM 2570 O O . ASP A 1 327 ? 6.676 -3.242 -12.173 1.00 82.19 327 ASP A O 1
ATOM 2574 N N . MET A 1 328 ? 8.166 -4.741 -12.972 1.00 89.88 328 MET A N 1
ATOM 2575 C CA . MET A 1 328 ? 8.742 -5.149 -11.695 1.00 89.88 328 MET A CA 1
ATOM 2576 C C . MET A 1 328 ? 10.248 -4.907 -11.706 1.00 89.88 328 MET A C 1
ATOM 2578 O O . MET A 1 328 ? 10.916 -5.196 -12.695 1.00 89.88 328 MET A O 1
ATOM 2582 N N . TYR A 1 329 ? 10.767 -4.384 -10.602 1.00 90.75 329 TYR A N 1
ATOM 2583 C CA . TYR A 1 329 ? 12.150 -3.943 -10.471 1.00 90.75 329 TYR A CA 1
ATOM 2584 C C . TYR A 1 329 ? 12.933 -4.869 -9.551 1.00 90.75 329 TYR A C 1
ATOM 2586 O O . TYR A 1 329 ? 12.457 -5.125 -8.440 1.00 90.75 329 TYR A O 1
ATOM 2594 N N . PRO A 1 330 ? 14.125 -5.338 -9.957 1.00 92.12 330 PRO A N 1
ATOM 2595 C CA . PRO A 1 330 ? 14.999 -6.108 -9.085 1.00 92.12 330 PRO A CA 1
ATOM 2596 C C . PRO A 1 330 ? 15.292 -5.362 -7.781 1.00 92.12 330 PRO A C 1
ATOM 2598 O O . PRO A 1 330 ? 15.626 -4.172 -7.784 1.00 92.12 330 PRO A O 1
ATOM 2601 N N . ALA A 1 331 ? 15.167 -6.067 -6.664 1.00 93.56 331 ALA A N 1
ATOM 2602 C CA . ALA A 1 331 ? 15.429 -5.558 -5.330 1.00 93.56 331 ALA A CA 1
ATOM 2603 C C . ALA A 1 331 ? 15.911 -6.685 -4.410 1.00 93.56 331 ALA A C 1
ATOM 2605 O O . ALA A 1 331 ? 15.774 -7.868 -4.713 1.00 93.56 331 ALA A O 1
ATOM 2606 N N . LYS A 1 332 ? 16.441 -6.311 -3.250 1.00 93.62 332 LYS A N 1
ATOM 2607 C CA . LYS A 1 332 ? 16.819 -7.241 -2.188 1.00 93.62 332 LYS A CA 1
ATOM 2608 C C . LYS A 1 332 ? 15.989 -6.987 -0.950 1.00 93.62 332 LYS A C 1
ATOM 2610 O O . LYS A 1 332 ? 15.917 -5.855 -0.487 1.00 93.62 332 LYS A O 1
ATOM 2615 N N . LEU A 1 333 ? 15.372 -8.029 -0.413 1.00 93.94 333 LEU A N 1
ATOM 2616 C CA . LEU A 1 333 ? 14.593 -7.978 0.813 1.00 93.94 333 LEU A CA 1
ATOM 2617 C C . LEU A 1 333 ? 15.445 -8.458 1.989 1.00 93.94 333 LEU A C 1
ATOM 2619 O O . LEU A 1 333 ? 15.918 -9.593 1.999 1.00 93.94 333 LEU A O 1
ATOM 2623 N N . VAL A 1 334 ? 15.604 -7.596 2.987 1.00 90.81 334 VAL A N 1
ATOM 2624 C CA . VAL A 1 334 ? 16.462 -7.804 4.156 1.00 90.81 334 VAL A CA 1
ATOM 2625 C C . VAL A 1 334 ? 15.612 -7.784 5.420 1.00 90.81 334 VAL A C 1
ATOM 2627 O O . VAL A 1 334 ? 14.823 -6.862 5.637 1.00 90.81 334 VAL A O 1
ATOM 2630 N N . LYS A 1 335 ? 15.745 -8.810 6.265 1.00 88.50 335 LYS A N 1
ATOM 2631 C CA . LYS A 1 335 ? 15.033 -8.898 7.549 1.00 88.50 335 LYS A CA 1
ATOM 2632 C C . LYS A 1 335 ? 15.765 -8.061 8.596 1.00 88.50 335 LYS A C 1
ATOM 2634 O O . LYS A 1 335 ? 16.840 -8.450 9.029 1.00 88.50 335 LYS A O 1
ATOM 2639 N N . ARG A 1 336 ? 15.164 -6.950 9.026 1.00 81.00 336 ARG A N 1
ATOM 2640 C CA . ARG A 1 336 ? 15.800 -5.987 9.942 1.00 81.00 336 ARG A CA 1
ATOM 2641 C C . ARG A 1 336 ? 15.506 -6.268 11.407 1.00 81.00 336 ARG A C 1
ATOM 2643 O O . ARG A 1 336 ? 16.403 -6.277 12.239 1.00 81.00 336 ARG A O 1
ATOM 2650 N N . GLN A 1 337 ? 14.235 -6.475 11.745 1.00 87.62 337 GLN A N 1
ATOM 2651 C CA . GLN A 1 337 ? 13.816 -6.478 13.146 1.00 87.62 337 GLN A CA 1
ATOM 2652 C C . GLN A 1 337 ? 12.640 -7.418 13.382 1.00 87.62 337 GLN A C 1
ATOM 2654 O O . GLN A 1 337 ? 11.720 -7.508 12.572 1.00 87.62 337 GLN A O 1
ATOM 2659 N N . LYS A 1 338 ? 12.636 -8.100 14.529 1.00 91.94 338 LYS A N 1
ATOM 2660 C CA . LYS A 1 338 ? 11.450 -8.795 15.039 1.00 91.94 338 LYS A CA 1
ATOM 2661 C C . LYS A 1 338 ? 10.586 -7.810 15.826 1.00 91.94 338 LYS A C 1
ATOM 2663 O O . LYS A 1 338 ? 11.083 -7.186 16.755 1.00 91.94 338 LYS A O 1
ATOM 2668 N N . LEU A 1 339 ? 9.313 -7.689 15.454 1.00 92.69 339 LEU A N 1
ATOM 2669 C CA . LEU A 1 339 ? 8.361 -6.762 16.079 1.00 92.69 339 LEU A CA 1
ATOM 2670 C C . LEU A 1 339 ? 7.438 -7.474 17.066 1.00 92.69 339 LEU A C 1
ATOM 2672 O O . LEU A 1 339 ? 7.185 -6.977 18.155 1.00 92.69 339 LEU A O 1
ATOM 2676 N N . THR A 1 340 ? 6.943 -8.652 16.688 1.00 92.62 340 THR A N 1
ATOM 2677 C CA . THR A 1 340 ? 6.076 -9.489 17.532 1.00 92.62 340 THR A CA 1
ATOM 2678 C C . THR A 1 340 ? 6.489 -10.953 17.414 1.00 92.62 340 THR A C 1
ATOM 2680 O O . THR A 1 340 ? 7.535 -11.270 16.841 1.00 92.62 340 THR A O 1
ATOM 2683 N N . ARG A 1 341 ? 5.677 -11.889 17.925 1.00 88.06 341 ARG A N 1
ATOM 2684 C CA . ARG A 1 341 ? 5.949 -13.332 17.821 1.00 88.06 341 ARG A CA 1
ATOM 2685 C C . ARG A 1 341 ? 6.227 -13.780 16.384 1.00 88.06 341 ARG A C 1
ATOM 2687 O O . ARG A 1 341 ? 7.161 -14.553 16.177 1.00 88.06 341 ARG A O 1
ATOM 2694 N N . ASN A 1 342 ? 5.445 -13.284 15.427 1.00 89.56 342 ASN A N 1
ATOM 2695 C CA . ASN A 1 342 ? 5.513 -13.660 14.014 1.00 89.56 342 ASN A CA 1
ATOM 2696 C C . ASN A 1 342 ? 5.494 -12.472 13.042 1.00 89.56 342 ASN A C 1
ATOM 2698 O O . ASN A 1 342 ? 5.348 -12.692 11.845 1.00 89.56 342 ASN A O 1
ATOM 2702 N N . SER A 1 343 ? 5.626 -11.232 13.515 1.00 93.62 343 SER A N 1
ATOM 2703 C CA . SER A 1 343 ? 5.729 -10.054 12.642 1.00 93.62 343 SER A CA 1
ATOM 2704 C C . SER A 1 343 ? 7.135 -9.479 12.675 1.00 93.62 343 SER A C 1
ATOM 2706 O O . SER A 1 343 ? 7.748 -9.374 13.740 1.00 93.62 343 SER A O 1
ATOM 2708 N N . TYR A 1 344 ? 7.634 -9.103 11.503 1.00 93.44 344 TYR A N 1
ATOM 2709 C CA . TYR A 1 344 ? 8.991 -8.605 11.320 1.00 93.44 344 TYR A CA 1
ATOM 2710 C C . TYR A 1 344 ? 8.994 -7.372 10.421 1.00 93.44 344 TYR A C 1
ATOM 2712 O O . TYR A 1 344 ? 8.182 -7.273 9.500 1.00 93.44 344 TYR A O 1
ATOM 2720 N N . MET A 1 345 ? 9.933 -6.468 10.685 1.00 94.06 345 MET A N 1
ATOM 2721 C CA . MET A 1 345 ? 10.286 -5.378 9.788 1.00 94.06 345 MET A CA 1
ATOM 2722 C C . MET A 1 345 ? 11.275 -5.889 8.742 1.00 94.06 345 MET A C 1
ATOM 2724 O O . MET A 1 345 ? 12.316 -6.460 9.081 1.00 94.06 345 MET A O 1
ATOM 2728 N N . PHE A 1 346 ? 10.954 -5.650 7.479 1.00 94.69 346 PHE A N 1
ATOM 2729 C CA . PHE A 1 346 ? 11.812 -5.904 6.335 1.00 94.69 346 PHE A CA 1
ATOM 2730 C C . PHE A 1 346 ? 12.128 -4.597 5.618 1.00 94.69 346 PHE A C 1
ATOM 2732 O O . PHE A 1 346 ? 11.253 -3.745 5.489 1.00 94.69 346 PHE A O 1
ATOM 2739 N N . THR A 1 347 ? 13.344 -4.470 5.102 1.00 94.94 347 THR A N 1
ATOM 2740 C CA . THR A 1 347 ? 13.724 -3.403 4.173 1.00 94.94 347 THR A CA 1
ATOM 2741 C C . THR A 1 347 ? 13.935 -4.017 2.804 1.00 94.94 347 THR A C 1
ATOM 2743 O O . THR A 1 347 ? 14.699 -4.969 2.671 1.00 94.94 347 THR A O 1
ATOM 2746 N N . ALA A 1 348 ? 13.269 -3.484 1.789 1.00 94.81 348 ALA A N 1
ATOM 2747 C CA . ALA A 1 348 ? 13.559 -3.805 0.408 1.00 94.81 348 ALA A CA 1
ATOM 2748 C C . ALA A 1 348 ? 14.425 -2.697 -0.198 1.00 94.81 348 ALA A C 1
ATOM 2750 O O . ALA A 1 348 ? 14.043 -1.529 -0.151 1.00 94.81 348 ALA A O 1
ATOM 2751 N N . VAL A 1 349 ? 15.581 -3.072 -0.739 1.00 92.75 349 VAL A N 1
ATOM 2752 C CA . VAL A 1 349 ? 16.588 -2.162 -1.294 1.00 92.75 349 VAL A CA 1
ATOM 2753 C C . VAL A 1 349 ? 16.667 -2.365 -2.801 1.00 92.75 349 VAL A C 1
ATOM 2755 O O . VAL A 1 349 ? 16.800 -3.497 -3.267 1.00 92.75 349 VAL A O 1
ATOM 2758 N N . THR A 1 350 ? 16.593 -1.287 -3.577 1.00 90.19 350 THR A N 1
ATOM 2759 C CA . THR A 1 350 ? 16.776 -1.334 -5.033 1.00 90.19 350 THR A CA 1
ATOM 2760 C C . THR A 1 350 ? 17.649 -0.186 -5.526 1.00 90.19 350 THR A C 1
ATOM 2762 O O . THR A 1 350 ? 17.630 0.913 -4.978 1.00 90.19 350 THR A O 1
ATOM 2765 N N . HIS A 1 351 ? 18.410 -0.462 -6.582 1.00 86.88 351 HIS A N 1
ATOM 2766 C CA . HIS A 1 351 ? 19.202 0.528 -7.316 1.00 86.88 351 HIS A CA 1
ATOM 2767 C C . HIS A 1 351 ? 18.585 0.864 -8.675 1.00 86.88 351 HIS A C 1
ATOM 2769 O O . HIS A 1 351 ? 18.963 1.850 -9.287 1.00 86.88 351 HIS A O 1
ATOM 2775 N N . THR A 1 352 ? 17.653 0.031 -9.154 1.00 85.81 352 THR A N 1
ATOM 2776 C CA . THR A 1 352 ? 17.101 0.098 -10.521 1.00 85.81 352 THR A CA 1
ATOM 2777 C C . THR A 1 352 ? 15.848 0.967 -10.609 1.00 85.81 352 THR A C 1
ATOM 2779 O O . THR A 1 352 ? 15.333 1.213 -11.703 1.00 85.81 352 THR A O 1
ATOM 2782 N N . ALA A 1 353 ? 15.324 1.413 -9.465 1.00 89.75 353 ALA A N 1
ATOM 2783 C CA . ALA A 1 353 ? 14.122 2.223 -9.393 1.00 89.75 353 ALA A CA 1
ATOM 2784 C C . ALA A 1 353 ? 14.124 3.158 -8.181 1.00 89.75 353 ALA A C 1
ATOM 2786 O O . ALA A 1 353 ? 14.454 2.762 -7.068 1.00 89.75 353 ALA A O 1
ATOM 2787 N N . ALA A 1 354 ? 13.652 4.380 -8.391 1.00 90.19 354 ALA A N 1
ATOM 2788 C CA . ALA A 1 354 ? 13.243 5.296 -7.339 1.00 90.19 354 ALA A CA 1
ATOM 2789 C C . ALA A 1 354 ? 11.712 5.252 -7.250 1.00 90.19 354 ALA A C 1
ATOM 2791 O O . ALA A 1 354 ? 11.014 5.724 -8.152 1.00 90.19 354 ALA A O 1
ATOM 2792 N N . ILE A 1 355 ? 11.186 4.628 -6.193 1.00 91.00 355 ILE A N 1
ATOM 2793 C CA . ILE A 1 355 ? 9.763 4.292 -6.057 1.00 91.00 355 ILE A CA 1
ATOM 2794 C C . ILE A 1 355 ? 9.096 5.190 -5.017 1.00 91.00 355 ILE A C 1
ATOM 2796 O O . ILE A 1 355 ? 9.050 4.865 -3.832 1.00 91.00 355 ILE A O 1
ATOM 2800 N N . GLY A 1 356 ? 8.516 6.303 -5.469 1.00 91.00 356 GLY A N 1
ATOM 2801 C CA . GLY A 1 356 ? 7.612 7.103 -4.652 1.00 91.00 356 GLY A CA 1
ATOM 2802 C C . GLY A 1 356 ? 6.280 6.383 -4.463 1.00 91.00 356 GLY A C 1
ATOM 2803 O O . GLY A 1 356 ? 5.532 6.188 -5.418 1.00 91.00 356 GLY A O 1
ATOM 2804 N N . VAL A 1 357 ? 5.979 5.968 -3.230 1.00 93.00 357 VAL A N 1
ATOM 2805 C CA . VAL A 1 357 ? 4.718 5.290 -2.891 1.00 93.00 357 VAL A CA 1
ATOM 2806 C C . VAL A 1 357 ? 3.810 6.272 -2.153 1.00 93.00 357 VAL A C 1
ATOM 2808 O O . VAL A 1 357 ? 4.129 6.607 -1.011 1.00 93.00 357 VAL A O 1
ATOM 2811 N N . PRO A 1 358 ? 2.674 6.721 -2.717 1.00 92.38 358 PRO A N 1
ATOM 2812 C CA . PRO A 1 358 ? 1.766 7.618 -2.005 1.00 92.38 358 PRO A CA 1
ATOM 2813 C C . PRO A 1 358 ? 1.162 6.981 -0.744 1.00 92.38 358 PRO A C 1
ATOM 2815 O O . PRO A 1 35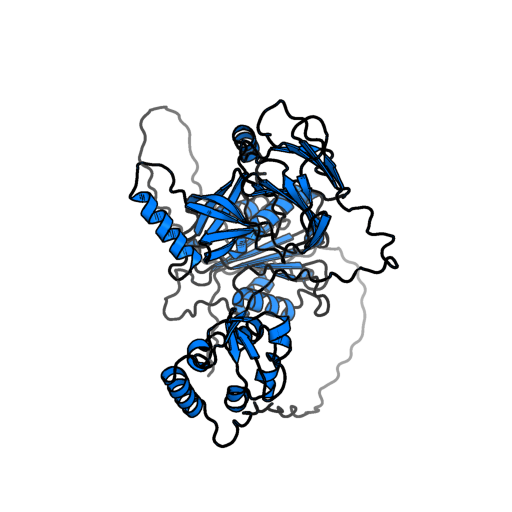8 ? 1.088 5.757 -0.606 1.00 92.38 358 PRO A O 1
ATOM 2818 N N . ILE A 1 359 ? 0.696 7.813 0.187 1.00 91.75 359 ILE A N 1
ATOM 2819 C CA . ILE A 1 359 ? 0.012 7.350 1.404 1.00 91.75 359 ILE A CA 1
ATOM 2820 C C . ILE A 1 359 ? -1.218 6.517 1.019 1.00 91.75 359 ILE A C 1
ATOM 2822 O O . ILE A 1 359 ? -1.999 6.915 0.158 1.00 91.75 359 ILE A O 1
ATOM 2826 N N . GLY A 1 360 ? -1.389 5.355 1.655 1.00 91.69 360 GLY A N 1
ATOM 2827 C CA . GLY A 1 360 ? -2.493 4.432 1.372 1.00 91.69 360 GLY A CA 1
ATOM 2828 C C . GLY A 1 360 ? -2.315 3.574 0.110 1.00 91.69 360 GLY A C 1
ATOM 2829 O O . GLY A 1 360 ? -3.225 2.833 -0.259 1.00 91.69 360 GLY A O 1
ATOM 2830 N N . PHE A 1 361 ? -1.166 3.645 -0.563 1.00 94.25 361 PHE A N 1
ATOM 2831 C CA . PHE A 1 361 ? -0.835 2.751 -1.672 1.00 94.25 361 PHE A CA 1
ATOM 2832 C C . PHE A 1 361 ? 0.020 1.583 -1.182 1.00 94.25 361 PHE A C 1
ATOM 2834 O O . PHE A 1 361 ? 0.740 1.682 -0.190 1.00 94.25 361 PHE A O 1
ATOM 2841 N N . HIS A 1 362 ? -0.044 0.476 -1.912 1.00 94.50 362 HIS A N 1
ATOM 2842 C CA . HIS A 1 362 ? 0.798 -0.695 -1.705 1.00 94.50 362 HIS A CA 1
ATOM 2843 C C . HIS A 1 362 ? 1.647 -0.958 -2.946 1.00 94.50 362 HIS A C 1
ATOM 2845 O O . HIS A 1 362 ? 1.326 -0.502 -4.041 1.00 94.50 362 HIS A O 1
ATOM 2851 N N . VAL A 1 363 ? 2.715 -1.728 -2.791 1.00 94.44 363 VAL A N 1
ATOM 2852 C CA . VAL A 1 363 ? 3.495 -2.266 -3.910 1.00 94.44 363 VAL A CA 1
ATOM 2853 C C . VAL A 1 363 ? 3.349 -3.777 -3.934 1.00 94.44 363 VAL A C 1
ATOM 2855 O O . VAL A 1 363 ? 3.038 -4.402 -2.920 1.00 94.44 363 VAL A O 1
ATOM 2858 N N . GLN A 1 364 ? 3.549 -4.384 -5.095 1.00 93.62 364 GLN A N 1
ATOM 2859 C CA . GLN A 1 364 ? 3.650 -5.834 -5.177 1.00 93.62 364 GLN A CA 1
ATOM 2860 C C . GLN A 1 364 ? 5.091 -6.260 -4.944 1.00 93.62 364 GLN A C 1
ATOM 2862 O O . GLN A 1 364 ? 5.989 -5.718 -5.573 1.00 93.62 364 GLN A O 1
ATOM 2867 N N . ILE A 1 365 ? 5.300 -7.244 -4.077 1.00 94.94 365 ILE A N 1
ATOM 2868 C CA . ILE A 1 365 ? 6.590 -7.913 -3.924 1.00 94.94 365 ILE A CA 1
ATOM 2869 C C . ILE A 1 365 ? 6.456 -9.301 -4.534 1.00 94.94 365 ILE A C 1
ATOM 2871 O O . ILE A 1 365 ? 5.494 -10.025 -4.246 1.00 94.94 365 ILE A O 1
ATOM 2875 N N . ARG A 1 366 ? 7.408 -9.668 -5.388 1.00 94.19 366 ARG A N 1
ATOM 2876 C CA . ARG A 1 366 ? 7.484 -10.970 -6.044 1.00 94.19 366 ARG A CA 1
ATOM 2877 C C . ARG A 1 366 ? 8.738 -11.705 -5.593 1.00 94.19 366 ARG A C 1
ATOM 2879 O O . ARG A 1 366 ? 9.839 -11.208 -5.776 1.00 94.19 366 ARG A O 1
ATOM 2886 N N . LEU A 1 367 ? 8.552 -12.892 -5.018 1.00 90.19 367 LEU A N 1
ATOM 2887 C CA . LEU A 1 367 ? 9.652 -13.787 -4.629 1.00 90.19 367 LEU A CA 1
ATOM 2888 C C . LEU A 1 367 ? 10.083 -14.681 -5.792 1.00 90.19 367 LEU A C 1
ATOM 2890 O O . LEU A 1 367 ? 11.255 -14.962 -5.985 1.00 90.19 367 LEU A O 1
ATOM 2894 N N . THR A 1 368 ? 9.111 -15.171 -6.558 1.00 83.81 368 THR A N 1
ATOM 2895 C CA . THR A 1 368 ? 9.320 -16.002 -7.750 1.00 83.81 368 THR A CA 1
ATOM 2896 C C . THR A 1 368 ? 8.240 -15.671 -8.771 1.00 83.81 368 THR A C 1
ATOM 2898 O O . THR A 1 368 ? 7.227 -15.069 -8.410 1.00 83.81 368 THR A O 1
ATOM 2901 N N . GLN A 1 369 ? 8.397 -16.109 -10.023 1.00 75.19 369 GLN A N 1
ATOM 2902 C CA . GLN A 1 369 ? 7.445 -15.833 -11.114 1.00 75.19 369 GLN A CA 1
ATOM 2903 C C . GLN A 1 369 ? 5.969 -16.094 -10.746 1.00 75.19 369 GLN A C 1
ATOM 2905 O O . GLN A 1 369 ? 5.090 -15.386 -11.227 1.00 75.19 369 GLN A O 1
ATOM 2910 N N . ASN A 1 370 ? 5.695 -17.040 -9.838 1.00 80.69 370 ASN A N 1
ATOM 2911 C CA . ASN A 1 370 ? 4.337 -17.424 -9.438 1.00 80.69 370 ASN A CA 1
ATOM 2912 C C . ASN A 1 370 ? 3.912 -16.912 -8.048 1.00 80.69 370 ASN A C 1
ATOM 2914 O O . ASN A 1 370 ? 2.760 -17.090 -7.653 1.00 80.69 370 ASN A O 1
ATOM 2918 N N . VAL A 1 371 ? 4.813 -16.292 -7.278 1.00 89.12 371 VAL A N 1
ATOM 2919 C CA . VAL A 1 371 ? 4.559 -15.904 -5.882 1.00 89.12 371 VAL A CA 1
ATOM 2920 C C . VAL A 1 371 ? 4.720 -14.397 -5.728 1.00 89.12 371 VAL A C 1
ATOM 2922 O O . VAL A 1 371 ? 5.804 -13.889 -5.454 1.00 89.12 371 VAL A O 1
ATOM 2925 N N . THR A 1 372 ? 3.604 -13.688 -5.903 1.00 91.81 372 THR A N 1
ATOM 2926 C CA . THR A 1 372 ? 3.496 -12.229 -5.745 1.00 91.81 372 THR A CA 1
ATOM 2927 C C . THR A 1 372 ? 2.442 -11.890 -4.694 1.00 91.81 372 THR A C 1
ATOM 2929 O O . THR A 1 372 ? 1.367 -12.501 -4.683 1.00 91.81 372 THR A O 1
ATOM 2932 N N . ARG A 1 373 ? 2.712 -10.918 -3.816 1.00 92.62 373 ARG A N 1
ATOM 2933 C CA . ARG A 1 373 ? 1.729 -10.384 -2.858 1.00 92.62 373 ARG A CA 1
ATOM 2934 C C . ARG A 1 373 ? 1.859 -8.865 -2.696 1.00 92.62 373 ARG A C 1
ATOM 2936 O O . ARG A 1 373 ? 2.959 -8.340 -2.850 1.00 92.62 373 ARG A O 1
ATOM 2943 N N . PRO A 1 374 ? 0.752 -8.160 -2.415 1.00 93.81 374 PRO A N 1
ATOM 2944 C CA . PRO A 1 374 ? 0.786 -6.740 -2.104 1.00 93.81 374 PRO A CA 1
ATOM 2945 C C . PRO A 1 374 ? 1.260 -6.504 -0.665 1.00 93.81 374 PRO A C 1
ATOM 2947 O O . PRO A 1 374 ? 0.840 -7.206 0.254 1.00 93.81 374 PRO A O 1
ATOM 2950 N N . PHE A 1 375 ? 2.091 -5.483 -0.475 1.00 95.81 375 PHE A N 1
ATOM 2951 C CA . PHE A 1 375 ? 2.519 -4.997 0.831 1.00 95.81 375 PHE A CA 1
ATOM 2952 C C . PHE A 1 375 ? 2.488 -3.472 0.858 1.00 95.81 375 PHE A C 1
ATOM 2954 O O . PHE A 1 375 ? 2.921 -2.809 -0.086 1.00 95.81 375 PHE A O 1
ATOM 2961 N N . THR A 1 376 ? 1.970 -2.916 1.948 1.00 97.12 376 THR A N 1
ATOM 2962 C CA . THR A 1 376 ? 1.921 -1.471 2.172 1.00 97.12 376 THR A CA 1
ATOM 2963 C C . THR A 1 376 ? 3.224 -1.026 2.829 1.00 97.12 376 THR A C 1
ATOM 2965 O O . THR A 1 376 ? 3.509 -1.498 3.934 1.00 97.12 376 THR A O 1
ATOM 2968 N N . PRO A 1 377 ? 4.018 -0.144 2.194 1.00 96.44 377 PRO A N 1
ATOM 2969 C CA . PRO A 1 377 ? 5.213 0.385 2.828 1.00 96.44 377 PRO A CA 1
ATOM 2970 C C . PRO A 1 377 ? 4.869 1.199 4.072 1.00 96.44 377 PRO A C 1
ATOM 2972 O O . PRO A 1 377 ? 3.888 1.950 4.088 1.00 96.44 377 PRO A O 1
ATOM 2975 N N . VAL A 1 378 ? 5.714 1.083 5.085 1.00 95.38 378 VAL A N 1
ATOM 2976 C CA . VAL A 1 378 ? 5.620 1.816 6.345 1.00 95.38 378 VAL A CA 1
ATOM 2977 C C . VAL A 1 378 ? 6.841 2.709 6.533 1.00 95.38 378 VAL A C 1
ATOM 2979 O O . VAL A 1 378 ? 7.884 2.493 5.919 1.00 95.38 378 VAL A O 1
ATOM 2982 N N . SER A 1 379 ? 6.706 3.713 7.390 1.00 91.88 379 SER A N 1
ATOM 2983 C CA . SER A 1 379 ? 7.857 4.455 7.909 1.00 91.88 379 SER A CA 1
ATOM 2984 C C . SER A 1 379 ? 8.525 3.659 9.029 1.00 91.88 379 SER A C 1
ATOM 2986 O O . SER A 1 379 ? 7.893 2.782 9.618 1.00 91.88 379 SER A O 1
ATOM 2988 N N . LEU A 1 380 ? 9.793 3.954 9.327 1.00 90.19 380 LEU A N 1
ATOM 2989 C CA . LEU A 1 380 ? 10.525 3.284 10.413 1.00 90.19 380 LEU A CA 1
ATOM 2990 C C . LEU A 1 380 ? 9.979 3.646 11.798 1.00 90.19 380 LEU A C 1
ATOM 2992 O O . LEU A 1 380 ? 10.094 2.856 12.731 1.00 90.19 380 LEU A O 1
ATOM 2996 N N . THR A 1 381 ? 9.372 4.826 11.916 1.00 88.56 381 THR A N 1
ATOM 2997 C CA . THR A 1 381 ? 8.747 5.322 13.142 1.00 88.56 381 THR A CA 1
ATOM 2998 C C . THR A 1 381 ? 7.365 5.907 12.844 1.00 88.56 381 THR A C 1
ATOM 3000 O O . THR A 1 381 ? 6.997 6.127 11.686 1.00 88.56 381 THR A O 1
ATOM 3003 N N . ILE A 1 382 ? 6.589 6.155 13.900 1.00 88.38 382 ILE A N 1
ATOM 3004 C CA . ILE A 1 382 ? 5.233 6.714 13.805 1.00 88.38 382 ILE A CA 1
ATOM 3005 C C . ILE A 1 382 ? 5.260 8.253 13.761 1.00 88.38 382 ILE A C 1
ATOM 3007 O O . ILE A 1 382 ? 4.415 8.857 13.103 1.00 88.38 382 ILE A O 1
ATOM 3011 N N . THR A 1 383 ? 6.219 8.893 14.441 1.00 85.25 383 THR A N 1
ATOM 3012 C CA . THR A 1 383 ? 6.231 10.350 14.680 1.00 85.25 383 THR A CA 1
ATOM 3013 C C . THR A 1 383 ? 7.422 11.087 14.082 1.00 85.25 383 THR A C 1
ATOM 3015 O O . THR A 1 383 ? 7.306 12.283 13.817 1.00 85.25 383 THR A O 1
ATOM 3018 N N . GLN A 1 384 ? 8.567 10.431 13.876 1.00 78.12 384 GLN A N 1
ATOM 3019 C CA . GLN A 1 384 ? 9.740 11.103 13.318 1.00 78.12 384 GLN A CA 1
ATOM 3020 C C . GLN A 1 384 ? 9.664 11.076 11.793 1.00 78.12 384 GLN A C 1
ATOM 3022 O O . GLN A 1 384 ? 9.360 10.026 11.225 1.00 78.12 384 GLN A O 1
ATOM 3027 N N . PRO A 1 385 ? 9.945 12.192 11.105 1.00 66.12 385 PRO A N 1
ATOM 3028 C CA . PRO A 1 385 ? 10.077 12.175 9.656 1.00 66.12 385 PRO A CA 1
ATOM 3029 C C . PRO A 1 385 ? 11.301 11.324 9.275 1.00 66.12 385 PRO A C 1
ATOM 3031 O O . PRO A 1 385 ? 12.264 11.256 10.035 1.00 66.12 385 PRO A O 1
ATOM 3034 N N . ASN A 1 386 ? 11.293 10.680 8.103 1.00 57.62 386 ASN A N 1
ATOM 3035 C CA . ASN A 1 386 ? 12.357 9.752 7.663 1.00 57.62 386 ASN A CA 1
ATOM 3036 C C . ASN A 1 386 ? 13.702 10.450 7.306 1.00 57.62 386 ASN A C 1
ATOM 3038 O O . ASN A 1 386 ? 14.443 9.962 6.457 1.00 57.62 386 ASN A O 1
ATOM 3042 N N . VAL A 1 387 ? 14.022 11.586 7.936 1.00 50.28 387 VAL A N 1
ATOM 3043 C CA . VAL A 1 387 ? 15.113 12.512 7.574 1.00 50.28 387 VAL A CA 1
ATOM 3044 C C . VAL A 1 387 ? 16.492 11.849 7.645 1.00 50.28 387 VAL A C 1
ATOM 3046 O O . VAL A 1 387 ? 17.333 12.108 6.793 1.00 50.28 387 VAL A O 1
ATOM 3049 N N . GLU A 1 388 ? 16.719 10.934 8.589 1.00 41.00 388 GLU A N 1
ATOM 3050 C CA . GLU A 1 388 ? 18.028 10.277 8.747 1.00 41.00 388 GLU A CA 1
ATOM 3051 C C . GLU A 1 388 ? 18.307 9.194 7.685 1.00 41.00 388 GLU A C 1
ATOM 3053 O O . GLU A 1 388 ? 19.462 8.847 7.439 1.00 41.00 388 GLU A O 1
ATOM 3058 N N . VAL A 1 389 ? 17.277 8.682 6.996 1.00 47.75 389 VAL A N 1
ATOM 3059 C CA . VAL A 1 389 ? 17.453 7.694 5.913 1.00 47.75 389 VAL A CA 1
ATOM 3060 C C . VAL A 1 389 ? 17.874 8.380 4.608 1.00 47.75 389 VAL A C 1
ATOM 3062 O O . VAL A 1 389 ? 18.620 7.798 3.820 1.00 47.75 389 VAL A O 1
ATOM 3065 N N . GLU A 1 390 ? 17.466 9.635 4.391 1.00 45.16 390 GLU A N 1
ATOM 3066 C CA . GLU A 1 390 ? 17.786 10.371 3.163 1.00 45.16 390 GLU A CA 1
ATOM 3067 C C . GLU A 1 390 ? 19.281 10.719 3.060 1.00 45.16 390 GLU A C 1
ATOM 3069 O O . GLU A 1 390 ? 19.846 10.577 1.978 1.00 45.16 390 GLU A O 1
ATOM 3074 N N . GLU A 1 391 ? 19.968 11.062 4.158 1.00 37.22 391 GLU A N 1
ATOM 3075 C CA . GLU A 1 391 ? 21.413 11.371 4.127 1.00 37.22 391 GLU A CA 1
ATOM 3076 C C . GLU A 1 391 ? 22.297 10.149 3.805 1.00 37.22 391 GLU A C 1
ATOM 3078 O O . GLU A 1 391 ? 23.314 10.282 3.121 1.00 37.22 391 GLU A O 1
ATOM 3083 N N . SER A 1 392 ? 21.887 8.950 4.230 1.00 37.69 392 SER A N 1
ATOM 3084 C CA . SER A 1 392 ? 22.532 7.669 3.888 1.00 37.69 392 SER A CA 1
ATOM 3085 C C . SER A 1 392 ? 22.233 7.234 2.440 1.00 37.69 392 SER A C 1
ATOM 3087 O O . SER A 1 392 ? 23.126 6.802 1.698 1.00 37.69 392 SER A O 1
ATOM 3089 N N . ALA A 1 393 ? 20.983 7.406 1.993 1.00 44.81 393 ALA A N 1
ATOM 3090 C CA . ALA A 1 393 ? 20.546 7.087 0.633 1.00 44.81 393 ALA A CA 1
ATOM 3091 C C . ALA A 1 393 ? 21.184 8.009 -0.424 1.00 44.81 393 ALA A C 1
ATOM 3093 O O . ALA A 1 393 ? 21.571 7.543 -1.498 1.00 44.81 393 ALA A O 1
ATOM 3094 N N . LEU A 1 394 ? 21.390 9.291 -0.094 1.00 45.88 394 LEU A N 1
ATOM 3095 C CA . LEU A 1 394 ? 22.088 10.274 -0.934 1.00 45.88 394 LEU A CA 1
ATOM 3096 C C . LEU A 1 394 ? 23.546 9.882 -1.229 1.00 45.88 394 LEU A C 1
ATOM 3098 O O . LEU A 1 394 ? 24.082 10.259 -2.269 1.00 45.88 394 LEU A O 1
ATOM 3102 N N . GLN A 1 395 ? 24.190 9.107 -0.349 1.00 43.78 395 GLN A N 1
ATOM 3103 C CA . GLN A 1 395 ? 25.572 8.645 -0.536 1.00 43.78 395 GLN A CA 1
ATOM 3104 C C . GLN A 1 395 ? 25.669 7.351 -1.354 1.00 43.78 395 GLN A C 1
ATOM 3106 O O . GLN A 1 395 ? 26.687 7.108 -2.002 1.00 43.78 395 GLN A O 1
ATOM 3111 N N . THR A 1 396 ? 24.627 6.515 -1.336 1.00 51.72 396 THR A N 1
ATOM 3112 C CA . THR A 1 396 ? 24.652 5.162 -1.922 1.00 51.72 396 THR A CA 1
ATOM 3113 C C . THR A 1 396 ? 23.780 5.001 -3.170 1.00 51.72 396 THR A C 1
ATOM 3115 O O . THR A 1 396 ? 23.856 3.965 -3.831 1.00 51.72 396 THR A O 1
ATOM 3118 N N . ASN A 1 397 ? 22.995 6.025 -3.523 1.00 67.12 397 ASN A N 1
ATOM 3119 C CA . ASN A 1 397 ? 22.049 6.028 -4.641 1.00 67.12 397 ASN A CA 1
ATOM 3120 C C . ASN A 1 397 ? 21.088 4.823 -4.611 1.00 67.12 397 ASN A C 1
ATOM 3122 O O . ASN A 1 397 ? 20.794 4.194 -5.630 1.00 67.12 397 ASN A O 1
ATOM 3126 N N . THR A 1 398 ? 20.668 4.454 -3.400 1.00 78.62 398 THR A N 1
ATOM 3127 C CA . THR A 1 398 ? 19.783 3.321 -3.129 1.00 78.62 398 THR A CA 1
ATOM 3128 C C . THR A 1 398 ? 18.415 3.820 -2.697 1.00 78.62 398 THR A C 1
ATOM 3130 O O . THR A 1 398 ? 18.300 4.792 -1.953 1.00 78.62 398 THR A O 1
ATOM 3133 N N . GLN A 1 399 ? 17.363 3.140 -3.148 1.00 86.81 399 GLN A N 1
ATOM 3134 C CA . GLN A 1 399 ? 16.020 3.334 -2.621 1.00 86.81 399 GLN A CA 1
ATOM 3135 C C . GLN A 1 399 ? 15.709 2.228 -1.616 1.00 86.81 399 GLN A C 1
ATOM 3137 O O . GLN A 1 399 ? 15.752 1.044 -1.958 1.00 86.81 399 GLN A O 1
ATOM 3142 N N . GLU A 1 400 ? 15.307 2.626 -0.411 1.00 91.38 400 GLU A N 1
ATOM 3143 C CA . GLU A 1 400 ? 14.783 1.718 0.607 1.00 91.38 400 GLU A CA 1
ATOM 3144 C C . GLU A 1 400 ? 13.261 1.864 0.744 1.00 91.38 400 GLU A C 1
ATOM 3146 O O . GLU A 1 400 ? 12.713 2.968 0.693 1.00 91.38 400 GLU A O 1
ATOM 3151 N N . LEU A 1 401 ? 12.569 0.737 0.917 1.00 94.25 401 LEU A N 1
ATOM 3152 C CA . LEU A 1 401 ? 11.158 0.667 1.301 1.00 94.25 401 LEU A CA 1
ATOM 3153 C C . LEU A 1 401 ? 11.006 -0.306 2.470 1.00 94.25 401 LEU A C 1
ATOM 3155 O O . LEU A 1 401 ? 11.489 -1.436 2.397 1.00 94.25 401 LEU A O 1
ATOM 3159 N N . HIS A 1 402 ? 10.308 0.097 3.530 1.00 95.69 402 HIS A N 1
ATOM 3160 C CA . HIS A 1 402 ? 10.144 -0.735 4.724 1.00 95.69 402 HIS A CA 1
ATOM 3161 C C . HIS A 1 402 ? 8.761 -1.376 4.783 1.00 95.69 402 HIS A C 1
ATOM 3163 O O . HIS A 1 402 ? 7.759 -0.758 4.425 1.00 95.69 402 HIS A O 1
ATOM 3169 N N . PHE A 1 403 ? 8.694 -2.615 5.260 1.00 97.00 403 PHE A N 1
ATOM 3170 C CA . PHE A 1 403 ? 7.476 -3.414 5.301 1.00 97.00 403 PHE A CA 1
ATOM 3171 C C . PHE A 1 403 ? 7.364 -4.168 6.615 1.00 97.00 403 PHE A C 1
ATOM 3173 O O . PHE A 1 403 ? 8.307 -4.827 7.045 1.00 97.00 403 PHE A O 1
ATOM 3180 N N . ILE A 1 404 ? 6.168 -4.170 7.197 1.00 96.31 404 ILE A N 1
ATOM 3181 C CA . ILE A 1 404 ? 5.839 -5.080 8.293 1.00 96.31 404 ILE A CA 1
ATOM 3182 C C . ILE A 1 404 ? 5.169 -6.310 7.694 1.00 96.31 404 ILE A C 1
ATOM 3184 O O . ILE A 1 404 ? 4.056 -6.233 7.171 1.00 96.31 404 ILE A O 1
ATOM 3188 N N . ILE A 1 405 ? 5.849 -7.452 7.770 1.00 95.38 405 ILE A N 1
ATOM 3189 C CA . ILE A 1 405 ? 5.370 -8.720 7.216 1.00 95.38 405 ILE A CA 1
ATOM 3190 C C . ILE A 1 405 ? 5.135 -9.701 8.362 1.00 95.38 405 ILE A C 1
ATOM 3192 O O . ILE A 1 405 ? 6.048 -10.036 9.121 1.00 95.38 405 ILE A O 1
ATOM 3196 N N . LYS A 1 406 ? 3.891 -10.176 8.473 1.00 92.75 406 LYS A N 1
ATOM 3197 C CA . LYS A 1 406 ? 3.503 -11.253 9.387 1.00 92.75 406 LYS A CA 1
ATOM 3198 C C . LYS A 1 406 ? 3.714 -12.599 8.699 1.00 92.75 406 LYS A C 1
ATOM 3200 O O . LYS A 1 406 ? 3.201 -12.817 7.605 1.00 92.75 406 LYS A O 1
ATOM 3205 N N . ILE A 1 407 ? 4.480 -13.484 9.326 1.00 90.75 407 ILE A N 1
ATOM 3206 C CA . ILE A 1 407 ? 4.842 -14.792 8.785 1.00 90.75 407 ILE A CA 1
ATOM 3207 C C . ILE A 1 407 ? 3.786 -15.823 9.182 1.00 90.75 407 ILE A C 1
ATOM 3209 O O . ILE A 1 407 ? 3.550 -16.072 10.366 1.00 90.75 407 ILE A O 1
ATOM 3213 N N . TYR A 1 408 ? 3.163 -16.429 8.172 1.00 87.31 408 TYR A N 1
ATOM 3214 C CA . TYR A 1 408 ? 2.199 -17.515 8.324 1.00 87.31 408 TYR A CA 1
ATOM 3215 C C . TYR A 1 408 ? 2.798 -18.826 7.790 1.00 87.31 408 TYR A C 1
ATOM 3217 O O . TYR A 1 408 ? 3.225 -18.832 6.628 1.00 87.31 408 TYR A O 1
ATOM 3225 N N . PRO A 1 409 ? 2.797 -19.924 8.575 1.00 82.88 409 PRO A N 1
ATOM 3226 C CA . PRO A 1 409 ? 3.340 -21.220 8.149 1.00 82.88 409 PRO A CA 1
ATOM 3227 C C . PRO A 1 409 ? 2.686 -21.769 6.875 1.00 82.88 409 PRO A C 1
ATOM 3229 O O . PRO A 1 409 ? 3.376 -22.253 5.984 1.00 82.88 409 PRO A O 1
ATOM 3232 N N . ASP A 1 410 ? 1.369 -21.602 6.747 1.00 83.56 410 ASP A N 1
ATOM 3233 C CA . ASP A 1 410 ? 0.595 -22.106 5.603 1.00 83.56 410 ASP A CA 1
ATOM 3234 C C . ASP A 1 410 ? 0.469 -21.078 4.461 1.00 83.56 410 ASP A C 1
ATOM 3236 O O . ASP A 1 410 ? -0.177 -21.315 3.438 1.00 83.56 410 ASP A O 1
ATOM 3240 N N . GLY A 1 411 ? 1.058 -19.889 4.626 1.00 86.06 411 GLY A N 1
ATOM 3241 C CA . GLY A 1 411 ? 0.955 -18.806 3.654 1.00 86.06 411 GLY A CA 1
ATOM 3242 C C . GLY A 1 411 ? 1.937 -18.985 2.502 1.00 86.06 411 GLY A C 1
ATOM 3243 O O . GLY A 1 411 ? 3.136 -18.897 2.719 1.00 86.06 411 GLY A O 1
ATOM 3244 N N . GLN A 1 412 ? 1.448 -19.128 1.263 1.00 88.50 412 GLN A N 1
ATOM 3245 C CA . GLN A 1 412 ? 2.291 -19.359 0.070 1.00 88.50 412 GLN A CA 1
ATOM 3246 C C . GLN A 1 412 ? 3.488 -18.401 -0.076 1.00 88.50 412 GLN A C 1
ATOM 3248 O O . GLN A 1 412 ? 4.558 -18.816 -0.507 1.00 88.50 412 GLN A O 1
ATOM 3253 N N . PHE A 1 413 ? 3.303 -17.115 0.239 1.00 92.75 413 PHE A N 1
ATOM 3254 C CA . PHE A 1 413 ? 4.376 -16.121 0.153 1.00 92.75 413 PHE A CA 1
ATOM 3255 C C . PHE A 1 413 ? 5.288 -16.169 1.379 1.00 92.75 413 PHE A C 1
ATOM 3257 O O . PHE A 1 413 ? 6.505 -16.215 1.256 1.00 92.75 413 PHE A O 1
ATOM 3264 N N . THR A 1 414 ? 4.699 -16.157 2.573 1.00 91.62 414 THR A N 1
ATOM 3265 C CA . THR A 1 414 ? 5.433 -15.994 3.831 1.00 91.62 414 THR A CA 1
ATOM 3266 C C . THR A 1 414 ? 6.191 -17.246 4.246 1.00 91.62 414 THR A C 1
ATOM 3268 O O . THR A 1 414 ? 7.260 -17.127 4.831 1.00 91.62 414 THR A O 1
ATOM 3271 N N . SER A 1 415 ? 5.680 -18.435 3.921 1.00 89.88 415 SER A N 1
ATOM 3272 C CA . SER A 1 415 ? 6.387 -19.693 4.166 1.00 89.88 415 SER A CA 1
ATOM 3273 C C . SER A 1 415 ? 7.583 -19.846 3.231 1.00 89.88 415 SER A C 1
ATOM 3275 O O . SER A 1 415 ? 8.662 -20.232 3.672 1.00 89.88 415 SER A O 1
ATOM 3277 N N . LEU A 1 416 ? 7.434 -19.460 1.958 1.00 90.81 416 LEU A N 1
ATOM 3278 C CA . LEU A 1 416 ? 8.548 -19.400 1.015 1.00 90.81 416 LEU A CA 1
ATOM 3279 C C . LEU A 1 416 ? 9.602 -18.385 1.468 1.00 90.81 416 LEU A C 1
ATOM 3281 O O . LEU A 1 416 ? 10.783 -18.714 1.466 1.00 90.81 416 LEU A O 1
ATOM 3285 N N . LEU A 1 417 ? 9.178 -17.191 1.892 1.00 91.06 417 LEU A N 1
ATOM 3286 C CA . LEU A 1 417 ? 10.074 -16.170 2.431 1.00 91.06 417 LEU A CA 1
ATOM 3287 C C . LEU A 1 417 ? 10.889 -16.711 3.614 1.00 91.06 417 LEU A C 1
ATOM 3289 O O . LEU A 1 417 ? 12.112 -16.621 3.600 1.00 91.06 417 LEU A O 1
ATOM 3293 N N . GLU A 1 418 ? 10.236 -17.322 4.606 1.00 88.38 418 GLU A N 1
ATOM 3294 C CA . GLU A 1 418 ? 10.926 -17.860 5.787 1.00 88.38 418 GLU A CA 1
ATOM 3295 C C . GLU A 1 418 ? 11.876 -19.015 5.422 1.00 88.38 418 GLU A C 1
ATOM 3297 O O . GLU A 1 418 ? 12.987 -19.080 5.941 1.00 88.38 418 GLU A O 1
ATOM 3302 N N . ASN A 1 419 ? 11.497 -19.875 4.470 1.00 87.38 419 ASN A N 1
ATOM 3303 C CA . ASN A 1 419 ? 12.360 -20.947 3.963 1.00 87.38 419 ASN A CA 1
ATOM 3304 C C . ASN A 1 419 ? 13.593 -20.427 3.208 1.00 87.38 419 ASN A C 1
ATOM 3306 O O . ASN A 1 419 ? 14.646 -21.060 3.231 1.00 87.38 419 ASN A O 1
ATOM 3310 N N . LEU A 1 420 ? 13.470 -19.311 2.488 1.00 85.38 420 LEU A N 1
ATOM 3311 C CA . LEU A 1 420 ? 14.603 -18.688 1.802 1.00 85.38 420 LEU A CA 1
ATOM 3312 C C . LEU A 1 420 ? 15.544 -18.011 2.804 1.00 85.38 420 LEU A C 1
ATOM 3314 O O . LEU A 1 420 ? 16.760 -18.136 2.662 1.00 85.38 420 LEU A O 1
ATOM 3318 N N . LEU A 1 421 ? 14.989 -17.380 3.845 1.00 83.19 421 LEU A N 1
ATOM 3319 C CA . LEU A 1 421 ? 15.755 -16.763 4.933 1.00 83.19 421 LEU A CA 1
ATOM 3320 C C . LEU A 1 421 ? 16.512 -17.796 5.774 1.00 83.19 421 LEU A C 1
ATOM 3322 O O . LEU A 1 421 ? 17.596 -17.510 6.273 1.00 83.19 421 LEU A O 1
ATOM 3326 N N . SER A 1 422 ? 15.942 -18.985 5.992 1.00 80.44 422 SER A N 1
ATOM 3327 C CA . SER A 1 422 ? 16.603 -20.031 6.780 1.00 80.44 422 SER A CA 1
ATOM 3328 C C . SER A 1 422 ? 17.781 -20.654 6.032 1.00 80.44 422 SER A C 1
ATOM 3330 O O . SER A 1 422 ? 18.833 -20.858 6.630 1.00 80.44 422 SER A O 1
ATOM 3332 N N . LYS A 1 423 ? 17.650 -20.870 4.718 1.00 73.94 423 LYS A N 1
ATOM 3333 C CA . LYS A 1 423 ? 18.722 -21.412 3.866 1.00 73.94 423 LYS A CA 1
ATOM 3334 C C . LYS A 1 423 ? 19.927 -20.485 3.739 1.00 73.94 423 LYS A C 1
ATOM 3336 O O . LYS A 1 423 ? 21.052 -20.959 3.645 1.00 73.94 423 LYS A O 1
ATOM 3341 N N . THR A 1 424 ? 19.706 -19.173 3.757 1.00 62.44 424 THR A N 1
ATOM 3342 C CA . THR A 1 424 ? 20.792 -18.181 3.699 1.00 62.44 424 THR A CA 1
ATOM 3343 C C . THR A 1 424 ? 21.624 -18.145 4.980 1.00 62.44 424 THR A C 1
ATOM 3345 O O . THR A 1 424 ? 22.770 -17.728 4.928 1.00 62.44 424 THR A O 1
ATOM 3348 N N . LYS A 1 425 ? 21.109 -18.629 6.121 1.00 57.38 425 LYS A N 1
ATOM 3349 C CA . LYS A 1 425 ? 21.884 -18.720 7.374 1.00 57.38 425 LYS A CA 1
ATOM 3350 C C . LYS A 1 425 ? 22.880 -19.878 7.413 1.00 57.38 425 LYS A C 1
ATOM 3352 O O . LYS A 1 425 ? 23.785 -19.861 8.239 1.00 57.38 425 LYS A O 1
ATOM 3357 N N . GLU A 1 426 ? 22.705 -20.893 6.569 1.00 53.72 426 GLU A N 1
ATOM 3358 C CA . GLU A 1 426 ? 23.602 -22.056 6.511 1.00 53.72 426 GLU A CA 1
ATOM 3359 C C . GLU A 1 426 ? 24.832 -21.800 5.620 1.00 53.72 426 GLU A C 1
ATOM 3361 O O . GLU A 1 426 ? 25.773 -22.593 5.619 1.00 53.72 426 GLU A O 1
ATOM 3366 N N . GLN A 1 427 ? 24.850 -20.681 4.888 1.00 47.66 427 GLN A N 1
ATOM 3367 C CA . GLN A 1 427 ? 25.921 -20.284 3.980 1.00 47.66 427 GLN A CA 1
ATOM 3368 C C . GLN A 1 427 ? 26.459 -18.900 4.385 1.00 47.66 427 GLN A C 1
ATOM 3370 O O . GLN A 1 427 ? 25.871 -17.877 4.065 1.00 47.66 427 GLN A O 1
ATOM 3375 N N . GLU A 1 428 ? 27.609 -18.904 5.061 1.00 42.22 428 GLU A N 1
ATOM 3376 C CA . GLU A 1 428 ? 28.453 -17.749 5.417 1.00 42.22 428 GLU A CA 1
ATOM 3377 C C . GLU A 1 428 ? 28.053 -16.846 6.608 1.00 42.22 428 GLU A C 1
ATOM 3379 O O . GLU A 1 428 ? 26.915 -16.728 7.052 1.00 42.22 428 GLU A O 1
ATOM 3384 N N . ILE A 1 429 ? 29.115 -16.264 7.167 1.00 44.84 429 ILE A N 1
ATOM 3385 C CA . ILE A 1 429 ? 29.265 -15.527 8.424 1.00 44.84 429 ILE A CA 1
ATOM 3386 C C . ILE A 1 429 ? 28.512 -14.185 8.382 1.00 44.84 429 ILE A C 1
ATOM 3388 O O . ILE A 1 429 ? 28.736 -13.392 7.474 1.00 44.84 429 ILE A O 1
ATOM 3392 N N . GLU A 1 430 ? 27.667 -13.930 9.389 1.00 42.41 430 GLU A N 1
ATOM 3393 C CA . GLU A 1 430 ? 27.182 -12.616 9.883 1.00 42.41 430 GLU A CA 1
ATOM 3394 C C . GLU A 1 430 ? 26.758 -11.519 8.876 1.00 42.41 430 GLU A C 1
ATOM 3396 O O . GLU A 1 430 ? 26.650 -10.353 9.253 1.00 42.41 430 GLU A O 1
ATOM 3401 N N . LYS A 1 431 ? 26.436 -11.834 7.618 1.00 49.25 431 LYS A N 1
ATOM 3402 C CA . LYS A 1 431 ? 25.663 -10.915 6.767 1.00 49.25 431 LYS A CA 1
ATOM 3403 C C . LYS A 1 431 ? 24.175 -11.165 6.981 1.00 49.25 431 LYS A C 1
ATOM 3405 O O . LYS A 1 431 ? 23.724 -12.310 6.953 1.00 49.25 431 LYS A O 1
ATOM 3410 N N . GLU A 1 432 ? 23.419 -10.092 7.230 1.00 61.25 432 GLU A N 1
ATOM 3411 C CA . GLU A 1 432 ? 21.954 -10.134 7.267 1.00 61.25 432 GLU A CA 1
ATOM 3412 C C . GLU A 1 432 ? 21.454 -10.904 6.039 1.00 61.25 432 GLU A C 1
ATOM 3414 O O . GLU A 1 432 ? 21.863 -10.621 4.918 1.00 61.25 432 GLU A O 1
ATOM 3419 N N . SER A 1 433 ? 20.626 -11.926 6.247 1.00 69.44 433 SER A N 1
ATOM 3420 C CA . SER A 1 433 ? 20.140 -12.784 5.168 1.00 69.44 433 SER A CA 1
ATOM 3421 C C . SER A 1 433 ? 19.348 -11.946 4.154 1.00 69.44 433 SER A C 1
ATOM 3423 O O . SER A 1 433 ? 18.258 -11.461 4.472 1.00 69.44 433 SER A O 1
ATOM 3425 N N . GLU A 1 434 ? 19.899 -11.760 2.953 1.00 85.62 434 GLU A N 1
ATOM 3426 C CA . GLU A 1 434 ? 19.264 -11.026 1.854 1.00 85.62 434 GLU A CA 1
ATOM 3427 C C . GLU A 1 434 ? 18.546 -11.998 0.912 1.00 85.62 434 GLU A C 1
ATOM 3429 O O . GLU A 1 434 ? 19.038 -13.093 0.634 1.00 85.62 434 GLU A O 1
ATOM 3434 N N . ILE A 1 435 ? 17.385 -11.595 0.399 1.00 91.06 435 ILE A N 1
ATOM 3435 C CA . ILE A 1 435 ? 16.618 -12.380 -0.573 1.00 91.06 435 ILE A CA 1
ATOM 3436 C C . ILE A 1 435 ? 16.360 -11.540 -1.809 1.00 91.06 435 ILE A C 1
ATOM 3438 O O . ILE A 1 435 ? 15.796 -10.452 -1.708 1.00 91.06 435 ILE A O 1
ATOM 3442 N N . ASP A 1 436 ? 16.705 -12.076 -2.974 1.00 92.88 436 ASP A N 1
ATOM 3443 C CA . ASP A 1 436 ? 16.347 -11.457 -4.244 1.00 92.88 436 ASP A CA 1
ATOM 3444 C C . ASP A 1 436 ? 14.825 -11.478 -4.430 1.00 92.88 436 ASP A C 1
ATOM 3446 O O . ASP A 1 436 ? 14.165 -12.517 -4.336 1.00 92.88 436 ASP A O 1
ATOM 3450 N N . VAL A 1 437 ? 14.263 -10.301 -4.686 1.00 95.00 437 VAL A N 1
ATOM 3451 C CA . VAL A 1 437 ? 12.843 -10.086 -4.959 1.00 95.00 437 VAL A CA 1
ATOM 3452 C C . VAL A 1 437 ? 12.686 -9.122 -6.127 1.00 95.00 437 VAL A C 1
ATOM 3454 O O . VAL A 1 437 ? 13.624 -8.443 -6.536 1.00 95.00 437 VAL A O 1
ATOM 3457 N N . GLU A 1 438 ? 11.470 -9.006 -6.642 1.00 94.12 438 GLU A N 1
ATOM 3458 C CA . GLU A 1 438 ? 11.102 -7.885 -7.499 1.00 94.12 438 GLU A CA 1
ATOM 3459 C C . GLU A 1 438 ? 10.026 -7.035 -6.819 1.00 94.12 438 GLU A C 1
ATOM 3461 O O . GLU A 1 438 ? 9.119 -7.569 -6.174 1.00 94.12 438 GLU A O 1
ATOM 3466 N N . ILE A 1 439 ? 10.095 -5.715 -6.986 1.00 93.69 439 ILE A N 1
ATOM 3467 C CA . ILE A 1 439 ? 9.111 -4.761 -6.466 1.00 93.69 439 ILE A CA 1
ATOM 3468 C C . ILE A 1 439 ? 8.391 -4.093 -7.630 1.00 93.69 439 ILE A C 1
ATOM 3470 O O . ILE A 1 439 ? 9.014 -3.578 -8.554 1.00 93.69 439 ILE A O 1
ATOM 3474 N N . GLY A 1 440 ? 7.067 -4.101 -7.586 1.00 91.69 440 GLY A N 1
ATOM 3475 C CA . GLY A 1 440 ? 6.219 -3.451 -8.573 1.00 91.69 440 GLY A CA 1
ATOM 3476 C C . GLY A 1 440 ? 5.942 -1.988 -8.256 1.00 91.69 440 GLY A C 1
ATOM 3477 O O . GLY A 1 440 ? 6.240 -1.472 -7.180 1.00 91.69 440 GLY A O 1
ATOM 3478 N N . PHE A 1 441 ? 5.279 -1.328 -9.197 1.00 89.69 441 PHE A N 1
ATOM 3479 C CA . PHE A 1 441 ? 4.810 0.039 -9.006 1.00 89.69 441 PHE A CA 1
ATOM 3480 C C . PHE A 1 441 ? 3.758 0.185 -7.891 1.00 89.69 441 PHE A C 1
ATOM 3482 O O . PHE A 1 441 ? 3.030 -0.770 -7.599 1.00 89.69 441 PHE A O 1
ATOM 3489 N N . PRO A 1 442 ? 3.613 1.398 -7.318 1.00 92.06 442 PRO A N 1
ATOM 3490 C CA . PRO A 1 442 ? 2.544 1.719 -6.380 1.00 92.06 442 PRO A CA 1
ATOM 3491 C C . PRO A 1 442 ? 1.154 1.498 -6.986 1.00 92.06 442 PRO A C 1
ATOM 3493 O O . PRO A 1 442 ? 0.841 1.992 -8.071 1.00 92.06 442 PRO A O 1
ATOM 3496 N N . ARG A 1 443 ? 0.284 0.817 -6.239 1.00 91.25 443 ARG A N 1
ATOM 3497 C CA . ARG A 1 443 ? -1.112 0.543 -6.588 1.00 91.25 443 ARG A CA 1
ATOM 3498 C C . ARG A 1 443 ? -2.022 0.986 -5.452 1.00 91.25 443 ARG A C 1
ATOM 3500 O O . ARG A 1 443 ? -1.734 0.771 -4.276 1.00 91.25 443 ARG A O 1
ATOM 3507 N N . GLY A 1 444 ? -3.130 1.620 -5.811 1.00 90.56 444 GLY A N 1
ATOM 3508 C CA . GLY A 1 444 ? -4.060 2.166 -4.834 1.00 90.56 444 GLY A CA 1
ATOM 3509 C C . GLY A 1 444 ? -4.961 3.240 -5.420 1.00 90.56 444 GLY A C 1
ATOM 3510 O O . GLY A 1 444 ? -4.772 3.717 -6.539 1.00 90.56 444 GLY A O 1
ATOM 3511 N N . ASN A 1 445 ? -5.977 3.594 -4.647 1.00 91.31 445 ASN A N 1
ATOM 3512 C CA . ASN A 1 445 ? -6.960 4.621 -4.976 1.00 91.31 445 ASN A CA 1
ATOM 3513 C C . ASN A 1 445 ? -7.262 5.539 -3.782 1.00 91.31 445 ASN A C 1
ATOM 3515 O O . ASN A 1 445 ? -8.251 6.265 -3.827 1.00 91.31 445 ASN A O 1
ATOM 3519 N N . PHE A 1 446 ? -6.455 5.483 -2.718 1.00 92.31 446 PHE A N 1
ATOM 3520 C CA . PHE A 1 446 ? -6.626 6.366 -1.572 1.00 92.31 446 PHE A CA 1
ATOM 3521 C C . PHE A 1 446 ? -6.222 7.786 -1.956 1.00 92.31 446 PHE A C 1
ATOM 3523 O O . PHE A 1 446 ? -5.107 8.022 -2.410 1.00 92.31 446 PHE A O 1
ATOM 3530 N N . ASP A 1 447 ? -7.142 8.726 -1.794 1.00 90.00 447 ASP A N 1
ATOM 3531 C CA . ASP A 1 447 ? -6.890 10.145 -2.013 1.00 90.00 447 ASP A CA 1
ATOM 3532 C C . ASP A 1 447 ? -6.792 10.820 -0.645 1.00 90.00 447 ASP A C 1
ATOM 3534 O O . ASP A 1 447 ? -7.719 10.723 0.161 1.00 90.00 447 ASP A O 1
ATOM 3538 N N . THR A 1 448 ? -5.683 11.513 -0.362 1.00 89.06 448 THR A N 1
ATOM 3539 C CA . THR A 1 448 ? -5.508 12.212 0.919 1.00 89.06 448 THR A CA 1
ATOM 3540 C C . THR A 1 448 ? -6.552 13.302 1.138 1.00 89.06 448 THR A C 1
ATOM 3542 O O . THR A 1 448 ? -6.781 13.677 2.285 1.00 89.06 448 THR A O 1
ATOM 3545 N N . PHE A 1 449 ? -7.245 13.761 0.087 1.00 87.81 449 PHE A N 1
ATOM 3546 C CA . PHE A 1 449 ? -8.424 14.622 0.206 1.00 87.81 449 PHE A CA 1
ATOM 3547 C C . PHE A 1 449 ? -9.517 14.012 1.099 1.00 87.81 449 PHE A C 1
ATOM 3549 O O . PHE A 1 449 ? -10.260 14.745 1.746 1.00 87.81 449 PHE A O 1
ATOM 3556 N N . PHE A 1 450 ? -9.577 12.680 1.218 1.00 88.88 450 PHE A N 1
ATOM 3557 C CA . PHE A 1 450 ? -10.441 12.001 2.184 1.00 88.88 450 PHE A CA 1
ATOM 3558 C C . PHE A 1 450 ? -10.216 12.508 3.616 1.00 88.88 450 PHE A C 1
ATOM 3560 O O . PHE A 1 450 ? -11.188 12.766 4.318 1.00 88.88 450 PHE A O 1
ATOM 3567 N N . LEU A 1 451 ? -8.954 12.706 4.019 1.00 90.12 451 LEU A N 1
ATOM 3568 C CA . LEU A 1 451 ? -8.572 13.154 5.364 1.00 90.12 451 LEU A CA 1
ATOM 3569 C C . LEU A 1 451 ? -8.878 14.638 5.604 1.00 90.12 451 LEU A C 1
ATOM 3571 O O . LEU A 1 451 ? -9.130 15.037 6.734 1.00 90.12 451 LEU A O 1
ATOM 3575 N N . HIS A 1 452 ? -8.867 15.458 4.551 1.00 87.31 452 HIS A N 1
ATOM 3576 C CA . HIS A 1 452 ? -9.163 16.894 4.644 1.00 87.31 452 HIS A CA 1
ATOM 3577 C C . HIS A 1 452 ? -10.656 17.186 4.826 1.00 87.31 452 HIS A C 1
ATOM 3579 O O . HIS A 1 452 ? -11.017 18.241 5.336 1.00 87.31 452 HIS A O 1
ATOM 3585 N N . ASN A 1 453 ? -11.521 16.240 4.458 1.00 84.94 453 ASN A N 1
ATOM 3586 C CA . ASN A 1 453 ? -12.976 16.357 4.581 1.00 84.94 453 ASN A CA 1
ATOM 3587 C C . ASN A 1 453 ? -13.512 15.746 5.885 1.00 84.94 453 ASN A C 1
ATOM 3589 O O . ASN A 1 453 ? -14.584 15.140 5.876 1.00 84.94 453 ASN A O 1
ATOM 3593 N N . ILE A 1 454 ? -12.744 15.825 6.973 1.00 86.25 454 ILE A N 1
ATOM 3594 C CA . ILE A 1 454 ? -13.110 15.294 8.291 1.00 86.25 454 ILE A CA 1
ATOM 3595 C C . ILE A 1 454 ? -12.914 16.412 9.312 1.00 86.25 454 ILE A C 1
ATOM 3597 O O . ILE A 1 454 ? -11.782 16.807 9.579 1.00 86.25 454 ILE A O 1
ATOM 3601 N N . SER A 1 455 ? -14.002 16.924 9.883 1.00 84.50 455 SER A N 1
ATOM 3602 C CA . SER A 1 455 ? -13.980 18.055 10.825 1.00 84.50 455 SER A CA 1
ATOM 3603 C C . SER A 1 455 ? -14.118 17.642 12.293 1.00 84.50 455 SER A C 1
ATOM 3605 O O . SER A 1 455 ? -13.960 18.482 13.185 1.00 84.50 455 SER A O 1
ATOM 3607 N N . ASN A 1 456 ? -14.396 16.362 12.566 1.00 84.75 456 ASN A N 1
ATOM 3608 C CA . ASN A 1 456 ? -14.584 15.866 13.925 1.00 84.75 456 ASN A CA 1
ATOM 3609 C C . ASN A 1 456 ? -13.705 14.646 14.233 1.00 84.75 456 ASN A C 1
ATOM 3611 O O . ASN A 1 456 ? -12.601 14.814 14.757 1.00 84.75 456 ASN A O 1
ATOM 3615 N N . THR A 1 457 ? -14.168 13.433 13.908 1.00 85.19 457 THR A N 1
ATOM 3616 C CA . THR A 1 457 ? -13.505 12.185 14.320 1.00 85.19 457 THR A CA 1
ATOM 3617 C C . THR A 1 457 ? -13.114 11.308 13.129 1.00 85.19 457 THR A C 1
ATOM 3619 O O . THR A 1 457 ? -13.931 11.012 12.260 1.00 85.19 457 THR A O 1
ATOM 3622 N N . LEU A 1 458 ? -11.862 10.847 13.104 1.00 90.62 458 LEU A N 1
ATOM 3623 C CA . LEU A 1 458 ? -11.374 9.812 12.195 1.00 90.62 458 LEU A CA 1
ATOM 3624 C C . LEU A 1 458 ? -11.200 8.491 12.951 1.00 90.62 458 LEU A C 1
ATOM 3626 O O . LEU A 1 458 ? -10.334 8.372 13.815 1.00 90.62 458 LEU A O 1
ATOM 3630 N N . CYS A 1 459 ? -11.974 7.477 12.580 1.00 90.69 459 CYS A N 1
ATOM 3631 C CA . CYS A 1 459 ? -11.898 6.141 13.165 1.00 90.69 459 CYS A CA 1
ATOM 3632 C C . CYS A 1 459 ? -11.035 5.221 12.298 1.00 90.69 459 CYS A C 1
ATOM 3634 O O . CYS A 1 459 ? -11.343 4.982 11.132 1.00 90.69 459 CYS A O 1
ATOM 3636 N N . LEU A 1 460 ? -9.966 4.671 12.860 1.00 94.38 460 LEU A N 1
ATOM 3637 C CA . LEU A 1 460 ? -9.065 3.726 12.212 1.00 94.38 460 LEU A CA 1
ATOM 3638 C C . LEU A 1 460 ? -9.286 2.331 12.800 1.00 94.38 460 LEU A C 1
ATOM 3640 O O . LEU A 1 460 ? -9.106 2.113 13.995 1.00 94.38 460 LEU A O 1
ATOM 3644 N N . LEU A 1 461 ? -9.680 1.383 11.953 1.00 93.25 461 LEU A N 1
ATOM 3645 C CA . LEU A 1 461 ? -10.048 0.020 12.337 1.00 93.25 461 LEU A CA 1
ATOM 3646 C C . LEU A 1 461 ? -9.054 -0.962 11.712 1.00 93.25 461 LEU A C 1
ATOM 3648 O O . LEU A 1 461 ? -9.123 -1.235 10.509 1.00 93.25 461 LEU A O 1
ATOM 3652 N N . ALA A 1 462 ? -8.106 -1.455 12.512 1.00 95.56 462 ALA A N 1
ATOM 3653 C CA . ALA A 1 462 ? -7.021 -2.324 12.052 1.00 95.56 462 ALA A CA 1
ATOM 3654 C C . ALA A 1 462 ? -7.197 -3.753 12.564 1.00 95.56 462 ALA A C 1
ATOM 3656 O O . ALA A 1 462 ? -7.344 -3.961 13.762 1.00 95.56 462 ALA A O 1
ATOM 3657 N N . GLY A 1 463 ? -7.094 -4.749 11.685 1.00 93.19 463 GLY A N 1
ATOM 3658 C CA . GLY A 1 463 ? -6.972 -6.157 12.070 1.00 93.19 463 GLY A CA 1
ATOM 3659 C C . GLY A 1 463 ? -5.589 -6.712 11.729 1.00 93.19 463 GLY A C 1
ATOM 3660 O O . GLY A 1 463 ? -5.252 -6.834 10.548 1.00 93.19 463 GLY A O 1
ATOM 3661 N N . GLY A 1 464 ? -4.788 -7.089 12.731 1.00 91.50 464 GLY A N 1
ATOM 3662 C CA . GLY A 1 464 ? -3.457 -7.680 12.527 1.00 91.50 464 GLY A CA 1
ATOM 3663 C C . GLY A 1 464 ? -2.525 -6.826 11.647 1.00 91.50 464 GLY A C 1
ATOM 3664 O O . GLY A 1 464 ? -2.209 -5.690 11.979 1.00 91.50 464 GLY A O 1
ATOM 3665 N N . SER A 1 465 ? -2.076 -7.342 10.494 1.00 92.69 465 SER A N 1
ATOM 3666 C CA . SER A 1 465 ? -1.211 -6.582 9.567 1.00 92.69 465 SER A CA 1
ATOM 3667 C C . SER A 1 465 ? -1.915 -5.405 8.871 1.00 92.69 465 SER A C 1
ATOM 3669 O O . SER A 1 465 ? -1.257 -4.605 8.203 1.00 92.69 465 SER A O 1
ATOM 3671 N N . GLY A 1 466 ? -3.235 -5.260 9.045 1.00 95.12 466 GLY A N 1
ATOM 3672 C CA . GLY A 1 466 ? -4.010 -4.111 8.572 1.00 95.12 466 GLY A CA 1
ATOM 3673 C C . GLY A 1 466 ? -3.612 -2.772 9.205 1.00 95.12 466 GLY A C 1
ATOM 3674 O O . GLY A 1 466 ? -4.037 -1.725 8.737 1.00 95.12 466 GLY A O 1
ATOM 3675 N N . ILE A 1 467 ? -2.745 -2.780 10.221 1.00 96.56 467 ILE A N 1
ATOM 3676 C CA . ILE A 1 467 ? -2.154 -1.564 10.796 1.00 96.56 467 ILE A CA 1
ATOM 3677 C C . ILE A 1 467 ? -1.205 -0.831 9.834 1.00 96.56 467 ILE A C 1
ATOM 3679 O O . ILE A 1 467 ? -1.005 0.374 9.950 1.00 96.56 467 ILE A O 1
ATOM 3683 N N . THR A 1 468 ? -0.622 -1.539 8.862 1.00 97.06 468 THR A N 1
ATOM 3684 C CA . THR A 1 468 ? 0.426 -1.009 7.969 1.00 97.06 468 THR A CA 1
ATOM 3685 C C . THR A 1 468 ? 0.065 0.295 7.238 1.00 97.06 468 THR A C 1
ATOM 3687 O O . THR A 1 468 ? 0.852 1.237 7.335 1.00 97.06 468 THR A O 1
ATOM 3690 N N . PRO A 1 469 ? -1.100 0.454 6.572 1.00 96.69 469 PRO A N 1
ATOM 3691 C CA . PRO A 1 469 ? -1.473 1.744 5.984 1.00 96.69 469 PRO A CA 1
ATOM 3692 C C . PRO A 1 469 ? -1.622 2.866 7.017 1.00 96.69 469 PRO A C 1
ATOM 3694 O O . PRO A 1 469 ? -1.420 4.033 6.681 1.00 96.69 469 PRO A O 1
ATOM 3697 N N . PHE A 1 470 ? -1.963 2.540 8.266 1.00 97.31 470 PHE A N 1
ATOM 3698 C CA . PHE A 1 470 ? -2.223 3.542 9.296 1.00 97.31 470 PHE A CA 1
ATOM 3699 C C . PHE A 1 470 ? -0.948 4.168 9.842 1.00 97.31 470 PHE A C 1
ATOM 3701 O O . PHE A 1 470 ? -0.998 5.325 10.234 1.00 97.31 470 PHE A O 1
ATOM 3708 N N . VAL A 1 471 ? 0.199 3.484 9.774 1.00 96.25 471 VAL A N 1
ATOM 3709 C CA . VAL A 1 471 ? 1.500 4.056 10.168 1.00 96.25 471 VAL A CA 1
ATOM 3710 C C . VAL A 1 471 ? 1.759 5.372 9.431 1.00 96.25 471 VAL A C 1
ATOM 3712 O O . VAL A 1 471 ? 1.945 6.415 10.053 1.00 96.25 471 VAL A O 1
ATOM 3715 N N . ARG A 1 472 ? 1.691 5.353 8.094 1.00 95.25 472 ARG A N 1
ATOM 3716 C CA . ARG A 1 472 ? 1.948 6.549 7.276 1.00 95.25 472 ARG A CA 1
ATOM 3717 C C . ARG A 1 472 ? 0.803 7.559 7.309 1.00 95.25 472 ARG A C 1
ATOM 3719 O O . ARG A 1 472 ? 1.056 8.751 7.163 1.00 95.25 472 ARG A O 1
ATOM 3726 N N . ILE A 1 473 ? -0.442 7.116 7.514 1.00 95.50 473 ILE A N 1
ATOM 3727 C CA . ILE A 1 473 ? -1.576 8.034 7.721 1.00 95.50 473 ILE A CA 1
ATOM 3728 C C . ILE A 1 473 ? -1.397 8.807 9.031 1.00 95.50 473 ILE A C 1
ATOM 3730 O O . ILE A 1 473 ? -1.521 10.026 9.027 1.00 95.50 473 ILE A O 1
ATOM 3734 N N . ILE A 1 474 ? -1.062 8.133 10.133 1.00 95.56 474 ILE A N 1
ATOM 3735 C CA . ILE A 1 474 ? -0.845 8.784 11.428 1.00 95.56 474 ILE A CA 1
ATOM 3736 C C . ILE A 1 474 ? 0.354 9.722 11.373 1.00 95.56 474 ILE A C 1
ATOM 3738 O O . ILE A 1 474 ? 0.219 10.868 11.786 1.00 95.56 474 ILE A O 1
ATOM 3742 N N . GLN A 1 475 ? 1.476 9.302 10.789 1.00 93.12 475 GLN A N 1
ATOM 3743 C CA . GLN A 1 475 ? 2.635 10.179 10.609 1.00 93.12 475 GLN A CA 1
ATOM 3744 C C . GLN A 1 475 ? 2.283 11.428 9.775 1.00 93.12 475 GLN A C 1
ATOM 3746 O O . GLN A 1 475 ? 2.668 12.549 10.112 1.00 93.12 475 GLN A O 1
ATOM 3751 N N . TYR A 1 476 ? 1.486 11.262 8.711 1.00 92.19 476 TYR A N 1
ATOM 3752 C CA . TYR A 1 476 ? 0.979 12.374 7.902 1.00 92.19 476 TYR A CA 1
ATOM 3753 C C . TYR A 1 476 ? 0.117 13.347 8.714 1.00 92.19 476 TYR A C 1
ATOM 3755 O O . TYR A 1 476 ? 0.278 14.560 8.565 1.00 92.19 476 TYR A O 1
ATOM 3763 N N . LEU A 1 477 ? -0.775 12.830 9.564 1.00 92.88 477 LEU A N 1
ATOM 3764 C CA . LEU A 1 477 ? -1.632 13.634 10.438 1.00 92.88 477 LEU A CA 1
ATOM 3765 C C . LEU A 1 477 ? -0.825 14.329 11.538 1.00 92.88 477 LEU A C 1
ATOM 3767 O O . LEU A 1 477 ? -1.031 15.517 11.769 1.00 92.88 477 LEU A O 1
ATOM 3771 N N . TYR A 1 478 ? 0.133 13.633 12.153 1.00 91.69 478 TYR A N 1
ATOM 3772 C CA . TYR A 1 478 ? 1.002 14.159 13.205 1.00 91.69 478 TYR A CA 1
ATOM 3773 C C . TYR A 1 478 ? 1.733 15.429 12.744 1.00 91.69 478 TYR A C 1
ATOM 3775 O O . TYR A 1 478 ? 1.653 16.469 13.395 1.00 91.69 478 TYR A O 1
ATOM 3783 N N . HIS A 1 479 ? 2.343 15.398 11.555 1.00 89.19 479 HIS A N 1
ATOM 3784 C CA . HIS A 1 479 ? 3.059 16.553 10.998 1.00 89.19 479 HIS A CA 1
ATOM 3785 C C . HIS A 1 479 ? 2.159 17.646 10.400 1.00 89.19 479 HIS A C 1
ATOM 3787 O O . HIS A 1 479 ? 2.639 18.741 10.109 1.00 89.19 479 HIS A O 1
ATOM 3793 N N . ARG A 1 480 ? 0.864 17.378 10.192 1.00 88.69 480 ARG A N 1
ATOM 3794 C CA . ARG A 1 480 ? -0.095 18.322 9.584 1.00 88.69 480 ARG A CA 1
ATOM 3795 C C . ARG A 1 480 ? -1.274 18.655 10.494 1.00 88.69 480 ARG A C 1
ATOM 3797 O O . ARG A 1 480 ? -2.277 19.196 10.036 1.00 88.69 480 ARG A O 1
ATOM 3804 N N . ARG A 1 481 ? -1.150 18.398 11.795 1.00 84.88 481 ARG A N 1
ATOM 3805 C CA . ARG A 1 481 ? -2.223 18.617 12.774 1.00 84.88 481 ARG A CA 1
ATOM 3806 C C . ARG A 1 481 ? -2.741 20.059 12.787 1.00 84.88 481 ARG A C 1
ATOM 3808 O O . ARG A 1 481 ? -3.917 20.277 13.031 1.00 84.88 481 ARG A O 1
ATOM 3815 N N . ALA A 1 482 ? -1.886 21.040 12.492 1.00 85.00 482 ALA A N 1
ATOM 3816 C CA . ALA A 1 482 ? -2.281 22.448 12.430 1.00 85.00 482 ALA A CA 1
ATOM 3817 C C . ALA A 1 482 ? -3.090 22.821 11.171 1.00 85.00 482 ALA A C 1
ATOM 3819 O O . ALA A 1 482 ? -3.760 23.850 11.170 1.00 85.00 482 ALA A O 1
ATOM 3820 N N . SER A 1 483 ? -3.012 22.030 10.095 1.00 86.56 483 SER A N 1
ATOM 3821 C CA . SER A 1 483 ? -3.649 22.328 8.803 1.00 86.56 483 SER A CA 1
ATOM 3822 C C . SER A 1 483 ? -4.802 21.393 8.443 1.00 86.56 483 SER A C 1
ATOM 3824 O O . SER A 1 483 ? -5.544 21.687 7.509 1.00 86.56 483 SER A O 1
ATOM 3826 N N . ILE A 1 484 ? -4.970 20.288 9.170 1.00 85.94 484 ILE A N 1
ATOM 3827 C CA . ILE A 1 484 ? -6.044 19.316 8.958 1.00 85.94 484 ILE A CA 1
ATOM 3828 C C . ILE A 1 484 ? -7.108 19.501 10.052 1.00 85.94 484 ILE A C 1
ATOM 3830 O O . ILE A 1 484 ? -6.752 19.534 11.227 1.00 85.94 484 ILE A O 1
ATOM 3834 N N . PRO A 1 485 ? -8.406 19.587 9.705 1.00 85.62 485 PRO A N 1
ATOM 3835 C CA . PRO A 1 485 ? -9.464 19.953 10.654 1.00 85.62 485 PRO A CA 1
ATOM 3836 C C . PRO A 1 485 ? -9.888 18.837 11.630 1.00 85.62 485 PRO A C 1
ATOM 3838 O O . PRO A 1 485 ? -10.824 19.030 12.405 1.00 85.62 485 PRO A O 1
ATOM 3841 N N . ILE A 1 486 ? -9.219 17.682 11.618 1.00 88.75 486 ILE A N 1
ATOM 3842 C CA . ILE A 1 486 ? -9.567 16.529 12.457 1.00 88.75 486 ILE A CA 1
ATOM 3843 C C . ILE A 1 486 ? -9.274 16.840 13.927 1.00 88.75 486 ILE A C 1
ATOM 3845 O O . ILE A 1 486 ? -8.139 17.146 14.293 1.00 88.75 486 ILE A O 1
ATOM 3849 N N . LYS A 1 487 ? -10.289 16.691 14.783 1.00 86.50 487 LYS A N 1
ATOM 3850 C CA . LYS A 1 487 ? -10.166 16.902 16.233 1.00 86.50 487 LYS A CA 1
ATOM 3851 C C . LYS A 1 487 ? -9.682 15.651 16.949 1.00 86.50 487 LYS A C 1
ATOM 3853 O O . LYS A 1 487 ? -8.823 15.747 17.821 1.00 86.50 487 LYS A O 1
ATOM 3858 N N . HIS A 1 488 ? -10.222 14.494 16.569 1.00 86.44 488 HIS A N 1
ATOM 3859 C CA . HIS A 1 488 ? -9.936 13.215 17.209 1.00 86.44 488 HIS A CA 1
ATOM 3860 C C . HIS A 1 488 ? -9.631 12.129 16.180 1.00 86.44 488 HIS A C 1
ATOM 3862 O O . HIS A 1 488 ? -10.318 11.984 15.172 1.00 86.44 488 HIS A O 1
ATOM 3868 N N . VAL A 1 489 ? -8.618 11.325 16.463 1.00 91.31 489 VAL A N 1
ATOM 3869 C CA . VAL A 1 489 ? -8.241 10.131 15.721 1.00 91.31 489 VAL A CA 1
ATOM 3870 C C . VAL A 1 489 ? -8.309 8.963 16.690 1.00 91.31 489 VAL A C 1
ATOM 3872 O O . VAL A 1 489 ? -7.600 8.947 17.691 1.00 91.31 489 VAL A O 1
ATOM 3875 N N . VAL A 1 490 ? -9.176 7.999 16.404 1.00 89.88 490 VAL A N 1
ATOM 3876 C CA . VAL A 1 490 ? -9.415 6.831 17.255 1.00 89.88 490 VAL A CA 1
ATOM 3877 C C . VAL A 1 490 ? -8.897 5.597 16.536 1.00 89.88 490 VAL A C 1
ATOM 3879 O O . VAL A 1 490 ? -9.456 5.203 15.516 1.00 89.88 490 VAL A O 1
ATOM 3882 N N . LEU A 1 491 ? -7.834 4.980 17.049 1.00 93.19 491 LEU A N 1
ATOM 3883 C CA . LEU A 1 491 ? -7.285 3.727 16.537 1.00 93.19 491 LEU A CA 1
ATOM 3884 C C . LEU A 1 491 ? -7.769 2.549 17.385 1.00 93.19 491 LEU A C 1
ATOM 3886 O O . LEU A 1 491 ? -7.309 2.352 18.507 1.00 93.19 491 LEU A O 1
ATOM 3890 N N . LEU A 1 492 ? -8.645 1.731 16.808 1.00 91.94 492 LEU A N 1
ATOM 3891 C CA . LEU A 1 492 ? -9.040 0.431 17.343 1.00 91.94 492 LEU A CA 1
ATOM 3892 C C . LEU A 1 492 ? -8.224 -0.654 16.636 1.00 91.94 492 LEU A C 1
ATOM 3894 O O . LEU A 1 492 ? -8.373 -0.872 15.426 1.00 91.94 492 LEU A O 1
ATOM 3898 N N . PHE A 1 493 ? -7.352 -1.326 17.386 1.00 93.50 493 PHE A N 1
ATOM 3899 C CA . PHE A 1 493 ? -6.410 -2.293 16.830 1.00 93.50 493 PHE A CA 1
ATOM 3900 C C . PHE A 1 493 ? -6.677 -3.708 17.352 1.00 93.50 493 PHE A C 1
ATOM 3902 O O . PHE A 1 493 ? -6.410 -4.020 18.508 1.00 93.50 493 PHE A O 1
ATOM 3909 N N . PHE A 1 494 ? -7.227 -4.558 16.485 1.00 91.81 494 PHE A N 1
ATOM 3910 C CA . PHE A 1 494 ? -7.722 -5.891 16.804 1.00 91.81 494 PHE A CA 1
ATOM 3911 C C . PHE A 1 494 ? -6.667 -6.976 16.560 1.00 91.81 494 PHE A C 1
ATOM 3913 O O . PHE A 1 494 ? -6.223 -7.198 15.423 1.00 91.81 494 PHE A O 1
ATOM 3920 N N . ASN A 1 495 ? -6.339 -7.715 17.621 1.00 89.38 495 ASN A N 1
ATOM 3921 C CA . ASN A 1 495 ? -5.328 -8.773 17.632 1.00 89.38 495 ASN A CA 1
ATOM 3922 C C . ASN A 1 495 ? -5.807 -10.010 18.412 1.00 89.38 495 ASN A C 1
ATOM 3924 O O . ASN A 1 495 ? -6.821 -9.976 19.112 1.00 89.38 495 ASN A O 1
ATOM 3928 N N . GLU A 1 496 ? -5.106 -11.139 18.262 1.00 84.69 496 GLU A N 1
ATOM 3929 C CA . GLU A 1 496 ? -5.399 -12.340 19.055 1.00 84.69 496 GLU A CA 1
ATOM 3930 C C . GLU A 1 496 ? -4.925 -12.155 20.489 1.00 84.69 496 GLU A C 1
ATOM 3932 O O . GLU A 1 496 ? -5.752 -12.175 21.392 1.00 84.69 496 GLU A O 1
ATOM 3937 N N . THR A 1 497 ? -3.636 -11.897 20.696 1.00 84.94 497 THR A N 1
ATOM 3938 C CA . THR A 1 497 ? -3.077 -11.616 22.025 1.00 84.94 497 THR A CA 1
ATOM 3939 C C . THR A 1 497 ? -2.420 -10.237 22.072 1.00 84.94 497 THR A C 1
ATOM 3941 O O . THR A 1 497 ? -2.202 -9.602 21.036 1.00 84.94 497 THR A O 1
ATOM 3944 N N . PHE A 1 498 ? -2.097 -9.750 23.273 1.00 86.12 498 PHE A N 1
ATOM 3945 C CA . PHE A 1 498 ? -1.419 -8.460 23.423 1.00 86.12 498 PHE A CA 1
ATOM 3946 C C . PHE A 1 498 ? -0.009 -8.479 22.811 1.00 86.12 498 PHE A C 1
ATOM 3948 O O . PHE A 1 498 ? 0.422 -7.498 22.215 1.00 86.12 498 PHE A O 1
ATOM 3955 N N . GLU A 1 499 ? 0.681 -9.623 22.844 1.00 87.56 499 GLU A N 1
ATOM 3956 C CA . GLU A 1 499 ? 2.007 -9.793 22.230 1.00 87.56 499 GLU A CA 1
ATOM 3957 C C . GLU A 1 499 ? 1.978 -9.726 20.697 1.00 87.56 499 GLU A C 1
ATOM 3959 O O . GLU A 1 499 ? 3.030 -9.601 20.068 1.00 87.56 499 GLU A O 1
ATOM 3964 N N . ASP A 1 500 ? 0.798 -9.833 20.082 1.00 90.06 500 ASP A N 1
ATOM 3965 C CA . ASP A 1 500 ? 0.628 -9.669 18.641 1.00 90.06 500 ASP A CA 1
ATOM 3966 C C . ASP A 1 500 ? 0.443 -8.204 18.229 1.00 90.06 500 ASP A C 1
ATOM 3968 O O . ASP A 1 500 ? 0.458 -7.922 17.027 1.00 90.06 500 ASP A O 1
ATOM 3972 N N . VAL A 1 501 ? 0.231 -7.283 19.175 1.00 92.19 501 VAL A N 1
ATOM 3973 C CA . VAL A 1 501 ? 0.017 -5.858 18.897 1.00 92.19 501 VAL A CA 1
ATOM 3974 C C . VAL A 1 501 ? 1.338 -5.237 18.450 1.00 92.19 501 VAL A C 1
ATOM 3976 O O . VAL A 1 501 ? 2.247 -4.984 19.239 1.00 92.19 501 VAL A O 1
ATOM 3979 N N . ILE A 1 502 ? 1.450 -5.006 17.144 1.00 95.19 502 ILE A N 1
ATOM 3980 C CA . ILE A 1 502 ? 2.642 -4.416 16.535 1.00 95.19 502 ILE A CA 1
ATOM 3981 C C . ILE A 1 502 ? 2.809 -2.986 17.054 1.00 95.19 502 ILE A C 1
ATOM 3983 O O . ILE A 1 502 ? 1.895 -2.173 16.908 1.00 95.19 502 ILE A O 1
ATOM 3987 N N . TRP A 1 503 ? 3.985 -2.696 17.615 1.00 94.88 503 TRP A N 1
ATOM 3988 C CA . TRP A 1 503 ? 4.337 -1.388 18.176 1.00 94.88 503 TRP A CA 1
ATOM 3989 C C . TRP A 1 503 ? 3.396 -0.892 19.282 1.00 94.88 503 TRP A C 1
ATOM 3991 O O . TRP A 1 503 ? 3.056 0.288 19.358 1.00 94.88 503 TRP A O 1
ATOM 4001 N N . ALA A 1 504 ? 2.937 -1.806 20.145 1.00 90.81 504 ALA A N 1
ATOM 4002 C CA . ALA A 1 504 ? 2.018 -1.479 21.235 1.00 90.81 504 ALA A CA 1
ATOM 4003 C C . ALA A 1 504 ? 2.491 -0.287 22.083 1.00 90.81 504 ALA A C 1
ATOM 4005 O O . ALA A 1 504 ? 1.688 0.584 22.409 1.00 90.81 504 ALA A O 1
ATOM 4006 N N . LYS A 1 505 ? 3.789 -0.236 22.408 1.00 90.81 505 LYS A N 1
ATOM 4007 C CA . LYS A 1 505 ? 4.368 0.829 23.227 1.00 90.81 505 LYS A CA 1
ATOM 4008 C C . LYS A 1 505 ? 4.360 2.165 22.486 1.00 90.81 505 LYS A C 1
ATOM 4010 O O . LYS A 1 505 ? 3.962 3.169 23.052 1.00 90.81 505 LYS A O 1
ATOM 4015 N N . GLU A 1 506 ? 4.739 2.179 21.218 1.00 93.00 506 GLU A N 1
ATOM 4016 C CA . GLU A 1 506 ? 4.847 3.392 20.417 1.00 93.00 506 GLU A CA 1
ATOM 4017 C C . GLU A 1 506 ? 3.469 4.033 20.174 1.00 93.00 506 GLU A C 1
ATOM 4019 O O . GLU A 1 506 ? 3.335 5.253 20.242 1.00 93.00 506 GLU A O 1
ATOM 4024 N N . TRP A 1 507 ? 2.418 3.226 19.967 1.00 92.62 507 TRP A N 1
ATOM 4025 C CA . TRP A 1 507 ? 1.039 3.730 19.904 1.00 92.62 507 TRP A CA 1
ATOM 4026 C C . TRP A 1 507 ? 0.554 4.284 21.248 1.00 92.62 507 TRP A C 1
ATOM 4028 O O . TRP A 1 507 ? -0.163 5.285 21.280 1.00 92.62 507 TRP A O 1
ATOM 4038 N N . GLN A 1 508 ? 0.934 3.643 22.356 1.00 89.00 508 GLN A N 1
ATOM 4039 C CA . GLN A 1 508 ? 0.607 4.112 23.703 1.00 89.00 508 GLN A CA 1
ATOM 4040 C C . GLN A 1 508 ? 1.315 5.424 24.029 1.00 89.00 508 GLN A C 1
ATOM 4042 O O . GLN A 1 508 ? 0.675 6.343 24.528 1.00 89.00 508 GLN A O 1
ATOM 4047 N N . ASP A 1 509 ? 2.607 5.522 23.732 1.00 88.94 509 ASP A N 1
ATOM 4048 C CA . ASP A 1 509 ? 3.401 6.723 23.966 1.00 88.94 509 ASP A CA 1
ATOM 4049 C C . ASP A 1 509 ? 2.808 7.902 23.171 1.00 88.94 509 ASP A C 1
ATOM 4051 O O . ASP A 1 509 ? 2.558 8.959 23.749 1.00 88.94 509 ASP A O 1
ATOM 4055 N N . LEU A 1 510 ? 2.415 7.688 21.905 1.00 89.50 510 LEU A N 1
ATOM 4056 C CA . LEU A 1 510 ? 1.718 8.700 21.097 1.00 89.50 510 LEU A CA 1
ATOM 4057 C C . LEU A 1 510 ? 0.376 9.147 21.706 1.00 89.50 510 LEU A C 1
ATOM 4059 O O . LEU A 1 510 ? 0.024 10.326 21.647 1.00 89.50 510 LEU A O 1
ATOM 4063 N N . ALA A 1 511 ? -0.390 8.221 22.287 1.00 86.31 511 ALA A N 1
ATOM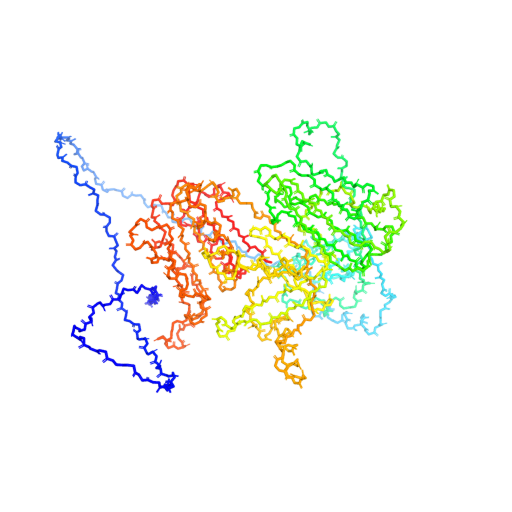 4064 C CA . ALA A 1 511 ? -1.645 8.552 22.961 1.00 86.31 511 ALA A CA 1
ATOM 4065 C C . ALA A 1 511 ? -1.416 9.338 24.268 1.00 86.31 511 ALA A C 1
ATOM 4067 O O . ALA A 1 511 ? -2.241 10.180 24.629 1.00 86.31 511 ALA A O 1
ATOM 4068 N N . LYS A 1 512 ? -0.286 9.103 24.951 1.00 81.62 512 LYS A N 1
ATOM 4069 C CA . LYS A 1 512 ? 0.092 9.759 26.214 1.00 81.62 512 LYS A CA 1
ATOM 4070 C C . LYS A 1 512 ? 0.718 11.137 26.047 1.00 81.62 512 LYS A C 1
ATOM 4072 O O . LYS A 1 512 ? 0.608 11.956 26.956 1.00 81.62 512 LYS A O 1
ATOM 4077 N N . GLU A 1 513 ? 1.325 11.434 24.896 1.00 70.31 513 GLU A N 1
ATOM 4078 C CA . GLU A 1 513 ? 1.926 12.749 24.602 1.00 70.31 513 GLU A CA 1
ATOM 4079 C C . GLU A 1 513 ? 0.959 13.929 24.832 1.00 70.31 513 GLU A C 1
ATOM 4081 O O . GLU A 1 513 ? 1.390 15.076 24.927 1.00 70.31 513 GLU A O 1
ATOM 4086 N N . ASN A 1 514 ? -0.349 13.669 24.942 1.00 57.91 514 ASN A N 1
ATOM 4087 C CA . ASN A 1 514 ? -1.364 14.657 25.276 1.00 57.91 514 ASN A CA 1
ATOM 4088 C C . ASN A 1 514 ? -2.410 14.089 26.260 1.00 57.91 514 ASN A C 1
ATOM 4090 O O . ASN A 1 514 ? -3.584 14.084 25.905 1.00 57.91 514 ASN A O 1
ATOM 4094 N N . GLU A 1 515 ? -2.027 13.614 27.461 1.00 53.41 515 GLU A N 1
ATOM 4095 C CA . GLU A 1 515 ? -2.942 13.157 28.543 1.00 53.41 515 GLU A CA 1
ATOM 4096 C C . GLU A 1 515 ? -3.915 14.264 29.022 1.00 53.41 515 GLU A C 1
ATOM 4098 O O .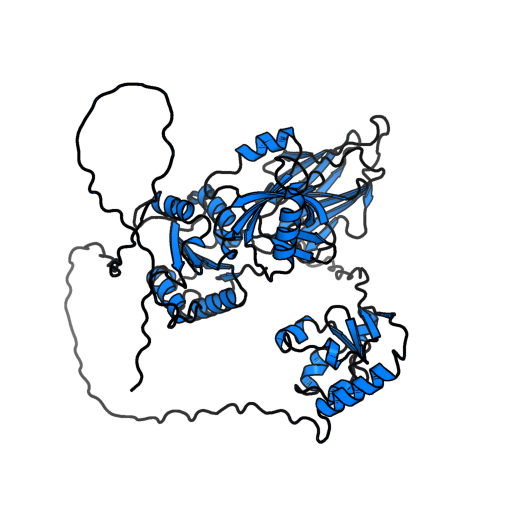 GLU A 1 515 ? -3.852 14.817 30.117 1.00 53.41 515 GLU A O 1
ATOM 4103 N N . SER A 1 516 ? -4.851 14.612 28.154 1.00 59.31 516 SER A N 1
ATOM 4104 C CA . SER A 1 516 ? -5.956 15.527 28.348 1.00 59.31 516 SER A CA 1
ATOM 4105 C C . SER A 1 516 ? -7.160 14.917 27.631 1.00 59.31 516 SER A C 1
ATOM 4107 O O . SER A 1 516 ? -6.993 14.319 26.566 1.00 59.31 516 SER A O 1
ATOM 4109 N N . PRO A 1 517 ? -8.394 15.111 28.127 1.00 52.94 517 PRO A N 1
ATOM 4110 C CA . PRO A 1 517 ? -9.613 14.787 27.377 1.00 52.94 517 PRO A CA 1
ATOM 4111 C C . PRO A 1 517 ? -9.654 15.423 25.973 1.00 52.94 517 PRO A C 1
ATOM 4113 O O . PRO A 1 517 ? -10.405 14.986 25.108 1.00 52.94 517 PRO A O 1
ATOM 4116 N N . SER A 1 518 ? -8.816 16.438 25.740 1.00 63.88 518 SER A N 1
ATOM 4117 C CA . SER A 1 518 ? -8.593 17.111 24.461 1.00 63.88 518 SER A CA 1
ATOM 4118 C C . SER A 1 518 ? -7.510 16.456 23.584 1.00 63.88 518 SER A C 1
ATOM 4120 O O . SER A 1 518 ? -7.042 17.093 22.635 1.00 63.88 518 SER A O 1
ATOM 4122 N N . SER A 1 519 ? -7.064 15.228 23.891 1.00 80.69 519 SER A N 1
ATOM 4123 C CA . SER A 1 519 ? -6.097 14.513 23.051 1.00 80.69 519 SER A CA 1
ATOM 4124 C C . SER A 1 519 ? -6.650 14.330 21.641 1.00 80.69 519 SER A C 1
ATOM 4126 O O . SER A 1 519 ? -7.829 14.021 21.424 1.00 80.69 519 SER A O 1
ATOM 4128 N N . TRP A 1 520 ? -5.768 14.521 20.666 1.00 87.81 520 TRP A N 1
ATOM 4129 C CA . TRP A 1 520 ? -6.103 14.318 19.265 1.00 87.81 520 TRP A CA 1
ATOM 4130 C C . TRP A 1 520 ? -6.020 12.854 18.853 1.00 87.81 520 TRP A C 1
ATOM 4132 O O . TRP A 1 520 ? -6.612 12.500 17.842 1.00 87.81 520 TRP A O 1
ATOM 414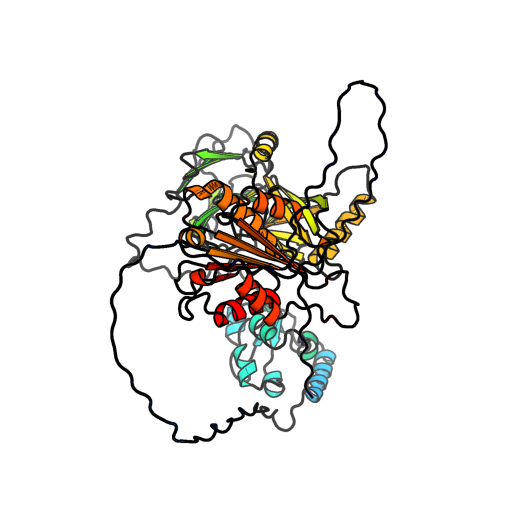2 N N . PHE A 1 521 ? -5.292 12.017 19.594 1.00 90.69 521 PHE A N 1
ATOM 4143 C CA . PHE A 1 521 ? -5.065 10.619 19.250 1.00 90.69 521 PHE A CA 1
ATOM 4144 C C . PHE A 1 521 ? -5.413 9.716 20.428 1.00 90.69 521 PHE A C 1
ATOM 4146 O O . PHE A 1 521 ? -4.955 9.932 21.550 1.00 90.69 521 PHE A O 1
ATOM 4153 N N . HIS A 1 522 ? -6.213 8.694 20.140 1.00 86.81 522 HIS A N 1
ATOM 4154 C CA . HIS A 1 522 ? -6.709 7.714 21.096 1.00 86.81 522 HIS A CA 1
ATOM 4155 C C . HIS A 1 522 ? -6.401 6.318 20.570 1.00 86.81 522 HIS A C 1
ATOM 4157 O O . HIS A 1 522 ? -6.721 6.002 19.422 1.00 86.81 522 HIS A O 1
ATOM 4163 N N . PHE A 1 523 ? -5.793 5.480 21.404 1.00 88.69 523 PHE A N 1
ATOM 4164 C CA . PHE A 1 523 ? -5.390 4.129 21.035 1.00 88.69 523 PHE A CA 1
ATOM 4165 C C . PHE A 1 523 ? -6.077 3.090 21.916 1.00 88.69 523 PHE A C 1
ATOM 4167 O O . PHE A 1 523 ? -5.963 3.128 23.138 1.00 88.69 523 PHE A O 1
ATOM 4174 N N . TYR A 1 524 ? -6.743 2.135 21.272 1.00 87.31 524 TYR A N 1
ATOM 4175 C CA . TYR A 1 524 ? -7.501 1.071 21.915 1.00 87.31 524 TYR A CA 1
ATOM 4176 C C . TYR A 1 524 ? -7.096 -0.290 21.323 1.00 87.31 524 TYR A C 1
ATOM 4178 O O . TYR A 1 524 ? -7.606 -0.689 20.267 1.00 87.31 524 TYR A O 1
ATOM 4186 N N . PRO A 1 525 ? -6.172 -1.028 21.966 1.00 86.94 525 PRO A N 1
ATOM 4187 C CA . PRO A 1 525 ? -5.887 -2.405 21.587 1.00 86.94 525 PRO A CA 1
ATOM 4188 C C . PRO A 1 525 ? -7.063 -3.306 21.989 1.00 86.94 525 PRO A C 1
ATOM 4190 O O . PRO A 1 525 ? -7.471 -3.337 23.149 1.00 86.94 525 PRO A O 1
ATOM 4193 N N . VAL A 1 526 ? -7.596 -4.063 21.032 1.00 85.81 526 VAL A N 1
ATOM 4194 C CA . VAL A 1 526 ? -8.716 -4.988 21.228 1.00 85.81 526 VAL A CA 1
ATOM 4195 C C . VAL A 1 526 ? -8.205 -6.418 21.111 1.00 85.81 526 VAL A C 1
ATOM 4197 O O . VAL A 1 526 ? -7.779 -6.863 20.042 1.00 85.81 526 VAL A O 1
ATOM 4200 N N . ILE A 1 527 ? -8.250 -7.148 22.225 1.00 84.00 527 ILE A N 1
ATOM 4201 C CA . ILE A 1 527 ? -7.675 -8.488 22.338 1.00 84.00 527 ILE A CA 1
ATOM 4202 C C . ILE A 1 527 ? -8.776 -9.535 22.259 1.00 84.00 527 ILE A C 1
ATOM 4204 O O . ILE A 1 527 ? -9.700 -9.565 23.068 1.00 84.00 527 ILE A O 1
ATOM 4208 N N . SER A 1 528 ? -8.661 -10.406 21.264 1.00 77.56 528 SER A N 1
ATOM 4209 C CA . SER A 1 528 ? -9.641 -11.450 20.994 1.00 77.56 528 SER A CA 1
ATOM 4210 C C . SER A 1 528 ? -9.278 -12.804 21.582 1.00 77.56 528 SER A C 1
ATOM 4212 O O . SER A 1 528 ? -9.993 -13.730 21.269 1.00 77.56 528 SER A O 1
ATOM 4214 N N . LYS A 1 529 ? -8.201 -12.971 22.356 1.00 75.12 529 LYS A N 1
ATOM 4215 C CA . LYS A 1 529 ? -7.849 -14.161 23.161 1.00 75.12 529 LYS A CA 1
ATOM 4216 C C . LYS A 1 529 ? -6.998 -13.714 24.367 1.00 75.12 529 LYS A C 1
ATOM 4218 O O . LYS A 1 529 ? -5.770 -13.825 24.320 1.00 75.12 529 LYS A O 1
ATOM 4223 N N . PRO A 1 530 ? -7.598 -13.141 25.423 1.00 65.38 530 PRO A N 1
ATOM 4224 C CA . PRO A 1 530 ? -6.839 -12.727 26.600 1.00 65.38 530 PRO A CA 1
ATOM 4225 C C . PRO A 1 530 ? -6.286 -13.955 27.343 1.00 65.38 530 PRO A C 1
ATOM 4227 O O . PRO A 1 530 ? -6.950 -14.984 27.437 1.00 65.38 530 PRO A O 1
ATOM 4230 N N . VAL A 1 531 ? -5.063 -13.842 27.871 1.00 59.94 531 VAL A N 1
ATOM 4231 C CA . VAL A 1 531 ? -4.290 -14.937 28.503 1.00 59.94 531 VAL A CA 1
ATOM 4232 C C . VAL A 1 531 ? -4.977 -15.527 29.751 1.00 59.94 531 VAL A C 1
ATOM 4234 O O . VAL A 1 531 ? -4.650 -16.630 30.175 1.00 59.94 531 VAL A O 1
ATOM 4237 N N . GLU A 1 532 ? -5.956 -14.823 30.319 1.00 55.59 532 GLU A N 1
ATOM 4238 C CA . GLU A 1 532 ? -6.591 -15.146 31.604 1.00 55.59 532 GLU A CA 1
ATOM 4239 C C . GLU A 1 532 ? -7.897 -15.956 31.490 1.00 55.59 532 GLU A C 1
ATOM 4241 O O . GLU A 1 532 ? -8.436 -16.379 32.511 1.00 55.59 532 GLU A O 1
ATOM 4246 N N . LEU A 1 533 ? -8.408 -16.212 30.279 1.00 51.94 533 LEU A N 1
ATOM 4247 C CA . LEU A 1 533 ? -9.625 -17.010 30.072 1.00 51.94 533 LEU A CA 1
ATOM 4248 C C . LEU A 1 533 ? -9.268 -18.423 29.594 1.00 51.94 533 LEU A C 1
ATOM 4250 O O . LEU A 1 533 ? -8.492 -18.597 28.653 1.00 51.94 533 LEU A O 1
ATOM 4254 N N . SER A 1 534 ? -9.829 -19.446 30.250 1.00 44.75 534 SER A N 1
ATOM 4255 C CA . SER A 1 534 ? -9.570 -20.848 29.903 1.00 44.75 534 SER A CA 1
ATOM 4256 C C . SER A 1 534 ? -9.928 -21.137 28.437 1.00 44.75 534 SER A C 1
ATOM 4258 O O . SER A 1 534 ? -10.967 -20.715 27.929 1.00 44.75 534 SER A O 1
ATOM 4260 N N . SER A 1 535 ? -9.044 -21.854 27.740 1.00 48.34 535 SER A N 1
ATOM 4261 C CA . SER A 1 535 ? -9.072 -22.065 26.285 1.00 48.34 535 SER A CA 1
ATOM 4262 C C . SER A 1 535 ? -10.290 -22.827 25.744 1.00 48.34 535 SER A C 1
ATOM 4264 O O . SER A 1 535 ? -10.443 -22.917 24.527 1.00 48.34 535 SER A O 1
ATOM 4266 N N . GLU A 1 536 ? -11.132 -23.395 26.608 1.00 43.72 536 GLU A N 1
ATOM 4267 C CA . GLU A 1 536 ? -12.251 -24.267 26.221 1.00 43.72 536 GLU A CA 1
ATOM 4268 C C . GLU A 1 536 ? -13.575 -23.517 25.974 1.00 43.72 536 GLU A C 1
ATOM 4270 O O . GLU A 1 536 ? -14.441 -24.043 25.279 1.00 43.72 536 GLU A O 1
ATOM 4275 N N . GLU A 1 537 ? -13.720 -22.269 26.436 1.00 42.59 537 GLU A N 1
ATOM 4276 C CA . GLU A 1 537 ? -14.957 -21.474 26.272 1.00 42.59 537 GLU A CA 1
ATOM 4277 C C . GLU A 1 537 ? -14.881 -20.423 25.149 1.00 42.59 537 GLU A C 1
ATOM 4279 O O . GLU A 1 537 ? -15.865 -19.753 24.828 1.00 42.59 537 GLU A O 1
ATOM 4284 N N . TRP A 1 538 ? -13.719 -20.264 24.511 1.00 40.91 538 TRP A N 1
ATOM 4285 C CA . TRP A 1 538 ? -13.440 -19.096 23.684 1.00 40.91 538 TRP A CA 1
ATOM 4286 C C . TRP A 1 538 ? -13.396 -19.401 22.176 1.00 40.91 538 TRP A C 1
ATOM 4288 O O . TRP A 1 538 ? -12.492 -20.068 21.674 1.00 40.91 538 TRP A O 1
ATOM 4298 N N . THR A 1 539 ? -14.335 -18.844 21.400 1.00 39.53 539 THR A N 1
ATOM 4299 C CA . THR A 1 539 ? -14.457 -19.114 19.947 1.00 39.53 539 THR A CA 1
ATOM 4300 C C . THR A 1 539 ? -13.587 -18.229 19.037 1.00 39.53 539 THR A C 1
ATOM 4302 O O . THR A 1 539 ? -13.645 -18.345 17.811 1.00 39.53 539 THR A O 1
ATOM 4305 N N . GLY A 1 540 ? -12.716 -17.379 19.595 1.00 43.31 540 GLY A N 1
ATOM 4306 C CA . GLY A 1 540 ? -11.583 -16.774 18.874 1.00 43.31 540 GLY A CA 1
ATOM 4307 C C . GLY A 1 540 ? -11.928 -15.786 17.754 1.00 43.31 540 GLY A C 1
ATOM 4308 O O . GLY A 1 540 ? -11.047 -15.441 16.969 1.00 43.31 540 GLY A O 1
ATOM 4309 N N . ARG A 1 541 ? -13.183 -15.338 17.636 1.00 49.66 541 ARG A N 1
ATOM 4310 C CA . ARG A 1 541 ? -13.598 -14.330 16.650 1.00 49.66 541 ARG A CA 1
ATOM 4311 C C . ARG A 1 541 ? -14.122 -13.092 17.362 1.00 49.66 541 ARG A C 1
ATOM 4313 O O . ARG A 1 541 ? -14.973 -13.206 18.237 1.00 49.66 541 ARG A O 1
ATOM 4320 N N . VAL A 1 542 ? -13.653 -11.916 16.938 1.00 57.72 542 VAL A N 1
ATOM 4321 C CA . VAL A 1 542 ? -14.266 -10.630 17.303 1.00 57.72 542 VAL A CA 1
ATOM 4322 C C . VAL A 1 542 ? -15.733 -10.694 16.885 1.00 57.72 542 VAL A C 1
ATOM 4324 O O . VAL A 1 542 ? -16.037 -10.823 15.697 1.00 57.72 542 VAL A O 1
ATOM 4327 N N . SER A 1 543 ? -16.639 -10.700 17.860 1.00 62.66 543 SER A N 1
ATOM 4328 C CA . SER A 1 543 ? -18.071 -10.751 17.589 1.00 62.66 543 SER A CA 1
ATOM 4329 C C . SER A 1 543 ? -18.562 -9.386 17.103 1.00 62.66 543 SER A C 1
ATOM 4331 O O . SER A 1 543 ? -17.975 -8.350 17.412 1.00 62.66 543 SER A O 1
ATOM 4333 N N . ILE A 1 544 ? -19.664 -9.380 16.352 1.00 63.91 544 ILE A N 1
ATOM 4334 C CA . ILE A 1 544 ? -20.355 -8.142 15.958 1.00 63.91 544 ILE A CA 1
ATOM 4335 C C . ILE A 1 544 ? -20.687 -7.309 17.208 1.00 63.91 544 ILE A C 1
ATOM 4337 O O . ILE A 1 544 ? -20.404 -6.119 17.227 1.00 63.91 544 ILE A O 1
ATOM 4341 N N . LYS A 1 545 ? -21.146 -7.962 18.286 1.00 64.00 545 LYS A N 1
ATOM 4342 C CA . LYS A 1 545 ? -21.432 -7.327 19.582 1.00 64.00 545 LYS A CA 1
ATOM 4343 C C . LYS A 1 545 ? -20.209 -6.653 20.216 1.00 64.00 545 LYS A C 1
ATOM 4345 O O . LYS A 1 545 ? -20.319 -5.546 20.721 1.00 64.00 545 LYS A O 1
ATOM 4350 N N . LEU A 1 546 ? -19.040 -7.305 20.184 1.00 64.19 546 LEU A N 1
ATOM 4351 C CA . LEU A 1 546 ? -17.788 -6.718 20.682 1.00 64.19 546 LEU A CA 1
ATOM 4352 C C . LEU A 1 546 ? -17.449 -5.447 19.903 1.00 64.19 546 LEU A C 1
ATOM 4354 O O . LEU A 1 546 ? -17.065 -4.438 20.482 1.00 64.19 546 LEU A O 1
ATOM 4358 N N . PHE A 1 547 ? -17.617 -5.490 18.586 1.00 69.94 547 PHE A N 1
ATOM 4359 C CA . PHE A 1 547 ? -17.369 -4.328 17.754 1.00 69.94 547 PHE A CA 1
ATOM 4360 C C . PHE A 1 547 ? -18.363 -3.195 18.052 1.00 69.94 547 PHE A C 1
ATOM 4362 O O . PHE A 1 547 ? -17.934 -2.059 18.213 1.00 69.94 547 PHE A O 1
ATOM 4369 N N . GLU A 1 548 ? -19.658 -3.489 18.199 1.00 70.69 548 GLU A N 1
ATOM 4370 C CA . GLU A 1 548 ? -20.669 -2.507 18.623 1.00 70.69 548 GLU A CA 1
ATOM 4371 C C . GLU A 1 548 ? -20.301 -1.843 19.950 1.00 70.69 548 GLU A C 1
ATOM 4373 O O . GLU A 1 548 ? -20.340 -0.619 20.045 1.00 70.69 548 GLU A O 1
ATOM 4378 N N . GLN A 1 549 ? -19.872 -2.632 20.937 1.00 68.06 549 GLN A N 1
ATOM 4379 C CA . GLN A 1 549 ? -19.453 -2.125 22.239 1.00 68.06 549 GLN A CA 1
ATOM 4380 C C . GLN A 1 549 ? -18.224 -1.213 22.125 1.00 68.06 549 GLN A C 1
ATOM 4382 O O . GLN A 1 549 ? -18.237 -0.104 22.646 1.00 68.06 549 GLN A O 1
ATOM 4387 N N . CYS A 1 550 ? -17.189 -1.619 21.381 1.00 69.06 550 CYS A N 1
ATOM 4388 C CA . CYS A 1 550 ? -16.012 -0.777 21.148 1.00 69.06 550 CYS A CA 1
ATOM 4389 C C . CYS A 1 550 ? -16.366 0.540 20.444 1.00 69.06 550 CYS A C 1
ATOM 4391 O O . CYS A 1 550 ? -15.813 1.583 20.771 1.00 69.06 550 CYS A O 1
ATOM 4393 N N . ILE A 1 551 ? -17.282 0.508 19.475 1.00 72.00 551 ILE A N 1
ATOM 4394 C CA . ILE A 1 551 ? -17.767 1.717 18.801 1.00 72.00 551 ILE A CA 1
ATOM 4395 C C . ILE A 1 551 ? -18.500 2.618 19.803 1.00 72.00 551 ILE A C 1
ATOM 4397 O O . ILE A 1 551 ? -18.207 3.806 19.863 1.00 72.00 551 ILE A O 1
ATOM 4401 N N . GLN A 1 552 ? -19.391 2.064 20.625 1.00 71.31 552 GLN A N 1
ATOM 4402 C CA . GLN A 1 552 ? -20.137 2.823 21.636 1.00 71.31 552 GLN A CA 1
ATOM 4403 C C . GLN A 1 552 ? -19.238 3.417 22.730 1.00 71.31 552 GLN A C 1
ATOM 4405 O O . GLN A 1 552 ? -19.487 4.535 23.177 1.00 71.31 552 GLN A O 1
ATOM 4410 N N . ASP A 1 553 ? -18.197 2.691 23.141 1.00 65.19 553 ASP A N 1
ATOM 4411 C CA . ASP A 1 553 ? -17.308 3.090 24.235 1.00 65.19 553 ASP A CA 1
ATOM 4412 C C . ASP A 1 553 ? -16.197 4.048 23.788 1.00 65.19 553 ASP A C 1
ATOM 4414 O O . ASP A 1 553 ? -15.775 4.909 24.562 1.00 65.19 553 ASP A O 1
ATOM 4418 N N . CYS A 1 554 ? -15.700 3.902 22.555 1.00 66.75 554 CYS A N 1
ATOM 4419 C CA . CYS A 1 554 ? -14.506 4.609 22.083 1.00 66.75 554 CYS A CA 1
ATOM 4420 C C . CYS A 1 554 ? -14.803 5.739 21.089 1.00 66.75 554 CYS A C 1
ATOM 4422 O O . CYS A 1 554 ? -13.943 6.595 20.880 1.00 66.75 554 CYS A O 1
ATOM 4424 N N . ILE A 1 555 ? -15.980 5.759 20.453 1.00 68.38 555 ILE A N 1
ATOM 4425 C CA . ILE A 1 555 ? -16.363 6.812 19.503 1.00 68.38 555 ILE A CA 1
ATOM 4426 C C . ILE A 1 555 ? -17.379 7.741 20.183 1.00 68.38 555 ILE A C 1
ATOM 4428 O O . ILE A 1 555 ? -18.452 7.286 20.578 1.00 68.38 555 ILE A O 1
ATOM 4432 N N . PRO A 1 556 ? -17.093 9.051 20.319 1.00 62.19 556 PRO A N 1
ATOM 4433 C CA . PRO A 1 556 ? -17.999 9.981 20.990 1.00 62.19 556 PRO A CA 1
ATOM 4434 C C . PRO A 1 556 ? -19.400 9.967 20.364 1.00 62.19 556 PRO A C 1
ATOM 4436 O O . PRO A 1 556 ? -19.540 10.114 19.153 1.00 62.19 556 PRO A O 1
ATOM 4439 N N . SER A 1 557 ? -20.462 9.870 21.163 1.00 55.16 557 SER A N 1
ATOM 4440 C CA . SER A 1 557 ? -21.850 9.798 20.668 1.00 55.16 557 SER A CA 1
ATOM 4441 C C . SER A 1 557 ? -22.266 10.997 19.796 1.00 55.16 557 SER A C 1
ATOM 4443 O O . SER A 1 557 ? -23.034 10.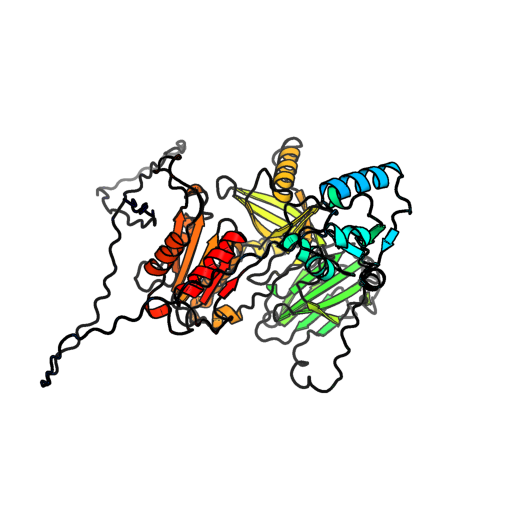828 18.850 1.00 55.16 557 SER A O 1
ATOM 4445 N N . ALA A 1 558 ? -21.697 12.184 20.036 1.00 46.81 558 ALA A N 1
ATOM 4446 C CA . ALA A 1 558 ? -21.887 13.391 19.219 1.00 46.81 558 ALA A CA 1
ATOM 4447 C C . ALA A 1 558 ? -21.279 13.298 17.803 1.00 46.81 558 ALA A C 1
ATOM 4449 O O . ALA A 1 558 ? -21.612 14.089 16.933 1.00 46.81 558 ALA A O 1
ATOM 4450 N N . SER A 1 559 ? -20.391 12.334 17.557 1.00 53.44 559 SER A N 1
ATOM 4451 C CA . SER A 1 559 ? -19.695 12.159 16.277 1.00 53.44 559 SER A CA 1
ATOM 4452 C C . SER A 1 559 ? -20.467 11.288 15.277 1.00 53.44 559 SER A C 1
ATOM 4454 O O . SER A 1 559 ? -20.034 11.144 14.136 1.00 53.44 559 SER A O 1
ATOM 4456 N N . THR A 1 560 ? -21.608 10.729 15.695 1.00 51.62 560 THR A N 1
ATOM 4457 C CA . THR A 1 560 ? -22.348 9.707 14.944 1.00 51.62 560 THR A CA 1
ATOM 4458 C C . THR A 1 560 ? -23.348 10.289 13.934 1.00 51.62 560 THR A C 1
ATOM 4460 O O . THR A 1 560 ? -23.621 9.666 12.920 1.00 51.62 560 THR A O 1
ATOM 4463 N N . LYS A 1 561 ? -23.838 11.522 14.114 1.00 52.78 561 LYS A N 1
ATOM 4464 C CA . LYS A 1 561 ? -24.978 12.032 13.322 1.00 52.78 561 LYS A CA 1
ATOM 4465 C C . LYS A 1 561 ? -24.679 13.112 12.277 1.00 52.78 561 LYS A C 1
ATOM 4467 O O . LYS A 1 561 ? -25.583 13.436 11.513 1.00 52.78 561 LYS A O 1
ATOM 4472 N N . ASP A 1 562 ? -23.447 13.618 12.182 1.00 57.81 562 ASP A N 1
ATOM 4473 C CA . ASP A 1 562 ? -23.225 14.926 11.534 1.00 57.81 562 ASP A CA 1
ATOM 4474 C C . ASP A 1 562 ? -22.416 14.895 10.218 1.00 57.81 562 ASP A C 1
ATOM 4476 O O . ASP A 1 562 ? -22.072 15.944 9.685 1.00 57.81 562 ASP A O 1
ATOM 4480 N N . GLY A 1 563 ? -22.074 13.729 9.650 1.00 63.69 563 GLY A N 1
ATOM 4481 C CA . GLY A 1 563 ? -21.273 13.648 8.404 1.00 63.69 563 GLY A CA 1
ATOM 4482 C C . GLY A 1 563 ? -19.826 14.177 8.523 1.00 63.69 563 GLY A C 1
ATOM 4483 O O . GLY A 1 563 ? -19.038 14.089 7.582 1.00 63.69 563 GLY A O 1
ATOM 4484 N N . GLU A 1 564 ? -19.463 14.687 9.702 1.00 76.00 564 GLU A N 1
ATOM 4485 C CA . GLU A 1 564 ? -18.159 15.251 10.070 1.00 76.00 564 GLU A CA 1
ATOM 4486 C C . GLU A 1 564 ? -17.114 14.199 10.470 1.00 76.00 564 GLU A C 1
ATOM 4488 O O . GLU A 1 564 ? -15.921 14.508 10.584 1.00 76.00 564 GLU A O 1
ATOM 4493 N N . SER A 1 565 ? -17.563 12.966 10.711 1.00 82.06 565 SER A N 1
ATOM 4494 C CA . SER A 1 565 ? -16.737 11.836 11.135 1.00 82.06 565 SER A CA 1
ATOM 4495 C C . SER A 1 565 ? -16.645 10.793 10.036 1.00 82.06 565 SER A C 1
ATOM 4497 O O . SER A 1 565 ? -17.609 10.558 9.311 1.00 82.06 565 SER A O 1
ATOM 4499 N N . LYS A 1 566 ? -15.486 10.147 9.912 1.00 87.38 566 LYS A N 1
ATOM 4500 C CA . LYS A 1 566 ? -15.240 9.129 8.883 1.00 87.38 566 LYS A CA 1
ATOM 4501 C C . LYS A 1 566 ? -14.446 7.963 9.435 1.00 87.38 566 LYS A C 1
ATOM 4503 O O . LYS A 1 566 ? -13.751 8.090 10.441 1.00 87.38 566 LYS A O 1
ATOM 4508 N N . ALA A 1 567 ? -14.517 6.828 8.750 1.00 89.25 567 ALA A N 1
ATOM 4509 C CA . ALA A 1 567 ? -13.801 5.622 9.131 1.00 89.25 567 ALA A CA 1
ATOM 4510 C C . ALA A 1 567 ? -12.878 5.120 8.017 1.00 89.25 567 ALA A C 1
ATOM 4512 O O . ALA A 1 567 ? -13.200 5.199 6.830 1.00 89.25 567 ALA A O 1
ATOM 4513 N N . ILE A 1 568 ? -11.744 4.544 8.407 1.00 93.94 568 ILE A N 1
ATOM 4514 C CA . ILE A 1 568 ? -10.854 3.799 7.523 1.00 93.94 568 ILE A CA 1
ATOM 4515 C C . ILE A 1 568 ? -10.650 2.400 8.099 1.00 93.94 568 ILE A C 1
ATOM 4517 O O . ILE A 1 568 ? -10.308 2.241 9.269 1.00 93.94 568 ILE A O 1
ATOM 4521 N N . ILE A 1 569 ? -10.854 1.378 7.269 1.00 93.88 569 ILE A N 1
ATOM 4522 C CA . ILE A 1 569 ? -10.815 -0.030 7.672 1.00 93.88 569 ILE A CA 1
ATOM 4523 C C . ILE A 1 569 ? -9.712 -0.758 6.908 1.00 93.88 569 ILE A C 1
ATOM 4525 O O . ILE A 1 569 ? -9.614 -0.639 5.683 1.00 93.88 569 ILE A O 1
ATOM 4529 N N . CYS A 1 570 ? -8.909 -1.552 7.616 1.00 96.25 570 CYS A N 1
ATOM 4530 C CA . CYS A 1 570 ? -7.966 -2.474 6.999 1.00 96.25 570 CYS A CA 1
ATOM 4531 C C . CYS A 1 570 ? -7.755 -3.729 7.856 1.00 96.25 570 CYS A C 1
ATOM 4533 O O . CYS A 1 570 ? -7.483 -3.661 9.051 1.00 96.25 570 CYS A O 1
ATOM 4535 N N . GLY A 1 571 ? -7.832 -4.898 7.232 1.00 92.75 571 GLY A N 1
ATOM 4536 C CA . GLY A 1 571 ? -7.689 -6.190 7.887 1.00 92.75 571 GLY A CA 1
ATOM 4537 C C . GLY A 1 571 ? -8.051 -7.324 6.933 1.00 92.75 571 GLY A C 1
ATOM 4538 O O . GLY A 1 571 ? -8.023 -7.164 5.712 1.00 92.75 571 GLY A O 1
ATOM 4539 N N . SER A 1 572 ? -8.391 -8.491 7.483 1.00 88.94 572 SER A N 1
ATOM 4540 C CA . SER A 1 572 ? -8.878 -9.612 6.669 1.00 88.94 572 SER A CA 1
ATOM 4541 C C . SER A 1 572 ? -10.223 -9.280 6.010 1.00 88.94 572 SER A C 1
ATOM 4543 O O . SER A 1 572 ? -10.981 -8.452 6.508 1.00 88.94 572 SER A O 1
ATOM 4545 N N . TYR A 1 573 ? -10.575 -9.969 4.920 1.00 86.19 573 TYR A N 1
ATOM 4546 C CA . TYR A 1 573 ? -11.864 -9.752 4.244 1.00 86.19 573 TYR A CA 1
ATOM 4547 C C . TYR A 1 573 ? -13.064 -9.882 5.199 1.00 86.19 573 TYR A C 1
ATOM 4549 O O . TYR A 1 573 ? -13.961 -9.043 5.193 1.00 86.19 573 TYR A O 1
ATOM 4557 N N . GLY A 1 574 ? -13.056 -10.912 6.055 1.00 86.94 574 GLY A N 1
ATOM 4558 C CA . GLY A 1 574 ? -14.109 -11.118 7.053 1.00 86.94 574 GLY A CA 1
ATOM 4559 C C . GLY A 1 574 ? -14.160 -10.000 8.095 1.00 86.94 574 GLY A C 1
ATOM 4560 O O . GLY A 1 574 ? -15.246 -9.548 8.445 1.00 86.94 574 GLY A O 1
ATOM 4561 N N . PHE A 1 575 ? -12.997 -9.508 8.530 1.00 87.81 575 PHE A N 1
ATOM 4562 C CA . PHE A 1 575 ? -12.899 -8.363 9.434 1.00 87.81 575 PHE A CA 1
ATOM 4563 C C . PHE A 1 575 ? -13.453 -7.086 8.788 1.00 87.81 575 PHE A C 1
ATOM 4565 O O . PHE A 1 575 ? -14.317 -6.434 9.370 1.00 87.81 575 PHE A O 1
ATOM 4572 N N . ASN A 1 576 ? -13.028 -6.768 7.561 1.00 89.44 576 ASN A N 1
ATOM 4573 C CA . ASN A 1 576 ? -13.485 -5.583 6.834 1.00 89.44 576 ASN A CA 1
ATOM 4574 C C . ASN A 1 576 ? -15.006 -5.594 6.627 1.00 89.44 576 ASN A C 1
ATOM 4576 O O . ASN A 1 576 ? -15.665 -4.570 6.812 1.00 89.44 576 ASN A O 1
ATOM 4580 N N . ALA A 1 577 ? -15.567 -6.752 6.261 1.00 86.81 577 ALA A N 1
ATOM 4581 C CA . ALA A 1 577 ? -17.005 -6.924 6.083 1.00 86.81 577 ALA A CA 1
ATOM 4582 C C . ALA A 1 577 ? -17.779 -6.710 7.394 1.00 86.81 577 ALA A C 1
ATOM 4584 O O . ALA A 1 577 ? -18.774 -5.989 7.390 1.00 86.81 577 ALA A O 1
ATOM 4585 N N . ALA A 1 578 ? -17.302 -7.272 8.510 1.00 84.62 578 ALA A N 1
ATOM 4586 C CA . ALA A 1 578 ? -17.928 -7.097 9.820 1.00 84.62 578 ALA A CA 1
ATOM 4587 C C . ALA A 1 578 ? -17.882 -5.636 10.297 1.00 84.62 578 ALA A C 1
ATOM 4589 O O . ALA A 1 578 ? -18.908 -5.093 10.700 1.00 84.62 578 ALA A O 1
ATOM 4590 N N . CYS A 1 579 ? -16.727 -4.972 10.173 1.00 85.38 579 CYS A N 1
ATOM 4591 C CA . CYS A 1 579 ? -16.575 -3.558 10.526 1.00 85.38 579 CYS A CA 1
ATOM 4592 C C . CYS A 1 579 ? -17.536 -2.672 9.723 1.00 85.38 579 CYS A C 1
ATOM 4594 O O . CYS A 1 579 ? -18.200 -1.797 10.275 1.00 85.38 579 CYS A O 1
ATOM 4596 N N . LYS A 1 580 ? -17.626 -2.914 8.408 1.00 84.25 580 LYS A N 1
ATOM 4597 C CA . LYS A 1 580 ? -18.523 -2.172 7.517 1.00 84.25 580 LYS A CA 1
ATOM 4598 C C . LYS A 1 580 ? -19.988 -2.348 7.914 1.00 84.25 580 LYS A C 1
ATOM 4600 O O . LYS A 1 580 ? -20.741 -1.384 7.846 1.00 84.25 580 LYS A O 1
ATOM 4605 N N . GLU A 1 581 ? -20.387 -3.559 8.288 1.00 82.69 581 GLU A N 1
ATOM 4606 C CA . GLU A 1 581 ? -21.763 -3.848 8.688 1.00 82.69 581 GLU A CA 1
ATOM 4607 C C . GLU A 1 581 ? -22.136 -3.122 9.983 1.00 82.69 581 GLU A C 1
ATOM 4609 O O . GLU A 1 581 ? -23.159 -2.445 10.031 1.00 82.69 581 GLU A O 1
ATOM 4614 N N . VAL A 1 582 ? -21.278 -3.165 11.005 1.00 80.00 582 VAL A N 1
ATOM 4615 C CA . VAL A 1 582 ? -21.589 -2.500 12.278 1.00 80.00 582 VAL A CA 1
ATOM 4616 C C . VAL A 1 582 ? -21.593 -0.979 12.154 1.00 80.00 582 VAL A C 1
ATOM 4618 O O . VAL A 1 582 ? -22.492 -0.328 12.681 1.00 80.00 582 VAL A O 1
ATOM 4621 N N . LEU A 1 583 ? -20.636 -0.395 11.425 1.00 78.81 583 LEU A N 1
ATOM 4622 C CA . LEU A 1 583 ? -20.611 1.058 11.219 1.00 78.81 583 LEU A CA 1
ATOM 4623 C C . LEU A 1 583 ? -21.876 1.573 10.517 1.00 78.81 583 LEU A C 1
ATOM 4625 O O . LEU A 1 583 ? -22.311 2.688 10.799 1.00 78.81 583 LEU A O 1
ATOM 4629 N N . LYS A 1 584 ? -22.484 0.761 9.639 1.00 75.25 584 LYS A N 1
ATOM 4630 C CA . LYS A 1 584 ? -23.777 1.075 9.015 1.00 75.25 584 LYS A CA 1
ATOM 4631 C C . LYS A 1 584 ? -24.941 1.004 10.003 1.00 75.25 584 LYS A C 1
ATOM 4633 O O . LYS A 1 584 ? -25.840 1.832 9.931 1.00 75.25 584 LYS A O 1
ATOM 4638 N N . GLN A 1 585 ? -24.943 0.015 10.896 1.00 70.50 585 GLN A N 1
ATOM 4639 C CA . GLN A 1 585 ? -26.038 -0.213 11.846 1.00 70.50 585 GLN A CA 1
ATOM 4640 C C . GLN A 1 585 ? -26.058 0.807 12.989 1.00 70.50 585 GLN A C 1
ATOM 4642 O O . GLN A 1 585 ? -27.128 1.233 13.410 1.00 70.50 585 GLN A O 1
ATOM 4647 N N . GLN A 1 586 ? -24.889 1.230 13.472 1.00 63.62 586 GLN A N 1
ATOM 4648 C CA . GLN A 1 586 ? -24.766 2.149 14.610 1.00 63.62 586 GLN A CA 1
ATOM 4649 C C . GLN A 1 586 ? -24.970 3.628 14.224 1.00 63.62 586 GLN A C 1
ATOM 4651 O O . GLN A 1 586 ? -24.753 4.505 15.058 1.00 63.62 586 GLN A O 1
ATOM 4656 N N . THR A 1 587 ? -25.404 3.932 12.987 1.00 53.62 587 THR A N 1
ATOM 4657 C CA . THR A 1 587 ? -25.595 5.311 12.485 1.00 53.62 587 THR A CA 1
ATOM 4658 C C . THR A 1 587 ? -24.400 6.199 12.825 1.00 53.62 587 THR A C 1
ATOM 4660 O O . THR A 1 587 ? -24.595 7.286 13.330 1.00 53.62 587 THR A O 1
ATOM 4663 N N . VAL A 1 588 ? -23.161 5.725 12.629 1.00 51.38 588 VAL A N 1
ATOM 4664 C CA . VAL A 1 588 ? -21.972 6.606 12.687 1.00 51.38 588 VAL A CA 1
ATOM 4665 C C . VAL A 1 588 ? -21.865 7.426 11.395 1.00 51.38 588 VAL A C 1
ATOM 4667 O O . VAL A 1 588 ? -21.124 8.401 11.317 1.00 51.38 588 VAL A O 1
ATOM 4670 N N . LEU A 1 589 ? -22.591 6.999 10.359 1.00 52.28 589 LEU A N 1
ATOM 4671 C CA . LEU A 1 589 ? -22.555 7.523 9.008 1.00 52.28 589 LEU A CA 1
ATOM 4672 C C . LEU A 1 589 ? -23.960 7.487 8.415 1.00 52.28 589 LEU A C 1
ATOM 4674 O O . LEU A 1 589 ? -24.730 6.561 8.687 1.00 52.28 589 LEU A O 1
ATOM 4678 N N . ASP A 1 590 ? -24.266 8.488 7.597 1.00 45.94 590 ASP A N 1
ATOM 4679 C CA . ASP A 1 590 ? -25.499 8.535 6.826 1.00 45.94 590 ASP A CA 1
ATOM 4680 C C . ASP A 1 590 ? -25.569 7.312 5.896 1.00 45.94 590 ASP A C 1
ATOM 4682 O O . ASP A 1 590 ? -24.613 6.998 5.180 1.00 45.94 590 ASP A O 1
ATOM 4686 N N . ILE A 1 591 ? -26.690 6.589 5.935 1.00 45.22 591 ILE A N 1
ATOM 4687 C CA . ILE A 1 591 ? -26.906 5.339 5.185 1.00 45.22 591 ILE A CA 1
ATOM 4688 C C . ILE A 1 591 ? -26.811 5.594 3.669 1.00 45.22 591 ILE A C 1
ATOM 4690 O O . ILE A 1 591 ? -26.469 4.679 2.910 1.00 45.22 591 ILE A O 1
ATOM 4694 N N . ASP A 1 592 ? -27.026 6.846 3.260 1.00 42.59 592 ASP A N 1
ATOM 4695 C CA . ASP A 1 592 ? -27.020 7.300 1.876 1.00 42.59 592 ASP A CA 1
ATOM 4696 C C . ASP A 1 592 ? -25.678 7.911 1.413 1.00 42.59 592 ASP A C 1
ATOM 4698 O O . ASP A 1 592 ? -25.520 8.155 0.213 1.00 42.59 592 ASP A O 1
ATOM 4702 N N . ASP A 1 593 ? -24.680 8.095 2.299 1.00 54.53 593 ASP A N 1
ATOM 4703 C CA . ASP A 1 593 ? -23.352 8.613 1.924 1.00 54.53 593 ASP A CA 1
ATOM 4704 C C . ASP A 1 593 ? -22.255 7.522 1.895 1.00 54.53 593 ASP A C 1
ATOM 4706 O O . ASP A 1 593 ? -21.595 7.232 2.903 1.00 54.53 593 ASP A O 1
ATOM 4710 N N . PRO A 1 594 ? -21.952 6.934 0.721 1.00 56.41 594 PRO A N 1
ATOM 4711 C CA . PRO A 1 594 ? -20.842 5.996 0.569 1.00 56.41 594 PRO A CA 1
ATOM 4712 C C . PRO A 1 594 ? -19.450 6.634 0.766 1.00 56.41 594 PRO A C 1
ATOM 4714 O O . PRO A 1 594 ? -18.457 5.904 0.730 1.00 56.41 594 PRO A O 1
ATOM 4717 N N . SER A 1 595 ? -19.339 7.956 0.964 1.00 64.50 595 SER A N 1
ATOM 4718 C CA . SER A 1 595 ? -18.071 8.683 1.126 1.00 64.50 595 SER A CA 1
ATOM 4719 C C . SER A 1 595 ? -17.473 8.637 2.541 1.00 64.50 595 SER A C 1
ATOM 4721 O O . SER A 1 595 ? -16.315 9.021 2.723 1.00 64.50 595 SER A O 1
ATOM 4723 N N . GLY A 1 596 ? -18.222 8.157 3.540 1.00 78.06 596 GLY A N 1
ATOM 4724 C CA . GLY A 1 596 ? -17.805 8.157 4.949 1.00 78.06 596 GLY A CA 1
ATOM 4725 C C . GLY A 1 596 ? -16.859 7.023 5.370 1.00 78.06 596 GLY A C 1
ATOM 4726 O O . GLY A 1 596 ? -16.188 7.138 6.395 1.00 78.06 596 GLY A O 1
ATOM 4727 N N . ILE A 1 597 ? -16.770 5.936 4.589 1.00 85.44 597 ILE A N 1
ATOM 4728 C CA . ILE A 1 597 ? -15.894 4.786 4.879 1.00 85.44 597 ILE A CA 1
ATOM 4729 C C . ILE A 1 597 ? -14.916 4.564 3.734 1.00 85.44 597 ILE A C 1
ATOM 4731 O O . ILE A 1 597 ? -15.320 4.274 2.608 1.00 85.44 597 ILE A O 1
ATOM 4735 N N . PHE A 1 598 ? -13.624 4.563 4.048 1.00 90.69 598 PHE A N 1
ATOM 4736 C CA . PHE A 1 598 ? -12.608 4.023 3.155 1.00 90.69 598 PHE A CA 1
ATOM 4737 C C . PHE A 1 598 ? -12.177 2.627 3.614 1.00 90.69 598 PHE A C 1
ATOM 4739 O O . PHE A 1 598 ? -11.894 2.404 4.787 1.00 90.69 598 PHE A O 1
ATOM 4746 N N . ILE A 1 599 ? -12.103 1.664 2.695 1.00 92.50 599 ILE A N 1
ATOM 4747 C CA . ILE A 1 599 ? -11.639 0.307 3.007 1.00 92.50 599 ILE A CA 1
ATOM 4748 C C . ILE A 1 599 ? -10.419 0.003 2.154 1.00 92.50 599 ILE A C 1
ATOM 4750 O O . ILE A 1 599 ? -10.514 -0.054 0.925 1.00 92.50 599 ILE A O 1
ATOM 4754 N N . PHE A 1 600 ? -9.286 -0.240 2.808 1.00 92.62 600 PHE A N 1
ATOM 4755 C CA . PHE A 1 600 ? -8.123 -0.807 2.143 1.00 92.62 600 PHE A CA 1
ATOM 4756 C C . PHE A 1 600 ? -8.394 -2.284 1.855 1.00 92.62 600 PHE A C 1
ATOM 4758 O O . PHE A 1 600 ? -8.467 -3.112 2.766 1.00 92.62 600 PHE A O 1
ATOM 4765 N N . ASN A 1 601 ? -8.548 -2.597 0.571 1.00 78.38 601 ASN A N 1
ATOM 4766 C CA . ASN A 1 601 ? -8.645 -3.961 0.071 1.00 78.38 601 ASN A CA 1
ATOM 4767 C C . ASN A 1 601 ? -7.296 -4.322 -0.558 1.00 78.38 601 ASN A C 1
ATOM 4769 O O . ASN A 1 601 ? -6.866 -3.655 -1.501 1.00 78.38 601 ASN A O 1
ATOM 4773 N N . GLY A 1 602 ? -6.623 -5.311 0.030 1.00 54.28 602 GLY A N 1
ATOM 4774 C CA . GLY A 1 602 ? -5.401 -5.910 -0.512 1.00 54.28 602 GLY A CA 1
ATOM 4775 C C . GLY A 1 602 ? -5.699 -6.931 -1.595 1.00 54.28 602 GLY A C 1
ATOM 4776 O O . GLY A 1 602 ? -6.756 -7.598 -1.494 1.00 54.28 602 GLY A O 1
#

Radius of gyration: 30.54 Å; chains: 1; bounding box: 91×75×80 Å

Foldseek 3Di:
DDDDPPDDFDFQDDDDDDDDDDDDDDDDDDDDDDDDDDPPDDDRDDDPDDDPDDDDDDDDDDDDDDDDDDDDDDDDDDDDDPDDPPPPPPQPDQPPPAELVVLLVVLVVLVVVPQPDDADAAELVRLQVQQDQQRFWAAAPQWIFGCNVVQSHDSVHNVLSSVRGSYHCNVVCCVPPVPPDVCSSGVSGTRHGYDPDVPPPPPPPPPPDPPPDPPPFQKDWDDDQQAQKIKIFGPDPDFALLQWKWFDDPQFKIWIWGPSAFQKIWIAIFGFPDGFPDLFWDWDAPDRNRMIIIGTHHDDPPDGDPDGGHGDPCHGHIDGLAPDDPDWAKWKKFFDADQFPFKTKIKIKGRRMDARADQLWWKWKFQDPPDIDTFFFAAPALADDNVVVVVVCVVVSMDITMTIDGADCPDPRRVVVVVQQVVQVVDDDDDGRMGIIIIGHIHDRDGCVLQQLAQEEEEEAEEQSQCRSVSVVSNVCNVCVVPRNYQAYEYEYEDAEPSSPGPPVSLVVQQVVDPDPSGRYHYTYTHQHYPPDDPPPGPRDCDLVNLLVCCVRGPDPVQQADQNYAYEYTDDPVSQVSNVVSNCVSNSDDVPDPSRYHYSDD

InterPro domains:
  IPR001199 Cytochrome b5-like heme/steroid binding domain [PF00173] (125-192)
  IPR001199 Cytochrome b5-like heme/steroid binding domain [PS50255] (119-195)
  IPR001199 Cytochrome b5-like heme/steroid binding domain [SM01117] (122-195)
  IPR001433 Oxidoreductase FAD/NAD(P)-binding [PF00175] (460-579)
  IPR008333 Flavoprotein pyridine nucleotide cytochrome reductase-like, FAD-binding domain [PF00970] (331-420)
  IPR017927 FAD-binding domain, ferredoxin reductase-type [PS51384] (326-449)
  IPR017938 Riboflavin synthase-like beta-barrel [SSF63380] (326-420)
  IPR036400 Cytochrome b5-like heme/steroid binding domain superfamily [G3DSA:3.10.120.10] (116-200)
  IPR036400 Cytochrome b5-like heme/steroid binding domain superfamily [SSF55856] (117-205)
  IPR039261 Ferredoxin-NADP reductase (FNR), nucleotide-binding domain [G3DSA:3.40.50.80] (447-590)
  IPR039261 Ferredoxin-NADP reductase (FNR), nucleotide-binding domain [SSF52343] (450-587)
  IPR051872 Cytochrome b5/Flavoprotein Reductase [PTHR46237] (66-194)

Sequence (602 aa):
MATSDDQPIVIVNVTQDDNGPKTGNLATISTVPPAINPTLSITPTIFPIRRYEFQPPKTSMASSSSLLGADLSSSTLMMAPPKLNTVKKSRLLVNPGKSMVEWMKIQQELTAKGPSAKLRKIGFDELATHNTLGDVWMAINDRVFDVSDYTNYHPGGVEELMKGAGQDATNLFNQIHRWVNFESILRGNLLGFLVKEPTLRVVRKIQPGSLSTALSCLPSTKFSEDDNFIDSHMDGNDVRQESWTVGLLNRERLILKVMVKPPKVWMTHLRLLKALTDDNININYENNFKRALITLKKPQQQERWLKLGVPLSDHHQLVDSRASIEDMYPAKLVKRQKLTRNSYMFTAVTHTAAIGVPIGFHVQIRLTQNVTRPFTPVSLTITQPNVEVEESALQTNTQELHFIIKIYPDGQFTSLLENLLSKTKEQEIEKESEIDVEIGFPRGNFDTFFLHNISNTLCLLAGGSGITPFVRIIQYLYHRRASIPIKHVVLLFFNETFEDVIWAKEWQDLAKENESPSSWFHFYPVISKPVELSSEEWTGRVSIKLFEQCIQDCIPSASTKDGESKAIICGSYGFNAACKEVLKQQTVLDIDDPSGIFIFNG

Organism: Folsomia candida (NCBI:txid158441)

pLDDT: mean 71.04, std 23.69, range [22.44, 97.31]